Protein AF-A0A9D4JX15-F1 (afdb_monomer_lite)

pLDDT: mean 73.74, std 19.73, range [28.11, 96.94]

Foldseek 3Di:
DFDVPDPDPDDDQALPVQLVVVLVVVCVVVVDPDSVVVNVVVVVVQVVCCVVPVDHSSVVRNVVVCVVVPVVCVVDPVDDPPDPVVVVVVVVVVVVVVVVVVVVVVVVVVVVVVVVVVVVVVVVVVVVVVVVVVVPDPPPPPPPPPPPPPPVVVVVVVVVVVVVVVVVVVVVVVVVVVPPDDDDDDDDDDDDDDDDDDDPVVPPPPPPVVVVVVVVVVVVVVVVVVVVVVVVVVVVVVVVVVVPPDDDPPPDPPPDPVSVVVVVVVVVVVVVVVVVVVVVVVVVVVVVVVVVVPDDDDDDDPPPDDPPPPVNVVVVVVVVVVVVVVVVVVVVVVVVVVVVVPPPDDDDDDDDDDDDDDDDDDDDDDDDDDDDDDDPPPPPDDPPPPVVVVVVVVVVVVVVVVVVVVVVVVVVVVVVVVVD

Organism: Dreissena polymorpha (NCBI:txid45954)

Sequence (420 aa):
MAVPFSNTKLRVPKGFQNILEGLTREILRSQPENPFEFGAKYFEQLLRVREETGHDPAIHGARLEDRYYNNDSFKSPSVDPGSPQQQDAALTIQTNYRKHTAEKDVAKLREDEAAEKIQAGFRGYQDRQKFSEIKEPSKDDDDADIDLNDPEVEKAAVKIQAGFKGFKARQEIKEMKGKAPAKAPSPTPSPPPSRGKDNDIDIDLDDPEVNAAALKIQSGFRGHKSRQQVKEMREARNSATTDRSNKDDIDIDLDDPETEKAALKIQAGFKGYQTRKEIKAKRETQEATKADFNKPEPDGKNIDIDMDDPEVVEAATKIQAGFKGFKTRQELKAKAAASKDEESQGNKGDMDANVEGDVEAEGEGENQAENEGEKPDEVDIDLNDPEVQMAATKIQAGFKGFKTRKELKEKKSQAKADDD

Radius of gyration: 42.23 Å; chains: 1; bounding box: 93×103×106 Å

Secondary structure (DSSP, 8-state):
---TT---S--PPTTHHHHHHHHHHHHHHH--S-HHHHHHHHHHHHHHHHHHH---HHHHHHHHHHHHH-THHHHS-SS-TT-HHHHHHHHHHHHHHHHHHHHHHHHHHHHHHHHHHHHHHHHHHHHHHHHHHHHS--TT-TT----TT-HHHHHHHHHHHHHHHHHHHHHHHHHHHHSSPP-PPPP--PPPP-----------TT-HHHHHHHHHHHHHHHHHHHHHHHHHHHHHHHHHHHT--S-------TT-HHHHHHHHHHHHHHHHHHHHHHHHHHHHHHHHHHHTT-S-----------TT-HHHHHHHHHHHHHHHHHHHHHHHHHHHHHHHHSTTS-------------------------------------TT-HHHHHHHHHHHHHHHHHHHHHHHHHHHHHHHHS--

InterPro domains:
  IPR000048 IQ motif, EF-hand binding site [PF00612] (117-131)
  IPR000048 IQ motif, EF-hand binding site [PF00612] (154-174)
  IPR000048 IQ motif, EF-hand binding site [PF00612] (212-231)
  IPR000048 IQ motif, EF-hand binding site [PF00612] (260-280)
  IPR000048 IQ motif, EF-hand binding site [PF00612] (314-333)
  IPR000048 IQ motif, EF-hand binding site [PF00612] (390-409)
  IPR000048 IQ motif, EF-hand binding site [SM00015] (85-107)
  IPR000048 IQ motif, EF-hand binding site [SM00015] (110-132)
  IPR000048 IQ motif, EF-hand binding site [SM00015] (152-174)
  IPR000048 IQ motif, EF-hand binding site [SM00015] (209-231)
  IPR000048 IQ motif, EF-hand binding site [SM00015] (258-280)
  IPR000048 IQ motif, EF-hand binding site [SM00015] (311-333)
  IPR000048 IQ motif, EF-hand binding site [SM00015] (387-409)
  IPR003117 cAMP-dependent protein kinase regulatory subunit, dimerization-anchoring domain [PF02197] (14-50)
  IPR003117 cAMP-dependent protein kinase regulatory subunit, dimerization-anchoring domain [SM00394] (14-51)
  IPR027417 P-loop containing nucleoside triphosphate hydrolase [SSF52540] (86-177)
  IPR047579 CABYR/SP17, dimerization domain [cd12100] (9-50)

Structure (mmCIF, N/CA/C/O backbone):
data_AF-A0A9D4JX15-F1
#
_entry.id   AF-A0A9D4JX15-F1
#
loop_
_atom_site.group_PDB
_atom_site.id
_atom_site.type_symbol
_atom_site.label_atom_id
_atom_site.label_alt_id
_atom_site.label_comp_id
_atom_site.label_asym_id
_atom_site.label_entity_id
_atom_site.label_seq_id
_atom_site.pdbx_PDB_ins_code
_atom_site.Cartn_x
_atom_site.Cartn_y
_atom_site.Cartn_z
_atom_site.occupancy
_atom_site.B_iso_or_equiv
_atom_site.auth_seq_id
_atom_site.auth_comp_id
_atom_site.auth_asym_id
_atom_site.auth_atom_id
_atom_site.pdbx_PDB_model_num
ATOM 1 N N . MET A 1 1 ? 19.851 -20.275 -23.365 1.00 53.44 1 MET A N 1
ATOM 2 C CA . MET A 1 1 ? 20.844 -21.382 -23.387 1.00 53.44 1 MET A CA 1
ATOM 3 C C . MET A 1 1 ? 21.940 -21.083 -24.407 1.00 53.44 1 MET A C 1
ATOM 5 O O . MET A 1 1 ? 21.754 -21.333 -25.590 1.00 53.44 1 MET A O 1
ATOM 9 N N . ALA A 1 2 ? 23.084 -20.567 -23.964 1.00 46.97 2 ALA A N 1
ATOM 10 C CA . ALA A 1 2 ? 24.326 -20.601 -24.732 1.00 46.97 2 ALA A CA 1
ATOM 11 C C . ALA A 1 2 ? 25.413 -21.076 -23.770 1.00 46.97 2 ALA A C 1
ATOM 13 O O . ALA A 1 2 ? 25.777 -20.365 -22.838 1.00 46.97 2 ALA A O 1
ATOM 14 N N . VAL A 1 3 ? 25.858 -22.321 -23.932 1.00 51.59 3 VAL A N 1
ATOM 15 C CA . VAL A 1 3 ? 26.925 -22.884 -23.100 1.00 51.59 3 VAL A CA 1
ATOM 16 C C . VAL A 1 3 ? 28.236 -22.270 -23.605 1.00 51.59 3 VAL A C 1
ATOM 18 O O . VAL A 1 3 ? 28.607 -22.567 -24.749 1.00 51.59 3 VAL A O 1
ATOM 21 N N . PRO A 1 4 ? 28.937 -21.423 -22.820 1.00 55.66 4 PRO A N 1
ATOM 22 C CA . PRO A 1 4 ? 30.100 -20.664 -23.303 1.00 55.66 4 PRO A CA 1
ATOM 23 C C . PRO A 1 4 ? 31.223 -21.572 -23.825 1.00 55.66 4 PRO A C 1
ATOM 25 O O . PRO A 1 4 ? 31.992 -21.186 -24.702 1.00 55.66 4 PRO A O 1
ATOM 28 N N . PHE A 1 5 ? 31.253 -22.815 -23.337 1.00 54.78 5 PHE A N 1
ATOM 29 C CA . PHE A 1 5 ? 32.302 -23.803 -23.575 1.00 54.78 5 PHE A CA 1
ATOM 30 C C . PHE A 1 5 ? 31.833 -25.028 -24.374 1.00 54.78 5 PHE A C 1
ATOM 32 O O . PHE A 1 5 ? 32.385 -26.115 -24.235 1.00 54.78 5 PHE A O 1
ATOM 39 N N . SER A 1 6 ? 30.809 -24.888 -25.219 1.00 60.09 6 SER A N 1
ATOM 40 C CA . SER A 1 6 ? 30.483 -25.946 -26.185 1.00 60.09 6 SER A CA 1
ATOM 41 C C . SER A 1 6 ? 31.450 -25.892 -27.373 1.00 60.09 6 SER A C 1
ATOM 43 O O . SER A 1 6 ? 31.565 -24.862 -28.045 1.00 60.09 6 SER A O 1
ATOM 45 N N . ASN A 1 7 ? 32.144 -27.006 -27.630 1.00 57.69 7 ASN A N 1
ATOM 46 C CA . ASN A 1 7 ? 33.105 -27.202 -28.724 1.00 57.69 7 ASN A CA 1
ATOM 47 C C . ASN A 1 7 ? 32.388 -27.424 -30.076 1.00 57.69 7 ASN A C 1
ATOM 49 O O . ASN A 1 7 ? 32.685 -28.350 -30.828 1.00 57.69 7 ASN A O 1
ATOM 53 N N . THR A 1 8 ? 31.359 -26.620 -30.348 1.00 65.88 8 THR A N 1
ATOM 54 C CA . THR A 1 8 ? 30.493 -26.744 -31.521 1.00 65.88 8 THR A CA 1
ATOM 55 C C . THR A 1 8 ? 30.692 -25.550 -32.444 1.00 65.88 8 THR A C 1
ATOM 57 O O . THR A 1 8 ? 30.652 -24.398 -32.018 1.00 65.88 8 THR A O 1
ATOM 60 N N . LYS A 1 9 ? 30.853 -25.819 -33.745 1.00 72.12 9 LYS A N 1
ATOM 61 C CA . LYS A 1 9 ? 30.955 -24.785 -34.795 1.00 72.12 9 LYS A CA 1
ATOM 62 C C . LYS A 1 9 ? 29.645 -24.013 -35.014 1.00 72.12 9 LYS A C 1
ATOM 64 O O . LYS A 1 9 ? 29.643 -22.995 -35.694 1.00 72.12 9 LYS A O 1
ATOM 69 N N . LEU A 1 10 ? 28.536 -24.503 -34.458 1.00 76.06 10 LEU A N 1
ATOM 70 C CA . LEU A 1 10 ? 27.215 -23.891 -34.562 1.00 76.06 10 LEU A CA 1
ATOM 71 C C . LEU A 1 10 ? 26.941 -23.042 -33.318 1.00 76.06 10 LEU A C 1
ATOM 73 O O . LEU A 1 10 ? 27.014 -23.532 -32.188 1.00 76.06 10 LEU A O 1
ATOM 77 N N . ARG A 1 11 ? 26.633 -21.762 -33.540 1.00 75.25 11 ARG A N 1
ATOM 78 C CA . ARG A 1 11 ? 26.226 -20.798 -32.514 1.00 75.25 11 ARG A CA 1
ATOM 79 C C . ARG A 1 11 ? 24.794 -20.356 -32.787 1.00 75.25 11 ARG A C 1
ATOM 81 O O . ARG A 1 11 ? 24.439 -20.078 -33.929 1.00 75.25 11 ARG A O 1
ATOM 88 N N . VAL A 1 12 ? 23.988 -20.292 -31.731 1.00 81.00 12 VAL A N 1
ATOM 89 C CA . VAL A 1 12 ? 22.621 -19.768 -31.803 1.00 81.00 12 VAL A CA 1
ATOM 90 C C . VAL A 1 12 ? 22.690 -18.251 -32.040 1.00 81.00 12 VAL A C 1
ATOM 92 O O . VAL A 1 12 ? 23.455 -17.583 -31.338 1.00 81.00 12 VAL A O 1
ATOM 95 N N . PRO A 1 13 ? 21.937 -17.692 -33.007 1.00 83.81 13 PRO A N 1
ATOM 96 C CA . PRO A 1 13 ? 21.878 -16.248 -33.214 1.00 83.81 13 PRO A CA 1
ATOM 97 C C . PRO A 1 13 ? 21.390 -15.506 -31.963 1.00 83.81 13 PRO A C 1
ATOM 99 O O . PRO A 1 13 ? 20.478 -15.968 -31.274 1.00 83.81 13 PRO A O 1
ATOM 102 N N . LYS A 1 14 ? 21.981 -14.339 -31.679 1.00 81.19 14 LYS A N 1
ATOM 103 C CA . LYS A 1 14 ? 21.578 -13.502 -30.537 1.00 81.19 14 LYS A CA 1
ATOM 104 C C . LYS A 1 14 ? 20.104 -13.101 -30.654 1.00 81.19 14 LYS A C 1
ATOM 106 O O . LYS A 1 14 ? 19.645 -12.778 -31.748 1.00 81.19 14 LYS A O 1
ATOM 111 N N . GLY A 1 15 ? 19.375 -13.110 -29.537 1.00 84.00 15 GLY A N 1
ATOM 112 C CA . GLY A 1 15 ? 17.962 -12.729 -29.491 1.00 84.00 15 GLY A CA 1
ATOM 113 C C . GLY A 1 15 ? 16.981 -13.753 -30.070 1.00 84.00 15 GLY A C 1
ATOM 114 O O . GLY A 1 15 ? 15.773 -13.553 -29.962 1.00 84.00 15 GLY A O 1
ATOM 115 N N . PHE A 1 16 ? 17.462 -14.871 -30.630 1.00 87.25 16 PHE A N 1
ATOM 116 C CA . PHE A 1 16 ? 16.608 -15.960 -31.116 1.00 87.25 16 PHE A CA 1
ATOM 117 C C . PHE A 1 16 ? 15.750 -16.564 -29.995 1.00 87.25 16 PHE A C 1
ATOM 119 O O . PHE A 1 16 ? 14.591 -16.911 -30.214 1.00 87.25 16 PHE A O 1
ATOM 126 N N . GLN A 1 17 ? 16.287 -16.626 -28.773 1.00 85.88 17 GLN A N 1
ATOM 127 C CA . GLN A 1 17 ? 15.547 -17.096 -27.605 1.00 85.88 17 GLN A CA 1
ATOM 128 C C . GLN A 1 17 ? 14.316 -16.221 -27.330 1.00 85.88 17 GLN A C 1
ATOM 130 O O . GLN A 1 17 ? 13.232 -16.757 -27.125 1.00 85.88 17 GLN A O 1
ATOM 135 N N . ASN A 1 18 ? 14.454 -14.893 -27.398 1.00 88.75 18 ASN A N 1
ATOM 136 C CA . ASN A 1 18 ? 13.345 -13.965 -27.158 1.00 88.75 18 ASN A CA 1
ATOM 137 C C . ASN A 1 18 ? 12.188 -14.161 -28.154 1.00 88.75 18 ASN A C 1
ATOM 139 O O . ASN A 1 18 ? 11.022 -14.083 -27.777 1.00 88.75 18 ASN A O 1
ATOM 143 N N . ILE A 1 19 ? 12.509 -14.457 -29.416 1.00 91.06 19 ILE A N 1
ATOM 144 C CA . ILE A 1 19 ? 11.511 -14.742 -30.453 1.00 91.06 19 ILE A CA 1
ATOM 145 C C . ILE A 1 19 ? 10.716 -16.012 -30.102 1.00 91.06 19 ILE A C 1
ATOM 147 O O . ILE A 1 19 ? 9.486 -16.018 -30.168 1.00 91.06 19 ILE A O 1
ATOM 151 N N . LEU A 1 20 ? 11.414 -17.082 -29.703 1.00 91.62 20 LEU A N 1
ATOM 152 C CA . LEU A 1 20 ? 10.786 -18.352 -29.328 1.00 91.62 20 LEU A CA 1
ATOM 153 C C . LEU A 1 20 ? 9.963 -18.238 -28.041 1.00 91.62 20 LEU A C 1
ATOM 155 O O . LEU A 1 20 ? 8.867 -18.792 -27.962 1.00 91.62 20 LEU A O 1
ATOM 159 N N . GLU A 1 21 ? 10.462 -17.509 -27.044 1.00 90.25 21 GLU A N 1
ATOM 160 C CA . GLU A 1 21 ? 9.723 -17.223 -25.813 1.00 90.25 21 GLU A CA 1
ATOM 161 C C . GLU A 1 21 ? 8.456 -16.407 -26.083 1.00 90.25 21 GLU A C 1
ATOM 163 O O . GLU A 1 21 ? 7.404 -16.716 -25.528 1.00 90.25 21 GLU A O 1
ATOM 168 N N . GLY A 1 22 ? 8.526 -15.398 -26.956 1.00 92.69 22 GLY A N 1
ATOM 169 C CA . GLY A 1 22 ? 7.356 -14.625 -27.370 1.00 92.69 22 GLY A CA 1
ATOM 170 C C . GLY A 1 22 ? 6.271 -15.511 -27.981 1.00 92.69 22 GLY A C 1
ATOM 171 O O . GLY A 1 22 ? 5.134 -15.506 -27.510 1.00 92.69 22 GLY A O 1
ATOM 172 N N . LEU A 1 23 ? 6.637 -16.340 -28.964 1.00 94.00 23 LEU A N 1
ATOM 173 C CA . LEU A 1 23 ? 5.692 -17.251 -29.613 1.00 94.00 23 LEU A CA 1
ATOM 174 C C . LEU A 1 23 ? 5.084 -18.252 -28.620 1.00 94.00 23 LEU A C 1
ATOM 176 O O . LEU A 1 23 ? 3.871 -18.441 -28.585 1.00 94.00 23 LEU A O 1
ATOM 180 N N . THR A 1 24 ? 5.921 -18.906 -27.813 1.00 94.62 24 THR A N 1
ATOM 181 C CA . THR A 1 24 ? 5.459 -19.925 -26.855 1.00 94.62 24 THR A CA 1
ATOM 182 C C . THR A 1 24 ? 4.523 -19.337 -25.804 1.00 94.62 24 THR A C 1
ATOM 184 O O . THR A 1 24 ? 3.517 -19.963 -25.478 1.00 94.62 24 THR A O 1
ATOM 187 N N . ARG A 1 25 ? 4.777 -18.113 -25.325 1.00 95.00 25 ARG A N 1
ATOM 188 C CA . ARG A 1 25 ? 3.865 -17.403 -24.413 1.00 95.00 25 ARG A CA 1
ATOM 189 C C . ARG A 1 25 ? 2.508 -17.131 -25.054 1.00 95.00 25 ARG A C 1
ATOM 191 O O . ARG A 1 25 ? 1.489 -17.369 -24.410 1.00 95.00 25 ARG A O 1
ATOM 198 N N . GLU A 1 26 ? 2.484 -16.673 -26.302 1.00 95.12 26 GLU A N 1
ATOM 199 C CA . GLU A 1 26 ? 1.229 -16.393 -27.005 1.00 95.12 26 GLU A CA 1
ATOM 200 C C . GLU A 1 26 ? 0.439 -17.666 -27.328 1.00 95.12 26 GLU A C 1
ATOM 202 O O . GLU A 1 26 ? -0.784 -17.677 -27.181 1.00 95.12 26 GLU A O 1
ATOM 207 N N . ILE A 1 27 ? 1.112 -18.770 -27.669 1.00 96.06 27 ILE A N 1
ATOM 208 C CA . ILE A 1 27 ? 0.460 -20.081 -27.834 1.00 96.06 27 ILE A CA 1
ATOM 209 C C . ILE A 1 27 ? -0.153 -20.541 -26.507 1.00 96.06 27 ILE A C 1
ATOM 211 O O . ILE A 1 27 ? -1.320 -20.922 -26.471 1.00 96.06 27 ILE A O 1
ATOM 215 N N . LEU A 1 28 ? 0.599 -20.468 -25.403 1.00 95.62 28 LEU A N 1
ATOM 216 C CA . LEU A 1 28 ? 0.099 -20.872 -24.085 1.00 95.62 28 LEU A CA 1
ATOM 217 C C . LEU A 1 28 ? -1.072 -20.005 -23.611 1.00 95.62 28 LEU A C 1
ATOM 219 O O . LEU A 1 28 ? -1.957 -20.506 -22.918 1.00 95.62 28 LEU A O 1
ATOM 223 N N . ARG A 1 29 ? -1.082 -18.722 -23.988 1.00 96.25 29 ARG A N 1
ATOM 224 C CA . ARG A 1 29 ? -2.141 -17.766 -23.652 1.00 96.25 29 ARG A CA 1
ATOM 225 C C . ARG A 1 29 ? -3.411 -17.984 -24.472 1.00 96.25 29 ARG A C 1
ATOM 227 O O . ARG A 1 29 ? -4.500 -17.890 -23.918 1.00 96.25 29 ARG A O 1
ATOM 234 N N . SER A 1 30 ? -3.274 -18.204 -25.778 1.00 94.12 30 SER A N 1
ATOM 235 C CA . SER A 1 30 ? -4.408 -18.275 -26.708 1.00 94.12 30 SER A CA 1
ATOM 236 C C . SER A 1 30 ? -4.950 -19.689 -26.922 1.00 94.12 30 SER A C 1
ATOM 238 O O . SER A 1 30 ? -6.077 -19.811 -27.388 1.00 94.12 30 SER A O 1
ATOM 240 N N . GLN A 1 31 ? -4.184 -20.730 -26.564 1.00 94.94 31 GLN A N 1
ATOM 241 C CA . GLN A 1 31 ? -4.538 -22.149 -26.728 1.00 94.94 31 GLN A CA 1
ATOM 242 C C . GLN A 1 31 ? -5.173 -22.449 -28.105 1.00 94.94 31 GLN A C 1
ATOM 244 O O . GLN A 1 31 ? -6.309 -22.917 -28.176 1.00 94.94 31 GLN A O 1
ATOM 249 N N . PRO A 1 32 ? -4.479 -22.139 -29.219 1.00 95.38 32 PRO A N 1
ATOM 250 C CA . PRO A 1 32 ? -5.044 -22.294 -30.552 1.00 95.38 32 PRO A CA 1
ATOM 251 C C . PRO A 1 32 ? -5.155 -23.775 -30.936 1.00 95.38 32 PRO A C 1
ATOM 253 O O . PRO A 1 32 ? -4.260 -24.566 -30.642 1.00 95.38 32 PRO A O 1
ATOM 256 N N . GLU A 1 33 ? -6.203 -24.136 -31.682 1.00 93.56 33 GLU A N 1
ATOM 257 C CA . GLU A 1 33 ? -6.397 -25.508 -32.183 1.00 93.56 33 GLU A CA 1
ATOM 258 C C . GLU A 1 33 ? -5.258 -25.962 -33.113 1.00 93.56 33 GLU A C 1
ATOM 260 O O . GLU A 1 33 ? -4.868 -27.129 -33.104 1.00 93.56 33 GLU A O 1
ATOM 265 N N . ASN A 1 34 ? -4.688 -25.031 -33.892 1.00 95.44 34 ASN A N 1
ATOM 266 C CA . ASN A 1 34 ? -3.549 -25.286 -34.770 1.00 95.44 34 ASN A CA 1
ATOM 267 C C . ASN A 1 34 ? -2.364 -24.352 -34.441 1.00 95.44 34 ASN A C 1
ATOM 269 O O . ASN A 1 34 ? -2.316 -23.214 -34.925 1.00 95.44 34 ASN A O 1
ATOM 273 N N . PRO A 1 35 ? -1.374 -24.815 -33.654 1.00 92.94 35 PRO A N 1
ATOM 274 C CA . PRO A 1 35 ? -0.236 -23.991 -33.251 1.00 92.94 35 PRO A CA 1
ATOM 275 C C . PRO A 1 35 ? 0.697 -23.634 -34.418 1.00 92.94 35 PRO A C 1
ATOM 277 O O . PRO A 1 35 ? 1.371 -22.606 -34.366 1.00 92.94 35 PRO A O 1
ATOM 280 N N . PHE A 1 36 ? 0.734 -24.441 -35.485 1.00 94.12 36 PHE A N 1
ATOM 281 C CA . PHE A 1 36 ? 1.598 -24.188 -36.640 1.00 94.12 36 PHE A CA 1
ATOM 282 C C . PHE A 1 36 ? 1.081 -23.020 -37.483 1.00 94.12 36 PHE A C 1
ATOM 284 O O . PHE A 1 36 ? 1.849 -22.129 -37.846 1.00 94.12 36 PHE A O 1
ATOM 291 N N . GLU A 1 37 ? -0.229 -22.989 -37.747 1.00 95.75 37 GLU A N 1
ATOM 292 C CA . GLU A 1 37 ? -0.863 -21.879 -38.464 1.00 95.75 37 GLU A CA 1
ATOM 293 C C . GLU A 1 37 ? -0.821 -20.587 -37.636 1.00 95.75 37 GLU A C 1
ATOM 295 O O . GLU A 1 37 ? -0.522 -19.513 -38.164 1.00 95.75 37 GLU A O 1
ATOM 300 N N . PHE A 1 38 ? -1.049 -20.694 -36.323 1.00 96.19 38 PHE A N 1
ATOM 301 C CA . PHE A 1 38 ? -0.912 -19.569 -35.400 1.00 96.19 38 PHE A CA 1
ATOM 302 C C . PHE A 1 38 ? 0.511 -18.996 -35.409 1.00 96.19 38 PHE A C 1
ATOM 304 O O . PHE A 1 38 ? 0.688 -17.784 -35.518 1.00 96.19 38 PHE A O 1
ATOM 311 N N . GLY A 1 39 ? 1.532 -19.858 -35.359 1.00 95.19 39 GLY A N 1
ATOM 312 C CA . GLY A 1 39 ? 2.930 -19.437 -35.406 1.00 95.19 39 GLY A CA 1
ATOM 313 C C . GLY A 1 39 ? 3.306 -18.718 -36.702 1.00 95.19 39 GLY A C 1
ATOM 314 O O . GLY A 1 39 ? 4.016 -17.714 -36.654 1.00 95.19 39 GLY A O 1
ATOM 315 N N . ALA A 1 40 ? 2.790 -19.170 -37.849 1.00 95.50 40 ALA A N 1
ATOM 316 C CA . ALA A 1 40 ? 3.007 -18.493 -39.128 1.00 95.50 40 ALA A CA 1
ATOM 317 C C . ALA A 1 40 ? 2.427 -17.067 -39.121 1.00 95.50 40 ALA A C 1
ATOM 319 O O . ALA A 1 40 ? 3.146 -16.113 -39.422 1.00 95.50 40 ALA A O 1
ATOM 320 N N . LYS A 1 41 ? 1.167 -16.911 -38.686 1.00 95.81 41 LYS A N 1
ATOM 321 C CA . LYS A 1 41 ? 0.508 -15.597 -38.563 1.00 95.81 41 LYS A CA 1
ATOM 322 C C . LYS A 1 41 ? 1.214 -14.687 -37.555 1.00 95.81 41 LYS A C 1
ATOM 324 O O . LYS A 1 41 ? 1.369 -13.495 -37.805 1.00 95.81 41 LYS A O 1
ATOM 329 N N . TYR A 1 42 ? 1.677 -15.244 -36.437 1.00 94.69 42 TYR A N 1
ATOM 330 C CA . TYR A 1 42 ? 2.428 -14.509 -35.418 1.00 94.69 42 TYR A CA 1
ATOM 331 C C . TYR A 1 42 ? 3.723 -13.911 -35.983 1.00 94.69 42 TYR A C 1
ATOM 333 O O . TYR A 1 42 ? 3.995 -12.725 -35.792 1.00 94.69 42 TYR A O 1
ATOM 341 N N . PHE A 1 43 ? 4.510 -14.700 -36.721 1.00 94.44 43 PHE A N 1
ATOM 342 C CA . PHE A 1 43 ? 5.743 -14.193 -37.325 1.00 94.44 43 PHE A CA 1
ATOM 343 C C . PHE A 1 43 ? 5.493 -13.209 -38.466 1.00 94.44 43 PHE A C 1
ATOM 345 O O . PHE A 1 43 ? 6.237 -12.238 -38.588 1.00 94.44 43 PHE A O 1
ATOM 352 N N . GLU A 1 44 ? 4.437 -13.402 -39.255 1.00 94.94 44 GLU A N 1
ATOM 353 C CA . GLU A 1 44 ? 4.023 -12.437 -40.278 1.00 94.94 44 GLU A CA 1
ATOM 354 C C . GLU A 1 44 ? 3.651 -11.082 -39.653 1.00 94.94 44 GLU A C 1
ATOM 356 O O . GLU A 1 44 ? 4.109 -10.031 -40.104 1.00 94.94 44 GLU A O 1
ATOM 361 N N . GLN A 1 45 ? 2.906 -11.097 -38.544 1.00 93.06 45 GLN A N 1
ATOM 362 C CA . GLN A 1 45 ? 2.580 -9.887 -37.793 1.00 93.06 45 GLN A CA 1
ATOM 363 C C . GLN A 1 45 ? 3.831 -9.216 -37.209 1.00 93.06 45 GLN A C 1
ATOM 365 O O . GLN A 1 45 ? 3.964 -7.995 -37.293 1.00 93.06 45 GLN A O 1
ATOM 370 N N . LEU A 1 46 ? 4.765 -9.989 -36.645 1.00 91.38 46 LEU A N 1
ATOM 371 C CA . LEU A 1 46 ? 6.030 -9.450 -36.136 1.00 91.38 46 LEU A CA 1
ATOM 372 C C . LEU A 1 46 ? 6.877 -8.803 -37.239 1.00 91.38 46 LEU A C 1
ATOM 374 O O . LEU A 1 46 ? 7.464 -7.745 -37.007 1.00 91.38 46 LEU A O 1
ATOM 378 N N . LEU A 1 47 ? 6.929 -9.404 -38.432 1.00 92.88 47 LEU A N 1
ATOM 379 C CA . LEU A 1 47 ? 7.619 -8.829 -39.589 1.00 92.88 47 LEU A CA 1
ATOM 380 C C . LEU A 1 47 ? 6.985 -7.505 -40.008 1.00 92.88 47 LEU A C 1
ATOM 382 O O . LEU A 1 47 ? 7.694 -6.514 -40.168 1.00 92.88 47 LEU A O 1
ATOM 386 N N . ARG A 1 48 ? 5.655 -7.459 -40.086 1.00 93.94 48 ARG A N 1
ATOM 387 C CA . ARG A 1 48 ? 4.927 -6.234 -40.418 1.00 93.94 48 ARG A CA 1
ATOM 388 C C . ARG A 1 48 ? 5.194 -5.110 -39.417 1.00 93.94 48 ARG A C 1
ATOM 390 O O . ARG A 1 48 ? 5.520 -3.996 -39.815 1.00 93.94 48 ARG A O 1
ATOM 397 N N . VAL A 1 49 ? 5.121 -5.400 -38.115 1.00 90.62 49 VAL A N 1
ATOM 398 C CA . VAL A 1 49 ? 5.423 -4.413 -37.062 1.00 90.62 49 VAL A CA 1
ATOM 399 C C . VAL A 1 49 ? 6.857 -3.906 -37.189 1.00 90.62 49 VAL A C 1
ATOM 401 O O . VAL A 1 49 ? 7.103 -2.711 -37.022 1.00 90.62 49 VAL A O 1
ATOM 404 N N . ARG A 1 50 ? 7.807 -4.787 -37.513 1.00 91.38 50 ARG A N 1
ATOM 405 C CA . ARG A 1 50 ? 9.203 -4.405 -37.726 1.00 91.38 50 ARG A CA 1
ATOM 406 C C . ARG A 1 50 ? 9.367 -3.463 -38.917 1.00 91.38 50 ARG A C 1
ATOM 408 O O . ARG A 1 50 ? 10.130 -2.508 -38.809 1.00 91.38 50 ARG A O 1
ATOM 415 N N . GLU A 1 51 ? 8.676 -3.710 -40.024 1.00 93.06 51 GLU A N 1
ATOM 416 C CA . GLU A 1 51 ? 8.724 -2.846 -41.210 1.00 93.06 51 GLU A CA 1
ATOM 417 C C . GLU A 1 51 ? 8.074 -1.480 -40.955 1.00 93.06 51 GLU A C 1
ATOM 419 O O . GLU A 1 51 ? 8.614 -0.458 -41.372 1.00 93.06 51 GLU A O 1
ATOM 424 N N . GLU A 1 52 ? 6.961 -1.446 -40.219 1.00 92.94 52 GLU A N 1
ATOM 425 C CA . GLU A 1 52 ? 6.220 -0.213 -39.925 1.00 92.94 52 GLU A CA 1
ATOM 426 C C . GLU A 1 52 ? 6.901 0.655 -38.851 1.00 92.94 52 GLU A C 1
ATOM 428 O O . GLU A 1 52 ? 6.924 1.880 -38.958 1.00 92.94 52 GLU A O 1
ATOM 433 N N . THR A 1 53 ? 7.457 0.043 -37.801 1.00 90.25 53 THR A N 1
ATOM 434 C CA . THR A 1 53 ? 7.973 0.768 -36.620 1.00 90.25 53 THR A CA 1
ATOM 435 C C . THR A 1 53 ? 9.497 0.783 -36.517 1.00 90.25 53 THR A C 1
ATOM 437 O O . THR A 1 53 ? 10.057 1.503 -35.689 1.00 90.25 53 THR A O 1
ATOM 440 N N . GLY A 1 54 ? 10.189 -0.043 -37.305 1.00 88.19 54 GLY A N 1
ATOM 441 C CA . GLY A 1 54 ? 11.625 -0.287 -37.167 1.00 88.19 54 GLY A CA 1
ATOM 442 C C . GLY A 1 54 ? 12.011 -1.065 -35.900 1.00 88.19 54 GLY A C 1
ATOM 443 O O . GLY A 1 54 ? 13.202 -1.268 -35.649 1.00 88.19 54 GLY A O 1
ATOM 444 N N . HIS A 1 55 ? 11.044 -1.498 -35.081 1.00 84.88 55 HIS A N 1
ATOM 445 C CA . HIS A 1 55 ? 11.308 -2.234 -33.849 1.00 84.88 55 HIS A CA 1
ATOM 446 C C . HIS A 1 55 ? 11.426 -3.737 -34.119 1.00 84.88 55 HIS A C 1
ATOM 448 O O . HIS A 1 55 ? 10.469 -4.384 -34.535 1.00 84.88 55 HIS A O 1
ATOM 454 N N . ASP A 1 56 ? 12.602 -4.305 -33.844 1.00 86.69 56 ASP A N 1
ATOM 455 C CA . ASP A 1 56 ? 12.868 -5.737 -33.990 1.00 86.69 56 ASP A CA 1
ATOM 456 C C . ASP A 1 56 ? 12.991 -6.409 -32.605 1.00 86.69 56 ASP A C 1
ATOM 458 O O . ASP A 1 56 ? 13.968 -6.155 -31.881 1.00 86.69 56 ASP A O 1
ATOM 462 N N . PRO A 1 57 ? 12.044 -7.291 -32.225 1.00 84.00 57 PRO A N 1
ATOM 463 C CA . PRO A 1 57 ? 12.098 -8.041 -30.972 1.00 84.00 57 PRO A CA 1
ATOM 464 C C . PRO A 1 57 ? 13.365 -8.891 -30.819 1.00 84.00 57 PRO A C 1
ATOM 466 O O . PRO A 1 57 ? 13.814 -9.114 -29.694 1.00 84.00 57 PRO A O 1
ATOM 469 N N . ALA A 1 58 ? 13.965 -9.351 -31.921 1.00 85.44 58 ALA A N 1
ATOM 470 C CA . ALA A 1 58 ? 15.216 -10.102 -31.902 1.00 85.44 58 ALA A CA 1
ATOM 471 C C . ALA A 1 58 ? 16.380 -9.209 -31.463 1.00 85.44 58 ALA A C 1
ATOM 473 O O . ALA A 1 58 ? 17.160 -9.580 -30.591 1.00 85.44 58 ALA A O 1
ATOM 474 N N . ILE A 1 59 ? 16.465 -7.992 -32.011 1.00 84.69 59 ILE A N 1
ATOM 475 C CA . ILE A 1 59 ? 17.497 -7.010 -31.646 1.00 84.69 59 ILE A CA 1
ATOM 476 C C . ILE A 1 59 ? 17.304 -6.558 -30.200 1.00 84.69 59 ILE A C 1
ATOM 478 O O . ILE A 1 59 ? 18.278 -6.434 -29.456 1.00 84.69 59 ILE A O 1
ATOM 482 N N . HIS A 1 60 ? 16.058 -6.328 -29.783 1.00 82.25 60 HIS A N 1
ATOM 483 C CA . HIS A 1 60 ? 15.757 -5.987 -28.399 1.00 82.25 60 HIS A CA 1
ATOM 484 C C . HIS A 1 60 ? 16.196 -7.110 -27.450 1.00 82.25 60 HIS A C 1
ATOM 486 O O . HIS A 1 60 ? 16.985 -6.859 -26.544 1.00 82.25 60 HIS A O 1
ATOM 492 N N . GLY A 1 61 ? 15.779 -8.354 -27.708 1.00 81.69 61 GLY A N 1
ATOM 493 C CA . GLY A 1 61 ? 16.198 -9.529 -26.941 1.00 81.69 61 GLY A CA 1
ATOM 494 C C . GLY A 1 61 ? 17.717 -9.707 -26.910 1.00 81.69 61 GLY A C 1
ATOM 495 O O . GLY A 1 61 ? 18.286 -9.892 -25.839 1.00 81.69 61 GLY A O 1
ATOM 496 N N . ALA A 1 62 ? 18.388 -9.536 -28.051 1.00 82.44 62 ALA A N 1
ATOM 497 C CA . ALA A 1 62 ? 19.844 -9.593 -28.156 1.00 82.44 62 ALA A CA 1
ATOM 498 C C . ALA A 1 62 ? 20.531 -8.541 -27.278 1.00 82.44 62 ALA A C 1
ATOM 500 O O . ALA A 1 62 ? 21.517 -8.858 -26.621 1.00 82.44 62 ALA A O 1
ATOM 501 N N . ARG A 1 63 ? 20.005 -7.308 -27.218 1.00 77.00 63 ARG A N 1
ATOM 502 C CA . ARG A 1 63 ? 20.507 -6.279 -26.292 1.00 77.00 63 ARG A CA 1
ATOM 503 C C . ARG A 1 63 ? 20.313 -6.706 -24.844 1.00 77.00 63 ARG A C 1
ATOM 505 O O . ARG A 1 63 ? 21.229 -6.522 -24.053 1.00 77.00 63 ARG A O 1
ATOM 512 N N . LEU A 1 64 ? 19.156 -7.279 -24.491 1.00 70.62 64 LEU A N 1
ATOM 513 C CA . LEU A 1 64 ? 18.893 -7.744 -23.125 1.00 70.62 64 LEU A CA 1
ATOM 514 C C . LEU A 1 64 ? 19.821 -8.898 -22.717 1.00 70.62 64 LEU A C 1
ATOM 516 O O . LEU A 1 64 ? 20.275 -8.902 -21.575 1.00 70.62 64 LEU A O 1
ATOM 520 N N . GLU A 1 65 ? 20.095 -9.834 -23.629 1.00 71.25 65 GLU A N 1
ATOM 521 C CA . GLU A 1 65 ? 21.043 -10.943 -23.454 1.00 71.25 65 GLU A CA 1
ATOM 522 C C . GLU A 1 65 ? 22.484 -10.431 -23.315 1.00 71.25 65 GLU A C 1
ATOM 524 O O . GLU A 1 65 ? 23.222 -10.902 -22.450 1.00 71.25 65 GLU A O 1
ATOM 529 N N . ASP A 1 66 ? 22.877 -9.419 -24.099 1.00 66.19 66 ASP A N 1
ATOM 530 C CA . ASP A 1 66 ? 24.196 -8.780 -23.990 1.00 66.19 66 ASP A CA 1
ATOM 531 C C . ASP A 1 66 ? 24.384 -8.107 -22.620 1.00 66.19 66 ASP A C 1
ATOM 533 O O . ASP A 1 66 ? 25.480 -8.171 -22.074 1.00 66.19 66 ASP A O 1
ATOM 537 N N . ARG A 1 67 ? 23.319 -7.576 -21.985 1.00 61.22 67 ARG A N 1
ATOM 538 C CA . ARG A 1 67 ? 23.394 -7.048 -20.599 1.00 61.22 67 ARG A CA 1
ATOM 539 C C . ARG A 1 67 ? 23.873 -8.090 -19.587 1.00 61.22 67 ARG A C 1
ATOM 541 O O . ARG A 1 67 ? 24.433 -7.715 -18.563 1.00 61.22 67 ARG A O 1
ATOM 548 N N . TYR A 1 68 ? 23.615 -9.374 -19.838 1.00 56.31 68 TYR A N 1
ATOM 549 C CA . TYR A 1 68 ? 23.977 -10.458 -18.924 1.00 56.31 68 TYR A CA 1
ATOM 550 C C . TYR A 1 68 ? 25.430 -10.923 -19.108 1.00 56.31 68 TYR A C 1
ATOM 552 O O . TYR A 1 68 ? 26.051 -11.380 -18.152 1.00 56.31 68 TYR A O 1
ATOM 560 N N . TYR A 1 69 ? 25.994 -10.773 -20.313 1.00 60.94 69 TYR A N 1
ATOM 561 C CA . TYR A 1 69 ? 27.337 -11.265 -20.644 1.00 60.94 69 TYR A CA 1
ATOM 562 C C . TYR A 1 69 ? 28.388 -10.162 -20.842 1.00 60.94 69 TYR A C 1
ATOM 564 O O . TYR A 1 69 ? 29.573 -10.430 -20.659 1.00 60.94 69 TYR A O 1
ATOM 572 N N . ASN A 1 70 ? 27.985 -8.935 -21.182 1.00 61.84 70 ASN A N 1
ATOM 573 C CA . ASN A 1 70 ? 28.881 -7.819 -21.475 1.00 61.84 70 ASN A CA 1
ATOM 574 C C . ASN A 1 70 ? 28.358 -6.514 -20.844 1.00 61.84 70 ASN A C 1
ATOM 576 O O . ASN A 1 70 ? 27.576 -5.759 -21.417 1.00 61.84 70 ASN A O 1
ATOM 580 N N . ASN A 1 71 ? 28.807 -6.242 -19.617 1.00 58.09 71 ASN A N 1
ATOM 581 C CA . ASN A 1 71 ? 28.371 -5.111 -18.786 1.00 58.09 71 ASN A CA 1
ATOM 582 C C . ASN A 1 71 ? 28.982 -3.748 -19.205 1.00 58.09 71 ASN A C 1
ATOM 584 O O . ASN A 1 71 ? 28.851 -2.751 -18.496 1.00 58.09 71 ASN A O 1
ATOM 588 N N . ASP A 1 72 ? 29.699 -3.675 -20.328 1.00 56.69 72 ASP A N 1
ATOM 589 C CA . ASP A 1 72 ? 30.477 -2.482 -20.700 1.00 56.69 72 ASP A CA 1
ATOM 590 C C . ASP A 1 72 ? 29.597 -1.262 -21.025 1.00 56.69 72 ASP A C 1
ATOM 592 O O . ASP A 1 72 ? 29.985 -0.127 -20.736 1.00 56.69 72 ASP A O 1
ATOM 596 N N . SER A 1 73 ? 28.363 -1.483 -21.492 1.00 54.31 73 SER A N 1
ATOM 597 C CA . SER A 1 73 ? 27.367 -0.417 -21.686 1.00 54.31 73 SER A CA 1
ATOM 598 C C . SER A 1 73 ? 26.863 0.219 -20.379 1.00 54.31 73 SER A C 1
ATOM 600 O O . SER A 1 73 ? 26.252 1.281 -20.433 1.00 54.31 73 SER A O 1
ATOM 602 N N . PHE A 1 74 ? 27.118 -0.393 -19.214 1.00 54.25 74 PHE A N 1
ATOM 603 C CA . PHE A 1 74 ? 26.835 0.195 -17.893 1.00 54.25 74 PHE A CA 1
ATOM 604 C C . PHE A 1 74 ? 28.094 0.666 -17.158 1.00 54.25 74 PHE A C 1
ATOM 606 O O . PHE A 1 74 ? 27.990 1.476 -16.241 1.00 54.25 74 PHE A O 1
ATOM 613 N N . LYS A 1 75 ? 29.289 0.203 -17.553 1.00 57.78 75 LYS A N 1
ATOM 614 C CA . LYS A 1 75 ? 30.562 0.747 -17.042 1.00 57.78 75 LYS A CA 1
ATOM 615 C C . LYS A 1 75 ? 30.862 2.144 -17.587 1.00 57.78 75 LYS A C 1
ATOM 617 O O . LYS A 1 75 ? 31.646 2.873 -16.991 1.00 57.78 75 LYS A O 1
ATOM 622 N N . SER A 1 76 ? 30.242 2.505 -18.707 1.00 58.59 76 SER A N 1
ATOM 623 C CA . SER A 1 76 ? 30.344 3.825 -19.326 1.00 58.59 76 SER A CA 1
ATOM 624 C C . SER A 1 76 ? 28.944 4.416 -19.522 1.00 58.59 76 SER A C 1
ATOM 626 O O . SER A 1 76 ? 28.393 4.355 -20.622 1.00 58.59 76 SER A O 1
ATOM 628 N N . PRO A 1 77 ? 28.312 4.959 -18.464 1.00 58.44 77 PRO A N 1
ATOM 629 C CA . PRO A 1 77 ? 27.111 5.759 -18.661 1.00 58.44 77 PRO A CA 1
ATOM 630 C C . PRO A 1 77 ? 27.442 6.881 -19.655 1.00 58.44 77 PRO A C 1
ATOM 632 O O . PRO A 1 77 ? 28.435 7.586 -19.493 1.00 58.44 77 PRO A O 1
ATOM 635 N N . SER A 1 78 ? 26.621 7.059 -20.695 1.00 62.56 78 SER A N 1
ATOM 636 C CA . SER A 1 78 ? 26.826 8.120 -21.698 1.00 62.56 78 SER A CA 1
ATOM 637 C C . SER A 1 78 ? 26.623 9.533 -21.133 1.00 62.56 78 SER A C 1
ATOM 639 O O . SER A 1 78 ? 26.612 10.504 -21.885 1.00 62.56 78 SER A O 1
ATOM 641 N N . VAL A 1 79 ? 26.362 9.638 -19.832 1.00 63.00 79 VAL A N 1
ATOM 642 C CA . VAL A 1 79 ? 26.005 10.857 -19.124 1.00 63.00 79 VAL A CA 1
ATOM 643 C C . VAL A 1 79 ? 26.791 10.879 -17.821 1.00 63.00 79 VAL A C 1
ATOM 645 O O . VAL A 1 79 ? 26.794 9.892 -17.085 1.00 63.00 79 VAL A O 1
ATOM 648 N N . ASP A 1 80 ? 27.475 11.994 -17.578 1.00 68.81 80 ASP A N 1
ATOM 649 C CA . ASP A 1 80 ? 28.319 12.217 -16.409 1.00 68.81 80 ASP A CA 1
ATOM 650 C C . ASP A 1 80 ? 27.465 12.368 -15.131 1.00 68.81 80 ASP A C 1
ATOM 652 O O . ASP A 1 80 ? 26.759 13.372 -14.992 1.00 68.81 80 ASP A O 1
ATOM 656 N N . PRO A 1 81 ? 27.544 11.428 -14.167 1.00 65.81 81 PRO A N 1
ATOM 657 C CA . PRO A 1 81 ? 26.825 11.505 -12.890 1.00 65.81 81 PRO A CA 1
ATOM 658 C C . PRO A 1 81 ? 27.193 12.735 -12.037 1.00 65.81 81 PRO A C 1
ATOM 660 O O . PRO A 1 81 ? 26.486 13.062 -11.079 1.00 65.81 81 PRO A O 1
ATOM 663 N N . GLY A 1 82 ? 28.305 13.407 -12.357 1.00 76.88 82 GLY A N 1
ATOM 664 C CA . GLY A 1 82 ? 28.758 14.639 -11.716 1.00 76.88 82 GLY A CA 1
ATOM 665 C C . GLY A 1 82 ? 28.140 15.922 -12.277 1.00 76.88 82 GLY A C 1
ATOM 666 O O . GLY A 1 82 ? 28.377 16.987 -11.708 1.00 76.88 82 GLY A O 1
ATOM 667 N N . SER A 1 83 ? 27.350 15.860 -13.358 1.00 85.56 83 SER A N 1
ATOM 668 C CA . SER A 1 83 ? 26.726 17.049 -13.951 1.00 85.56 83 SER A CA 1
ATOM 669 C C . SER A 1 83 ? 25.712 17.691 -12.983 1.00 85.56 83 SER A C 1
ATOM 671 O O . SER A 1 83 ? 24.707 17.056 -12.639 1.00 85.56 83 SER A O 1
ATOM 673 N N . PRO A 1 84 ? 25.898 18.968 -12.585 1.00 86.38 84 PRO A N 1
ATOM 674 C CA . PRO A 1 84 ? 24.973 19.658 -11.682 1.00 86.38 84 PRO A CA 1
ATOM 675 C C . PRO A 1 84 ? 23.540 19.739 -12.226 1.00 86.38 84 PRO A C 1
ATOM 677 O O . PRO A 1 84 ? 22.581 19.624 -11.467 1.00 86.38 84 PRO A O 1
ATOM 680 N N . GLN A 1 85 ? 23.378 19.877 -13.548 1.00 85.69 85 GLN A N 1
ATOM 681 C CA . GLN A 1 85 ? 22.061 19.936 -14.188 1.00 85.69 85 GLN A CA 1
ATOM 682 C C . GLN A 1 85 ? 21.287 18.620 -14.032 1.00 85.69 85 GLN A C 1
ATOM 684 O O . GLN A 1 85 ? 20.067 18.625 -13.876 1.00 85.69 85 GLN A O 1
ATOM 689 N N . GLN A 1 86 ? 21.984 17.482 -14.061 1.00 80.75 86 GLN A N 1
ATOM 690 C CA . GLN A 1 86 ? 21.348 16.177 -13.921 1.00 80.75 86 GLN A CA 1
ATOM 691 C C . GLN A 1 86 ? 20.993 15.867 -12.467 1.00 80.75 86 GLN A C 1
ATOM 693 O O . GLN A 1 86 ? 19.957 15.254 -12.216 1.00 80.75 86 GLN A O 1
ATOM 698 N N . GLN A 1 87 ? 21.809 16.318 -11.513 1.00 84.94 87 GLN A N 1
ATOM 699 C CA . GLN A 1 87 ? 21.495 16.206 -10.088 1.00 84.94 87 GLN A CA 1
ATOM 700 C C . GLN A 1 87 ? 20.258 17.035 -9.726 1.00 84.94 87 GLN A C 1
ATOM 702 O O . GLN A 1 87 ? 19.375 16.532 -9.034 1.00 84.94 87 GLN A O 1
ATOM 707 N N . ASP A 1 88 ? 20.142 18.250 -10.268 1.00 88.88 88 ASP A N 1
ATOM 708 C CA . ASP A 1 88 ? 18.965 19.106 -10.081 1.00 88.88 88 ASP A CA 1
ATOM 709 C C . ASP A 1 88 ? 17.702 18.505 -10.727 1.00 88.88 88 ASP A C 1
ATOM 711 O O . ASP A 1 88 ? 16.636 18.414 -10.106 1.00 88.88 88 ASP A O 1
ATOM 715 N N . ALA A 1 89 ? 17.830 17.965 -11.945 1.00 87.19 89 ALA A N 1
ATOM 716 C CA . ALA A 1 89 ? 16.744 17.244 -12.605 1.00 87.19 89 ALA A CA 1
ATOM 717 C C . ALA A 1 89 ? 16.329 15.983 -11.824 1.00 87.19 89 ALA A C 1
ATOM 719 O O . ALA A 1 89 ? 15.138 15.735 -11.627 1.00 87.19 89 ALA A O 1
ATOM 720 N N . ALA A 1 90 ? 17.291 15.198 -11.333 1.00 87.31 90 ALA A N 1
ATOM 721 C CA . ALA A 1 90 ? 17.027 14.010 -10.529 1.00 87.31 90 ALA A CA 1
ATOM 722 C C . ALA A 1 90 ? 16.327 14.370 -9.213 1.00 87.31 90 ALA A C 1
ATOM 724 O O . ALA A 1 90 ? 15.342 13.724 -8.851 1.00 87.31 90 ALA A O 1
ATOM 725 N N . LEU A 1 91 ? 16.775 15.424 -8.529 1.00 91.62 91 LEU A N 1
ATOM 726 C CA . LEU A 1 91 ? 16.155 15.917 -7.302 1.00 91.62 91 LEU A CA 1
ATOM 727 C C . LEU A 1 91 ? 14.721 16.398 -7.561 1.00 91.62 91 LEU A C 1
ATOM 729 O O . LEU A 1 91 ? 13.807 16.051 -6.811 1.00 91.62 91 LEU A O 1
ATOM 733 N N . THR A 1 92 ? 14.485 17.105 -8.664 1.00 94.44 92 THR A N 1
ATOM 734 C CA . THR A 1 92 ? 13.143 17.534 -9.089 1.00 94.44 92 THR A CA 1
ATOM 735 C C . THR A 1 92 ? 12.220 16.341 -9.360 1.00 94.44 92 THR A C 1
ATOM 737 O O . THR A 1 92 ? 11.076 16.307 -8.907 1.00 94.44 92 THR A O 1
ATOM 740 N N . ILE A 1 93 ? 12.707 15.313 -10.057 1.00 92.44 93 ILE A N 1
ATOM 741 C CA . ILE A 1 93 ? 11.922 14.103 -10.337 1.00 92.44 93 ILE A CA 1
ATOM 742 C C . ILE A 1 93 ? 11.621 13.342 -9.040 1.00 92.44 93 ILE A C 1
ATOM 744 O O . ILE A 1 93 ? 10.481 12.936 -8.811 1.00 92.44 93 ILE A O 1
ATOM 748 N N . GLN A 1 94 ? 12.611 13.178 -8.161 1.00 89.62 94 GLN A N 1
ATOM 749 C CA . GLN A 1 94 ? 12.442 12.468 -6.892 1.00 89.62 94 GLN A CA 1
ATOM 750 C C . GLN A 1 94 ? 11.471 13.188 -5.952 1.00 89.62 94 GLN A C 1
ATOM 752 O O . GLN A 1 94 ? 10.623 12.546 -5.330 1.00 89.62 94 GLN A O 1
ATOM 757 N N . THR A 1 95 ? 11.570 14.514 -5.848 1.00 94.44 95 THR A N 1
ATOM 758 C CA . THR A 1 95 ? 10.671 15.324 -5.012 1.00 94.44 95 THR A CA 1
ATOM 759 C C . THR A 1 95 ? 9.237 15.269 -5.529 1.00 94.44 95 THR A C 1
ATOM 761 O O . THR A 1 95 ? 8.322 14.998 -4.748 1.00 94.44 95 THR A O 1
ATOM 764 N N . ASN A 1 96 ? 9.035 15.412 -6.841 1.00 96.19 96 ASN A N 1
ATOM 765 C CA . ASN A 1 96 ? 7.715 15.287 -7.457 1.00 96.19 96 ASN A CA 1
ATOM 766 C C . ASN A 1 96 ? 7.130 13.879 -7.312 1.00 96.19 96 ASN A C 1
ATOM 768 O O . ASN A 1 96 ? 5.940 13.742 -7.037 1.00 96.19 96 ASN A O 1
ATOM 772 N N . TYR A 1 97 ? 7.951 12.833 -7.427 1.00 95.12 97 TYR A N 1
ATOM 773 C CA . TYR A 1 97 ? 7.497 11.460 -7.216 1.00 95.12 97 TYR A CA 1
ATOM 774 C C . TYR A 1 97 ? 7.007 11.242 -5.780 1.00 95.12 97 TYR A C 1
ATOM 776 O O . TYR A 1 97 ? 5.900 10.744 -5.582 1.00 95.12 97 TYR A O 1
ATOM 784 N N . ARG A 1 98 ? 7.784 11.683 -4.778 1.00 95.12 98 ARG A N 1
ATOM 785 C CA . ARG A 1 98 ? 7.394 11.603 -3.357 1.00 95.12 98 ARG A CA 1
ATOM 786 C C . ARG A 1 98 ? 6.101 12.371 -3.081 1.00 95.12 98 ARG A C 1
ATOM 788 O O . ARG A 1 98 ? 5.225 11.874 -2.372 1.00 95.12 98 ARG A O 1
ATOM 795 N N . LYS A 1 99 ? 5.963 13.561 -3.671 1.00 95.88 99 LYS A N 1
ATOM 796 C CA . LYS A 1 99 ? 4.743 14.367 -3.585 1.00 95.88 99 LYS A CA 1
ATOM 797 C C . LYS A 1 99 ? 3.545 13.624 -4.179 1.00 95.88 99 LYS A C 1
ATOM 799 O O . LYS A 1 99 ? 2.549 13.454 -3.489 1.00 95.88 99 LYS A O 1
ATOM 804 N N . HIS A 1 100 ? 3.665 13.117 -5.404 1.00 94.81 100 HIS A N 1
ATOM 805 C CA . HIS A 1 100 ? 2.595 12.379 -6.075 1.00 94.81 100 HIS A CA 1
ATOM 806 C C . HIS A 1 100 ? 2.174 11.126 -5.290 1.00 94.81 100 HIS A C 1
ATOM 808 O O . HIS A 1 100 ? 0.984 10.841 -5.171 1.00 94.81 100 HIS A O 1
ATOM 814 N N . THR A 1 101 ? 3.124 10.382 -4.709 1.00 95.69 101 THR A N 1
ATOM 815 C CA . THR A 1 101 ? 2.788 9.225 -3.863 1.00 95.69 101 THR A CA 1
ATOM 816 C C . THR A 1 101 ? 2.008 9.631 -2.616 1.00 95.69 101 THR A C 1
ATOM 818 O O . THR A 1 101 ? 0.984 9.022 -2.325 1.00 95.69 101 THR A O 1
ATOM 821 N N . ALA A 1 102 ? 2.427 10.701 -1.933 1.00 95.12 102 ALA A N 1
ATOM 822 C CA . ALA A 1 102 ? 1.719 11.202 -0.759 1.00 95.12 102 ALA A CA 1
ATOM 823 C C . ALA A 1 102 ? 0.317 11.725 -1.115 1.00 95.12 102 ALA A C 1
ATOM 825 O O . ALA A 1 102 ? -0.646 11.450 -0.404 1.00 95.12 102 ALA A O 1
ATOM 826 N N . GLU A 1 103 ? 0.175 12.434 -2.239 1.00 94.69 103 GLU A N 1
ATOM 827 C CA . GLU A 1 103 ? -1.121 12.901 -2.742 1.00 94.69 103 GLU A CA 1
ATOM 828 C C . GLU A 1 103 ? -2.062 11.734 -3.057 1.00 94.69 103 GLU A C 1
ATOM 830 O O . GLU A 1 103 ? -3.240 11.786 -2.702 1.00 94.69 103 GLU A O 1
ATOM 835 N N . LYS A 1 104 ? -1.544 10.656 -3.656 1.00 95.62 104 LYS A N 1
ATOM 836 C CA . LYS A 1 104 ? -2.317 9.443 -3.944 1.00 95.62 104 LYS A CA 1
ATOM 837 C C . LYS A 1 104 ? -2.774 8.731 -2.670 1.00 95.62 104 LYS A C 1
ATOM 839 O O . LYS A 1 104 ? -3.911 8.265 -2.615 1.00 95.62 104 LYS A O 1
ATOM 844 N N . ASP A 1 105 ? -1.925 8.667 -1.648 1.00 94.38 105 ASP A N 1
ATOM 845 C CA . ASP A 1 105 ? -2.286 8.071 -0.358 1.00 94.38 105 ASP A CA 1
ATOM 846 C C . ASP A 1 105 ? -3.356 8.905 0.362 1.00 94.38 105 ASP A C 1
ATOM 848 O O . ASP A 1 105 ? -4.337 8.359 0.864 1.00 94.38 105 ASP A O 1
ATOM 852 N N . VAL A 1 106 ? -3.232 10.236 0.343 1.00 96.00 106 VAL A N 1
ATOM 853 C CA . VAL A 1 106 ? -4.251 11.140 0.899 1.00 96.00 106 VAL A CA 1
ATOM 854 C C . VAL A 1 106 ? -5.569 11.045 0.127 1.00 96.00 106 VAL A C 1
ATOM 856 O O . VAL A 1 106 ? -6.634 11.106 0.739 1.00 96.00 106 VAL A O 1
ATOM 859 N N . ALA A 1 107 ? -5.527 10.893 -1.199 1.00 95.62 107 ALA A N 1
ATOM 860 C CA . ALA A 1 107 ? -6.728 10.702 -2.008 1.00 95.62 107 ALA A CA 1
ATOM 861 C C . ALA A 1 107 ? -7.481 9.427 -1.601 1.00 95.62 107 ALA A C 1
ATOM 863 O O . ALA A 1 107 ? -8.678 9.502 -1.342 1.00 95.62 107 ALA A O 1
ATOM 864 N N . LYS A 1 108 ? -6.771 8.304 -1.426 1.00 95.62 108 LYS A N 1
ATOM 865 C CA . LYS A 1 108 ? -7.371 7.058 -0.924 1.00 95.62 108 LYS A CA 1
ATOM 866 C C . LYS A 1 108 ? -8.003 7.225 0.455 1.00 95.62 108 LYS A C 1
ATOM 868 O O . LYS A 1 108 ? -9.145 6.838 0.646 1.00 95.62 108 LYS A O 1
ATOM 873 N N . LEU A 1 109 ? -7.301 7.865 1.393 1.00 95.12 109 LEU A N 1
ATOM 874 C CA . LEU A 1 109 ? -7.855 8.116 2.729 1.00 95.12 109 LEU A CA 1
ATOM 875 C C . LEU A 1 109 ? -9.135 8.963 2.672 1.00 95.12 109 LEU A C 1
ATOM 877 O O . LEU A 1 109 ? -10.083 8.698 3.404 1.00 95.12 109 LEU A O 1
ATOM 881 N N . ARG A 1 110 ? -9.194 9.964 1.784 1.00 95.81 110 ARG A N 1
ATOM 882 C CA . ARG A 1 110 ? -10.413 10.764 1.580 1.00 95.81 110 ARG A CA 1
ATOM 883 C C . ARG A 1 110 ? -11.555 9.953 0.979 1.00 95.81 110 ARG A C 1
ATOM 885 O O . ARG A 1 110 ? -12.701 10.174 1.367 1.00 95.81 110 ARG A O 1
ATOM 892 N N . GLU A 1 111 ? -11.262 9.067 0.032 1.00 94.62 111 GLU A N 1
ATOM 893 C CA . GLU A 1 111 ? -12.250 8.150 -0.544 1.00 94.62 111 GLU A CA 1
ATOM 894 C C . GLU A 1 111 ? -12.815 7.214 0.532 1.00 94.62 111 GLU A C 1
ATOM 896 O O . GLU A 1 111 ? -14.036 7.101 0.649 1.00 94.62 111 GLU A O 1
ATOM 901 N N . ASP A 1 112 ? -11.955 6.641 1.378 1.00 94.31 112 ASP A N 1
ATOM 902 C CA . ASP A 1 112 ? -12.353 5.771 2.489 1.00 94.31 112 ASP A CA 1
ATOM 903 C C . ASP A 1 112 ? -13.226 6.523 3.512 1.00 94.31 112 ASP A C 1
ATOM 905 O O . ASP A 1 112 ? -14.317 6.068 3.857 1.00 94.31 112 ASP A O 1
ATOM 909 N N . GLU A 1 113 ? -12.821 7.726 3.937 1.00 95.44 113 GLU A N 1
ATOM 910 C CA . GLU A 1 113 ? -13.624 8.561 4.844 1.00 95.44 113 GLU A CA 1
ATOM 911 C C . GLU A 1 113 ? -14.990 8.939 4.248 1.00 95.44 113 GLU A C 1
ATOM 913 O O . GLU A 1 113 ? -15.994 9.036 4.964 1.00 95.44 113 GLU A O 1
ATOM 918 N N . ALA A 1 114 ? -15.045 9.209 2.941 1.00 95.38 114 ALA A N 1
ATOM 919 C CA . ALA A 1 114 ? -16.295 9.503 2.252 1.00 95.38 114 ALA A CA 1
ATOM 920 C C . ALA A 1 114 ? -17.195 8.260 2.193 1.00 95.38 114 ALA A C 1
ATOM 922 O O . ALA A 1 114 ? -18.393 8.361 2.474 1.00 95.38 114 ALA A O 1
ATOM 923 N N . ALA A 1 115 ? -16.621 7.092 1.896 1.00 95.38 115 ALA A N 1
ATOM 924 C CA . ALA A 1 115 ? -17.333 5.822 1.887 1.00 95.38 115 ALA A CA 1
ATOM 925 C C . ALA A 1 115 ? -17.913 5.498 3.270 1.00 95.38 115 ALA A C 1
ATOM 927 O O . ALA A 1 115 ? -19.103 5.200 3.368 1.00 95.38 115 ALA A O 1
ATOM 928 N N . GLU A 1 116 ? -17.133 5.643 4.343 1.00 95.50 116 GLU A N 1
ATOM 929 C CA . GLU A 1 116 ? -17.608 5.437 5.716 1.00 95.50 116 GLU A CA 1
ATOM 930 C C . GLU A 1 116 ? -18.770 6.372 6.071 1.00 95.50 116 GLU A C 1
ATOM 932 O O . GLU A 1 116 ? -19.771 5.930 6.637 1.00 95.50 116 GLU A O 1
ATOM 937 N N . LYS A 1 117 ? -18.691 7.657 5.697 1.00 96.94 117 LYS A N 1
ATOM 938 C CA . LYS A 1 117 ? -19.782 8.622 5.929 1.00 96.94 117 LYS A CA 1
ATOM 939 C C . LYS A 1 117 ? -21.063 8.219 5.202 1.00 96.94 117 LYS A C 1
ATOM 941 O O . LYS A 1 117 ? -22.143 8.285 5.791 1.00 96.94 117 LYS A O 1
ATOM 946 N N . ILE A 1 118 ? -20.952 7.788 3.945 1.00 95.44 118 ILE A N 1
ATOM 947 C CA . ILE A 1 118 ? -22.100 7.334 3.150 1.00 95.44 118 ILE A CA 1
ATOM 948 C C . ILE A 1 118 ? -22.684 6.049 3.748 1.00 95.44 118 ILE A C 1
ATOM 950 O O . ILE A 1 118 ? -23.895 5.965 3.946 1.00 95.44 118 ILE A O 1
ATOM 954 N N . GLN A 1 119 ? -21.842 5.078 4.104 1.00 93.94 119 GLN A N 1
ATOM 955 C CA . GLN A 1 119 ? -22.263 3.816 4.715 1.00 93.94 119 GLN A CA 1
ATOM 956 C C . GLN A 1 119 ? -22.939 4.031 6.072 1.00 93.94 119 GLN A C 1
ATOM 958 O O . GLN A 1 119 ? -23.998 3.458 6.327 1.00 93.94 119 GLN A O 1
ATOM 963 N N . ALA A 1 120 ? -22.375 4.881 6.933 1.00 93.88 120 ALA A N 1
ATOM 964 C CA . ALA A 1 120 ? -22.967 5.228 8.221 1.00 93.88 120 ALA A CA 1
ATOM 965 C C . ALA A 1 120 ? -24.316 5.941 8.043 1.00 93.88 120 ALA A C 1
ATOM 967 O O . ALA A 1 120 ? -25.289 5.613 8.728 1.00 93.88 120 ALA A O 1
ATOM 968 N N . GLY A 1 121 ? -24.399 6.872 7.086 1.00 96.56 121 GLY A N 1
ATOM 969 C CA . GLY A 1 121 ? -25.644 7.544 6.723 1.00 96.56 121 GLY A CA 1
ATOM 970 C C . GLY A 1 121 ? -26.716 6.568 6.236 1.00 96.56 121 GLY A C 1
ATOM 971 O O . GLY A 1 121 ? -27.862 6.644 6.684 1.00 96.56 121 GLY A O 1
ATOM 972 N N . PHE A 1 122 ? -26.335 5.620 5.376 1.00 95.12 122 PHE A N 1
ATOM 973 C CA . PHE A 1 122 ? -27.228 4.603 4.827 1.00 95.12 122 PHE A CA 1
ATOM 974 C C . PHE A 1 122 ? -27.682 3.584 5.876 1.00 95.12 122 PHE A C 1
ATOM 976 O O . PHE A 1 122 ? -28.877 3.324 5.975 1.00 95.12 122 PHE A O 1
ATOM 983 N N . ARG A 1 123 ? -26.775 3.074 6.723 1.00 94.06 123 ARG A N 1
ATOM 984 C CA . ARG A 1 123 ? -27.135 2.202 7.855 1.00 94.06 123 ARG A CA 1
ATOM 985 C C . ARG A 1 123 ? -28.151 2.896 8.763 1.00 94.06 123 ARG A C 1
ATOM 987 O O . ARG A 1 123 ? -29.199 2.335 9.055 1.00 94.06 123 ARG A O 1
ATOM 994 N N . GLY A 1 124 ? -27.895 4.156 9.121 1.00 95.31 124 GLY A N 1
ATOM 995 C CA . GLY A 1 124 ? -28.840 4.935 9.917 1.00 95.31 124 GLY A CA 1
ATOM 996 C C . GLY A 1 124 ? -30.176 5.184 9.207 1.00 95.31 124 GLY A C 1
ATOM 997 O O . GLY A 1 124 ? -31.212 5.243 9.864 1.00 95.31 124 GLY A O 1
ATOM 998 N N . TYR A 1 125 ? -30.184 5.346 7.880 1.00 93.81 125 TYR A N 1
ATOM 999 C CA . TYR A 1 125 ? -31.418 5.456 7.097 1.00 93.81 125 TYR A CA 1
ATOM 1000 C C . TYR A 1 125 ? -32.219 4.150 7.117 1.00 93.81 125 TYR A C 1
ATOM 1002 O O . TYR A 1 125 ? -33.416 4.197 7.383 1.00 93.81 125 TYR A O 1
ATOM 1010 N N . GLN A 1 126 ? -31.566 3.001 6.917 1.00 91.50 126 GLN A N 1
ATOM 1011 C CA . GLN A 1 126 ? -32.207 1.686 6.990 1.00 91.50 126 GLN A CA 1
ATOM 1012 C C . GLN A 1 126 ? -32.819 1.421 8.368 1.00 91.50 126 GLN A C 1
ATOM 1014 O O . GLN A 1 126 ? -33.956 0.965 8.449 1.00 91.50 126 GLN A O 1
ATOM 1019 N N . ASP A 1 127 ? -32.105 1.750 9.448 1.00 90.69 127 ASP A N 1
ATOM 1020 C CA . ASP A 1 127 ? -32.623 1.592 10.811 1.00 90.69 127 ASP A CA 1
ATOM 1021 C C . ASP A 1 127 ? -33.871 2.458 11.038 1.00 90.69 127 ASP A C 1
ATOM 1023 O O . ASP A 1 127 ? -34.859 1.999 11.610 1.00 90.69 127 ASP A O 1
ATOM 1027 N N . ARG A 1 128 ? -33.864 3.701 10.534 1.00 89.69 128 ARG A N 1
ATOM 1028 C CA . ARG A 1 128 ? -35.034 4.590 10.593 1.00 89.69 128 ARG A CA 1
ATOM 1029 C C . ARG A 1 128 ? -36.197 4.087 9.741 1.00 89.69 128 ARG A C 1
ATOM 1031 O O . ARG A 1 128 ? -37.330 4.229 10.181 1.00 89.69 128 ARG A O 1
ATOM 1038 N N . GLN A 1 129 ? -35.929 3.501 8.573 1.00 89.50 129 GLN A N 1
ATOM 1039 C CA . GLN A 1 129 ? -36.959 2.903 7.720 1.00 89.50 129 GLN A CA 1
ATOM 1040 C C . GLN A 1 129 ? -37.638 1.714 8.406 1.00 89.50 129 GLN A C 1
ATOM 1042 O O . GLN A 1 129 ? -38.860 1.691 8.517 1.00 89.50 129 GLN A O 1
ATOM 1047 N N . LYS A 1 130 ? -36.852 0.785 8.963 1.00 88.81 130 LYS A N 1
ATOM 1048 C CA . LYS A 1 130 ? -37.390 -0.334 9.752 1.00 88.81 130 LYS A CA 1
ATOM 1049 C C . LYS A 1 130 ? -38.215 0.168 10.931 1.00 88.81 130 LYS A C 1
ATOM 1051 O O . LYS A 1 130 ? -39.291 -0.344 11.202 1.00 88.81 130 LYS A O 1
ATOM 1056 N N . PHE A 1 131 ? -37.740 1.205 11.621 1.00 81.94 131 PHE A N 1
ATOM 1057 C CA . PHE A 1 131 ? -38.493 1.788 12.727 1.00 81.94 131 PHE A CA 1
ATOM 1058 C C . PHE A 1 131 ? -39.783 2.480 12.263 1.00 81.94 131 PHE A C 1
ATOM 1060 O O . PHE A 1 131 ? -40.770 2.443 12.987 1.00 81.94 131 PHE A O 1
ATOM 1067 N N . SER A 1 132 ? -39.808 3.097 11.075 1.00 80.12 132 SER A N 1
ATOM 1068 C CA . SER A 1 132 ? -41.047 3.644 10.509 1.00 80.12 132 SER A CA 1
ATOM 1069 C C . SER A 1 132 ? -42.038 2.560 10.093 1.00 80.12 132 SER A C 1
ATOM 1071 O O . SER A 1 132 ? -43.224 2.747 10.324 1.00 80.12 132 SER A O 1
ATOM 1073 N N . GLU A 1 133 ? -41.568 1.426 9.567 1.00 79.69 133 GLU A N 1
ATOM 1074 C CA . GLU A 1 133 ? -42.416 0.270 9.234 1.00 79.69 133 GLU A CA 1
ATOM 1075 C C . GLU A 1 133 ? -43.031 -0.364 10.489 1.00 79.69 133 GLU A C 1
ATOM 1077 O O . GLU A 1 133 ? -44.194 -0.736 10.478 1.00 79.69 133 GLU A O 1
ATOM 1082 N N . ILE A 1 134 ? -42.286 -0.421 11.599 1.00 75.19 134 ILE A N 1
ATOM 1083 C CA . ILE A 1 134 ? -42.809 -0.877 12.901 1.00 75.19 134 ILE A CA 1
ATOM 1084 C C . ILE A 1 134 ? -43.755 0.163 13.524 1.00 75.19 134 ILE A C 1
ATOM 1086 O O . ILE A 1 134 ? -44.628 -0.179 14.317 1.00 75.19 134 ILE A O 1
ATOM 1090 N N . LYS A 1 135 ? -43.558 1.451 13.213 1.00 65.25 135 LYS A N 1
ATOM 1091 C CA . LYS A 1 135 ? -44.337 2.556 13.777 1.00 65.25 135 LYS A CA 1
ATOM 1092 C C . LYS A 1 135 ? -45.676 2.768 13.078 1.00 65.25 135 LYS A C 1
ATOM 1094 O O . LYS A 1 135 ? -46.494 3.453 13.674 1.00 65.25 135 LYS A O 1
ATOM 1099 N N . GLU A 1 136 ? -45.923 2.252 11.876 1.00 50.91 136 GLU A N 1
ATOM 1100 C CA . GLU A 1 136 ? -47.303 2.178 11.388 1.00 50.91 136 GLU A CA 1
ATOM 1101 C C . GLU A 1 136 ? -48.022 1.083 12.182 1.00 50.91 136 GLU A C 1
ATOM 1103 O O . GLU A 1 136 ? -47.770 -0.096 11.935 1.00 50.91 136 GLU A O 1
ATOM 1108 N N . PRO A 1 137 ? -48.891 1.425 13.154 1.00 53.00 137 PRO A N 1
ATOM 1109 C CA . PRO A 1 137 ? -49.785 0.414 13.665 1.00 53.00 137 PRO A CA 1
ATOM 1110 C C . PRO A 1 137 ? -50.806 0.134 12.559 1.00 53.00 137 PRO A C 1
ATOM 1112 O O . PRO A 1 137 ? -51.281 1.048 11.872 1.00 53.00 137 PRO A O 1
ATOM 1115 N N . SER A 1 138 ? -51.161 -1.135 12.396 1.00 53.16 138 SER A N 1
ATOM 1116 C CA . SER A 1 138 ? -52.481 -1.507 11.902 1.00 53.16 138 SER A CA 1
ATOM 1117 C C . SER A 1 138 ? -53.508 -0.556 12.525 1.00 53.16 138 SER A C 1
ATOM 1119 O O . SER A 1 138 ? -53.624 -0.475 13.745 1.00 53.16 138 SER A O 1
ATOM 1121 N N . LYS A 1 139 ? -54.225 0.212 11.698 1.00 52.53 139 LYS A N 1
ATOM 1122 C CA . LYS A 1 139 ? -55.283 1.153 12.119 1.00 52.53 139 LYS A CA 1
ATOM 1123 C C . LYS A 1 139 ? -56.529 0.445 12.685 1.00 52.53 139 LYS A C 1
ATOM 1125 O O . LYS A 1 139 ? -57.609 1.023 12.669 1.00 52.53 139 LYS A O 1
ATOM 1130 N N . ASP A 1 140 ? -56.378 -0.788 13.153 1.00 48.12 140 ASP A N 1
ATOM 1131 C CA . ASP A 1 140 ? -57.478 -1.671 13.524 1.00 48.12 140 ASP A CA 1
ATOM 1132 C C . ASP A 1 140 ? -57.531 -1.976 15.034 1.00 48.12 140 ASP A C 1
ATOM 1134 O O . ASP A 1 140 ? -58.456 -2.654 15.461 1.00 48.12 140 ASP A O 1
ATOM 1138 N N . ASP A 1 141 ? -56.625 -1.427 15.859 1.00 51.44 141 ASP A N 1
ATOM 1139 C CA . ASP A 1 141 ? -56.589 -1.681 17.314 1.00 51.44 141 ASP A CA 1
ATOM 1140 C C . ASP A 1 141 ? -56.681 -0.394 18.165 1.00 51.44 141 ASP A C 1
ATOM 1142 O O . ASP A 1 141 ? -55.984 -0.245 19.169 1.00 51.44 141 ASP A O 1
ATOM 1146 N N . ASP A 1 142 ? -57.548 0.554 17.791 1.00 49.88 142 ASP A N 1
ATOM 1147 C CA . ASP A 1 142 ? -57.881 1.708 18.655 1.00 49.88 142 ASP A CA 1
ATOM 1148 C C . ASP A 1 142 ? -58.770 1.326 19.869 1.00 49.88 142 ASP A C 1
ATOM 1150 O O . ASP A 1 142 ? -59.079 2.189 20.686 1.00 49.88 142 ASP A O 1
ATOM 1154 N N . ASP A 1 143 ? -59.108 0.041 20.052 1.00 53.56 143 ASP A N 1
ATOM 1155 C CA . ASP A 1 143 ? -59.913 -0.474 21.175 1.00 53.56 143 ASP A CA 1
ATOM 1156 C C . ASP A 1 143 ? -59.248 -1.670 21.897 1.00 53.56 143 ASP A C 1
ATOM 1158 O O . ASP A 1 143 ? -59.920 -2.600 22.351 1.00 53.56 143 ASP A O 1
ATOM 1162 N N . ALA A 1 144 ? -57.916 -1.697 22.018 1.00 57.09 144 ALA A N 1
ATOM 1163 C CA . ALA A 1 144 ? -57.292 -2.620 22.966 1.00 57.09 144 ALA A CA 1
ATOM 1164 C C . ALA A 1 144 ? -57.630 -2.160 24.395 1.00 57.09 144 ALA A C 1
ATOM 1166 O O . ALA A 1 144 ? -57.047 -1.196 24.892 1.00 57.09 144 ALA A O 1
ATOM 1167 N N . ASP A 1 145 ? -58.579 -2.839 25.048 1.00 59.81 145 ASP A N 1
ATOM 1168 C CA . ASP A 1 145 ? -58.857 -2.709 26.483 1.00 59.81 145 ASP A CA 1
ATOM 1169 C C . ASP A 1 145 ? -57.562 -2.997 27.266 1.00 59.81 145 ASP A C 1
ATOM 1171 O O . ASP A 1 145 ? -57.199 -4.144 27.531 1.00 59.81 145 ASP A O 1
ATOM 1175 N N . ILE A 1 146 ? -56.814 -1.939 27.593 1.00 63.59 146 ILE A N 1
ATOM 1176 C CA . ILE A 1 146 ? -55.612 -2.021 28.423 1.00 63.59 146 ILE A CA 1
ATOM 1177 C C . ILE A 1 146 ? -56.074 -2.376 29.834 1.00 63.59 146 ILE A C 1
ATOM 1179 O O . ILE A 1 146 ? -56.672 -1.546 30.524 1.00 63.59 146 ILE A O 1
ATOM 1183 N N . ASP A 1 147 ? -55.776 -3.599 30.272 1.00 70.81 147 ASP A N 1
ATOM 1184 C CA . ASP A 1 147 ? -56.024 -4.018 31.646 1.00 70.81 147 ASP A CA 1
ATOM 1185 C C . ASP A 1 147 ? -55.146 -3.187 32.595 1.00 70.81 147 ASP A C 1
ATOM 1187 O O . ASP A 1 147 ? -53.933 -3.372 32.709 1.00 70.81 147 ASP A O 1
ATOM 1191 N N . LEU A 1 148 ? -55.775 -2.222 33.264 1.00 74.94 148 LEU A N 1
ATOM 1192 C CA . LEU A 1 148 ? -55.147 -1.313 34.224 1.00 74.94 148 LEU A CA 1
ATOM 1193 C C . LEU A 1 148 ? -54.558 -2.031 35.449 1.00 74.94 148 LEU A C 1
ATOM 1195 O O . LEU A 1 148 ? -53.822 -1.391 36.197 1.00 74.94 148 LEU A O 1
ATOM 1199 N N . ASN A 1 149 ? -54.861 -3.320 35.646 1.00 75.69 149 ASN A N 1
ATOM 1200 C CA . ASN A 1 149 ? -54.280 -4.150 36.701 1.00 75.69 149 ASN A CA 1
ATOM 1201 C C . ASN A 1 149 ? -53.077 -4.992 36.233 1.00 75.69 149 ASN A C 1
ATOM 1203 O O . ASN A 1 149 ? -52.549 -5.777 37.025 1.00 75.69 149 ASN A O 1
ATOM 1207 N N . ASP A 1 150 ? -52.629 -4.864 34.979 1.00 84.62 150 ASP A N 1
ATOM 1208 C CA . ASP A 1 150 ? -51.426 -5.557 34.518 1.00 84.62 150 ASP A CA 1
ATOM 1209 C C . ASP A 1 150 ? -50.162 -4.953 35.180 1.00 84.62 150 ASP A C 1
ATOM 1211 O O . ASP A 1 150 ? -49.857 -3.764 34.992 1.00 84.62 150 ASP A O 1
ATOM 1215 N N . PRO A 1 151 ? -49.367 -5.752 35.924 1.00 83.94 151 PRO A N 1
ATOM 1216 C CA . PRO A 1 151 ? -48.131 -5.290 36.552 1.00 83.94 151 PRO A CA 1
ATOM 1217 C C . PRO A 1 151 ? -47.086 -4.742 35.564 1.00 83.94 151 PRO A C 1
ATOM 1219 O O . PRO A 1 151 ? -46.178 -4.013 35.980 1.00 83.94 151 PRO A O 1
ATOM 1222 N N . GLU A 1 152 ? -47.144 -5.074 34.272 1.00 80.81 152 GLU A N 1
ATOM 1223 C CA . GLU A 1 152 ? -46.261 -4.480 33.261 1.00 80.81 152 GLU A CA 1
ATOM 1224 C C . GLU A 1 152 ? -46.688 -3.060 32.868 1.00 80.81 152 GLU A C 1
ATOM 1226 O O . GLU A 1 152 ? -45.831 -2.173 32.740 1.00 80.81 152 GLU A O 1
ATOM 1231 N N . VAL A 1 153 ? -47.998 -2.810 32.774 1.00 84.81 153 VAL A N 1
ATOM 1232 C CA . VAL A 1 153 ? -48.572 -1.482 32.508 1.00 84.81 153 VAL A CA 1
ATOM 1233 C C . VAL A 1 153 ? -48.306 -0.542 33.683 1.00 84.81 153 VAL A C 1
ATOM 1235 O O . VAL A 1 153 ? -47.884 0.598 33.472 1.00 84.81 153 VAL A O 1
ATOM 1238 N N . GLU A 1 154 ? -48.423 -1.024 34.924 1.00 83.81 154 GLU A N 1
ATOM 1239 C CA . GLU A 1 154 ? -48.063 -0.251 36.119 1.00 83.81 154 GLU A CA 1
ATOM 1240 C C . GLU A 1 154 ? -46.578 0.147 36.127 1.00 83.81 154 GLU A C 1
ATOM 1242 O O . GLU A 1 154 ? -46.234 1.313 36.347 1.00 83.81 154 GLU A O 1
ATOM 1247 N N . LYS A 1 155 ? -45.668 -0.790 35.824 1.00 84.06 155 LYS A N 1
ATOM 1248 C CA . LYS A 1 155 ? -44.223 -0.504 35.733 1.00 84.06 155 LYS A CA 1
ATOM 1249 C C . LYS A 1 155 ? -43.916 0.512 34.635 1.00 84.06 155 LYS A C 1
ATOM 1251 O O . LYS A 1 155 ? -43.088 1.409 34.840 1.00 84.06 155 LYS A O 1
ATOM 1256 N N . ALA A 1 156 ? -44.564 0.391 33.478 1.00 84.75 156 ALA A N 1
ATOM 1257 C CA . ALA A 1 156 ? -44.427 1.344 32.383 1.00 84.75 156 ALA A CA 1
ATOM 1258 C C . ALA A 1 156 ? -44.945 2.734 32.788 1.00 84.75 156 ALA A C 1
ATOM 1260 O O . ALA A 1 156 ? -44.245 3.731 32.583 1.00 84.75 156 ALA A O 1
ATOM 1261 N N . ALA A 1 157 ? -46.104 2.802 33.446 1.00 86.19 157 ALA A N 1
ATOM 1262 C CA . ALA A 1 157 ? -46.687 4.037 33.956 1.00 86.19 157 ALA A CA 1
ATOM 1263 C C . ALA A 1 157 ? -45.767 4.720 34.977 1.00 86.19 157 ALA A C 1
ATOM 1265 O O . ALA A 1 157 ? -45.462 5.904 34.823 1.00 86.19 157 ALA A O 1
ATOM 1266 N N . VAL A 1 158 ? -45.229 3.984 35.956 1.00 88.06 158 VAL A N 1
ATOM 1267 C CA . VAL A 1 158 ? -44.265 4.511 36.941 1.00 88.06 158 VAL A CA 1
ATOM 1268 C C . VAL A 1 158 ? -43.015 5.064 36.249 1.00 88.06 158 VAL A C 1
ATOM 1270 O O . VAL A 1 158 ? -42.519 6.137 36.605 1.00 88.06 158 VAL A O 1
ATOM 1273 N N . LYS A 1 159 ? -42.515 4.382 35.213 1.00 90.62 159 LYS A N 1
ATOM 1274 C CA . LYS A 1 159 ? -41.336 4.818 34.451 1.00 90.62 159 LYS A CA 1
ATOM 1275 C C . LYS A 1 159 ? -41.603 6.095 33.648 1.00 90.62 159 LYS A C 1
ATOM 1277 O O . LYS A 1 159 ? -40.762 6.998 33.638 1.00 90.62 159 LYS A O 1
ATOM 1282 N N . ILE A 1 160 ? -42.775 6.200 33.023 1.00 88.81 160 ILE A N 1
ATOM 1283 C CA . ILE A 1 160 ? -43.215 7.398 32.294 1.00 88.81 160 ILE A CA 1
ATOM 1284 C C . ILE A 1 160 ? -43.426 8.566 33.267 1.00 88.81 160 ILE A C 1
ATOM 1286 O O . ILE A 1 160 ? -42.933 9.667 33.017 1.00 88.81 160 ILE A O 1
ATOM 1290 N N . GLN A 1 161 ? -44.064 8.330 34.414 1.00 87.06 161 GLN A N 1
ATOM 1291 C CA . GLN A 1 161 ? -44.281 9.337 35.456 1.00 87.06 161 GLN A CA 1
ATOM 1292 C C . GLN A 1 161 ? -42.959 9.849 36.048 1.00 87.06 161 GLN A C 1
ATOM 1294 O O . GLN A 1 161 ? -42.769 11.061 36.177 1.00 87.06 161 GLN A O 1
ATOM 1299 N N . ALA A 1 162 ? -42.007 8.960 36.351 1.00 88.38 162 ALA A N 1
ATOM 1300 C CA . ALA A 1 162 ? -40.676 9.340 36.825 1.00 88.38 162 ALA A CA 1
ATOM 1301 C C . ALA A 1 162 ? -39.903 10.151 35.768 1.00 88.38 162 ALA A C 1
ATOM 1303 O O . ALA A 1 162 ? -39.286 11.176 36.084 1.00 88.38 162 ALA A O 1
ATOM 1304 N N . GLY A 1 163 ? -39.984 9.735 34.499 1.00 91.62 163 GLY A N 1
ATOM 1305 C CA . GLY A 1 163 ? -39.406 10.454 33.365 1.00 91.62 163 GLY A CA 1
ATOM 1306 C C . GLY A 1 163 ? -39.984 11.862 33.207 1.00 91.62 163 GLY A C 1
ATOM 1307 O O . GLY A 1 163 ? -39.227 12.830 33.079 1.00 91.62 163 GLY A O 1
ATOM 1308 N N . PHE A 1 164 ? -41.309 11.991 33.294 1.00 91.81 164 PHE A N 1
ATOM 1309 C CA . PHE A 1 164 ? -42.026 13.260 33.189 1.00 91.81 164 PHE A CA 1
ATOM 1310 C C . PHE A 1 164 ? -41.743 14.194 34.372 1.00 91.81 164 PHE A C 1
ATOM 1312 O O . PHE A 1 164 ? -41.462 15.375 34.171 1.00 91.81 164 PHE A O 1
ATOM 1319 N N . LYS A 1 165 ? -41.710 13.670 35.603 1.00 89.06 165 LYS A N 1
ATOM 1320 C CA . LYS A 1 165 ? -41.333 14.443 36.798 1.00 89.06 165 LYS A CA 1
ATOM 1321 C C . LYS A 1 165 ? -39.922 15.018 36.666 1.00 89.06 165 LYS A C 1
ATOM 1323 O O . LYS A 1 165 ? -39.702 16.200 36.925 1.00 89.06 165 LYS A O 1
ATOM 1328 N N . GLY A 1 166 ? -38.974 14.207 36.192 1.00 91.06 166 GLY A N 1
ATOM 1329 C CA . GLY A 1 166 ? -37.619 14.671 35.906 1.00 91.06 166 GLY A CA 1
ATOM 1330 C C . GLY A 1 166 ? -37.567 15.697 34.770 1.00 91.06 166 GLY A C 1
ATOM 1331 O O . GLY A 1 166 ? -36.799 16.655 34.843 1.00 91.06 166 GLY A O 1
ATOM 1332 N N . PHE A 1 167 ? -38.369 15.514 33.718 1.00 89.62 167 PHE A N 1
ATOM 1333 C CA . PHE A 1 167 ? -38.469 16.460 32.606 1.00 89.62 167 PHE A CA 1
ATOM 1334 C C . PHE A 1 167 ? -38.984 17.825 33.074 1.00 89.62 167 PHE A C 1
ATOM 1336 O O . PHE A 1 167 ? -38.343 18.833 32.783 1.00 89.62 167 PHE A O 1
ATOM 1343 N N . LYS A 1 168 ? -40.056 17.851 33.873 1.00 89.62 168 LYS A N 1
ATOM 1344 C CA . LYS A 1 168 ? -40.639 19.076 34.430 1.00 89.62 168 LYS A CA 1
ATOM 1345 C C . LYS A 1 168 ? -39.659 19.816 35.344 1.00 89.62 168 LYS A C 1
ATOM 1347 O O . LYS A 1 168 ? -39.432 21.002 35.144 1.00 89.62 168 LYS A O 1
ATOM 1352 N N . ALA A 1 169 ? -38.974 19.108 36.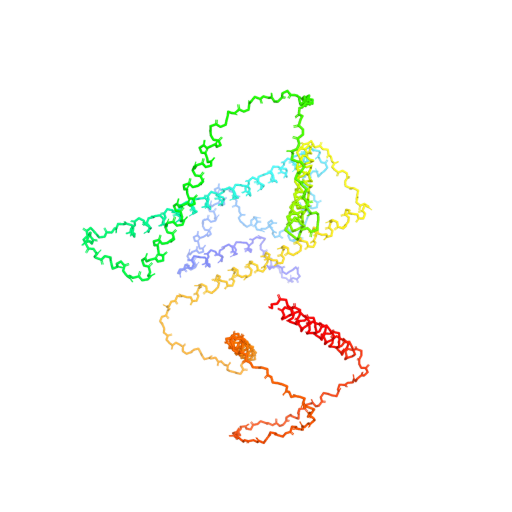247 1.00 88.06 169 ALA A N 1
ATOM 1353 C CA . ALA A 1 169 ? -37.945 19.709 37.102 1.00 88.06 169 ALA A CA 1
ATOM 1354 C C . ALA A 1 169 ? -36.796 20.333 36.283 1.00 88.06 169 ALA A C 1
ATOM 1356 O O . ALA A 1 169 ? -36.329 21.434 36.568 1.00 88.06 169 ALA A O 1
ATOM 1357 N N . ARG A 1 170 ? -36.350 19.656 35.217 1.00 86.00 170 ARG A N 1
ATOM 1358 C CA . ARG A 1 170 ? -35.324 20.192 34.305 1.00 86.00 170 ARG A CA 1
ATOM 1359 C C . ARG A 1 170 ? -35.828 21.388 33.497 1.00 86.00 170 ARG A C 1
ATOM 1361 O O . ARG A 1 170 ? -35.041 22.291 33.220 1.00 86.00 170 ARG A O 1
ATOM 1368 N N . GLN A 1 171 ? -37.101 21.398 33.115 1.00 87.38 171 GLN A N 1
ATOM 1369 C CA . GLN A 1 171 ? -37.728 22.506 32.401 1.00 87.38 171 GLN A CA 1
ATOM 1370 C C . GLN A 1 171 ? -37.856 23.740 33.299 1.00 87.38 171 GLN A C 1
ATOM 1372 O O . GLN A 1 171 ? -37.421 24.813 32.896 1.00 87.38 171 GLN A O 1
ATOM 1377 N N . GLU A 1 172 ? -38.319 23.571 34.538 1.00 86.38 172 GLU A N 1
ATOM 1378 C CA . GLU A 1 172 ? -38.390 24.638 35.544 1.00 86.38 172 GLU A CA 1
ATOM 1379 C C . GLU A 1 172 ? -36.999 25.224 35.833 1.00 86.38 172 GLU A C 1
ATOM 1381 O O . GLU A 1 172 ? -36.821 26.441 35.803 1.00 86.38 172 GLU A O 1
ATOM 1386 N N . ILE A 1 173 ? -35.967 24.381 35.993 1.00 81.56 173 ILE A N 1
ATOM 1387 C CA . ILE A 1 173 ? -34.577 24.850 36.144 1.00 81.56 173 ILE A CA 1
ATOM 1388 C C . ILE A 1 173 ? -34.110 25.614 34.896 1.00 81.56 173 ILE A C 1
ATOM 1390 O O . ILE A 1 173 ? -33.418 26.628 35.008 1.00 81.56 173 ILE A O 1
ATOM 1394 N N . LYS A 1 174 ? -34.466 25.150 33.694 1.00 83.38 174 LYS A N 1
ATOM 1395 C CA . LYS A 1 174 ? -34.100 25.816 32.436 1.00 83.38 174 LYS A CA 1
ATOM 1396 C C . LYS A 1 174 ? -34.787 27.177 32.297 1.00 83.38 174 LYS A C 1
ATOM 1398 O O . LYS A 1 174 ? -34.143 28.121 31.847 1.00 83.38 174 LYS A O 1
ATOM 1403 N N . GLU A 1 175 ? -36.042 27.298 32.714 1.00 83.00 175 GLU A N 1
ATOM 1404 C CA . GLU A 1 175 ? -36.791 28.558 32.728 1.00 83.00 175 GLU A CA 1
ATOM 1405 C C . GLU A 1 175 ? -36.263 29.531 33.790 1.00 83.00 175 GLU A C 1
ATOM 1407 O O . GLU A 1 175 ? -36.091 30.715 33.498 1.00 83.00 175 GLU A O 1
ATOM 1412 N N . MET A 1 176 ? -35.889 29.042 34.978 1.00 71.00 176 MET A N 1
ATOM 1413 C CA . MET A 1 176 ? -35.214 29.851 36.003 1.00 71.00 176 MET A CA 1
ATOM 1414 C C . MET A 1 176 ? -33.831 30.327 35.538 1.00 71.00 176 MET A C 1
ATOM 1416 O O . MET A 1 176 ? -33.467 31.484 35.744 1.00 71.00 176 MET A O 1
ATOM 1420 N N . LYS A 1 177 ? -33.077 29.474 34.836 1.00 65.62 177 LYS A N 1
ATOM 1421 C CA . LYS A 1 177 ? -31.774 29.829 34.254 1.00 65.62 177 LYS A CA 1
ATOM 1422 C C . LYS A 1 177 ? -31.900 30.760 33.040 1.00 65.62 177 LYS A C 1
ATOM 1424 O O . LYS A 1 177 ? -30.974 31.515 32.768 1.00 65.62 177 LYS A O 1
ATOM 1429 N N . GLY A 1 178 ? -33.032 30.723 32.333 1.00 56.03 178 GLY A N 1
ATOM 1430 C CA . GLY A 1 178 ? -33.357 31.609 31.209 1.00 56.03 178 GLY A CA 1
ATOM 1431 C C . GLY A 1 178 ? -33.903 32.984 31.615 1.00 56.03 178 GLY A C 1
ATOM 1432 O O . GLY A 1 178 ? -33.820 33.916 30.821 1.00 56.03 178 GLY A O 1
ATOM 1433 N N . LYS A 1 179 ? -34.425 33.135 32.841 1.00 51.84 179 LYS A N 1
ATOM 1434 C CA . LYS A 1 179 ? -34.876 34.423 33.408 1.00 51.84 179 LYS A CA 1
ATOM 1435 C C . LYS A 1 179 ? -33.817 35.163 34.232 1.00 51.84 179 LYS A C 1
ATOM 1437 O O . LYS A 1 179 ? -34.064 36.295 34.642 1.00 51.84 179 LYS A O 1
ATOM 1442 N N . ALA A 1 180 ? -32.639 34.580 34.445 1.00 47.09 180 ALA A N 1
ATOM 1443 C CA . ALA A 1 180 ? -31.491 35.321 34.960 1.00 47.09 180 ALA A CA 1
ATOM 1444 C C . ALA A 1 180 ? -30.858 36.129 33.807 1.00 47.09 180 ALA A C 1
ATOM 1446 O O . ALA A 1 180 ? -30.494 35.532 32.790 1.00 47.09 180 ALA A O 1
ATOM 1447 N N . PRO A 1 181 ? -30.730 37.466 33.909 1.00 43.34 181 PRO A N 1
ATOM 1448 C CA . PRO A 1 181 ? -30.211 38.272 32.814 1.00 43.34 181 PRO A CA 1
ATOM 1449 C C . PRO A 1 181 ? -28.766 37.888 32.485 1.00 43.34 181 PRO A C 1
ATOM 1451 O O . PRO A 1 181 ? -27.907 37.738 33.358 1.00 43.34 181 PRO A O 1
ATOM 1454 N N . ALA A 1 182 ? -28.510 37.741 31.188 1.00 44.91 182 ALA A N 1
ATOM 1455 C CA . ALA A 1 182 ? -27.192 37.531 30.630 1.00 44.91 182 ALA A CA 1
ATOM 1456 C C . ALA A 1 182 ? -26.248 38.689 31.001 1.00 44.91 182 ALA A C 1
ATOM 1458 O O . ALA A 1 182 ? -26.475 39.834 30.628 1.00 44.91 182 ALA A O 1
ATOM 1459 N N . LYS A 1 183 ? -25.167 38.347 31.707 1.00 43.75 183 LYS A N 1
ATOM 1460 C CA . LYS A 1 183 ? -23.814 38.911 31.576 1.00 43.75 183 LYS A CA 1
ATOM 1461 C C . LYS A 1 183 ? -23.734 40.430 31.318 1.00 43.75 183 LYS A C 1
ATOM 1463 O O . LYS A 1 183 ? -23.437 40.858 30.207 1.00 43.75 183 LYS A O 1
ATOM 1468 N N . ALA A 1 184 ? -23.845 41.226 32.380 1.00 38.09 184 ALA A N 1
ATOM 1469 C CA . ALA A 1 184 ? -23.061 42.458 32.482 1.00 38.09 184 ALA A CA 1
ATOM 1470 C C . ALA A 1 184 ? -21.633 42.089 32.948 1.00 38.09 184 ALA A C 1
ATOM 1472 O O . ALA A 1 184 ? -21.492 41.172 33.765 1.00 38.09 184 ALA A O 1
ATOM 1473 N N . PRO A 1 185 ? -20.566 42.731 32.434 1.00 43.12 185 PRO A N 1
ATOM 1474 C CA . PRO A 1 185 ? -19.216 42.523 32.945 1.00 43.12 185 PRO A CA 1
ATOM 1475 C C . PRO A 1 185 ? -19.180 42.952 34.413 1.00 43.12 185 PRO A C 1
ATOM 1477 O O . PRO A 1 185 ? -19.596 44.056 34.750 1.00 43.12 185 PRO A O 1
ATOM 1480 N N . SER A 1 186 ? -18.711 42.067 35.288 1.00 35.22 186 SER A N 1
ATOM 1481 C CA . SER A 1 186 ? -18.507 42.360 36.703 1.00 35.22 186 SER A CA 1
ATOM 1482 C C . SER A 1 186 ? -17.569 43.566 36.871 1.00 35.22 186 SER A C 1
ATOM 1484 O O . SER A 1 186 ? -16.401 43.449 36.484 1.00 35.22 186 SER A O 1
ATOM 1486 N N . PRO A 1 187 ? -17.997 44.691 37.474 1.00 44.56 187 PRO A N 1
ATOM 1487 C CA . PRO A 1 187 ? -17.063 45.524 38.205 1.00 44.56 187 PRO A CA 1
ATOM 1488 C C . PRO A 1 187 ? -16.656 44.759 39.475 1.00 44.56 187 PRO A C 1
ATOM 1490 O O . PRO A 1 187 ? -17.463 44.068 40.095 1.00 44.56 187 PRO A O 1
ATOM 1493 N N . THR A 1 188 ? -15.370 44.843 39.792 1.00 43.06 188 THR A N 1
ATOM 1494 C CA . THR A 1 188 ? -14.709 44.484 41.057 1.00 43.06 188 THR A CA 1
ATOM 1495 C C . THR A 1 188 ? -15.638 44.342 42.276 1.00 43.06 188 THR A C 1
ATOM 1497 O O . THR A 1 188 ? -16.375 45.289 42.561 1.00 43.06 188 THR A O 1
ATOM 1500 N N . PRO A 1 189 ? -15.555 43.259 43.076 1.00 41.25 189 PRO A N 1
ATOM 1501 C CA . PRO A 1 189 ? -16.171 43.256 44.393 1.00 41.25 189 PRO A CA 1
ATOM 1502 C C . PRO A 1 189 ? -15.318 44.116 45.335 1.00 41.25 189 PRO A C 1
ATOM 1504 O O . PRO A 1 189 ? -14.325 43.667 45.903 1.00 41.25 189 PRO A O 1
ATOM 1507 N N . SER A 1 190 ? -15.701 45.383 45.478 1.00 43.47 190 SER A N 1
ATOM 1508 C CA . SER A 1 190 ? -15.474 46.135 46.710 1.00 43.47 190 SER A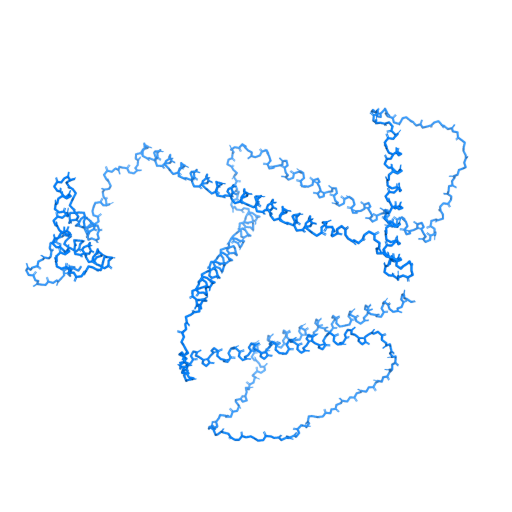 CA 1
ATOM 1509 C C . SER A 1 190 ? -16.239 45.459 47.868 1.00 43.47 190 SER A C 1
ATOM 1511 O O . SER A 1 190 ? -17.257 44.802 47.634 1.00 43.47 190 SER A O 1
ATOM 1513 N N . PRO A 1 191 ? -15.736 45.556 49.112 1.00 48.00 191 PRO A N 1
ATOM 1514 C CA . PRO A 1 191 ? -16.239 44.782 50.246 1.00 48.00 191 PRO A CA 1
ATOM 1515 C C . PRO A 1 191 ? -17.676 45.185 50.617 1.00 48.00 191 PRO A C 1
ATOM 1517 O O . PRO A 1 191 ? -18.018 46.369 50.524 1.00 48.00 191 PRO A O 1
ATOM 1520 N N . PRO A 1 192 ? -18.526 44.238 51.062 1.00 54.66 192 PRO A N 1
ATOM 1521 C CA . PRO A 1 192 ? -19.885 44.557 51.469 1.00 54.66 192 PRO A CA 1
ATOM 1522 C C . PRO A 1 192 ? -19.910 45.374 5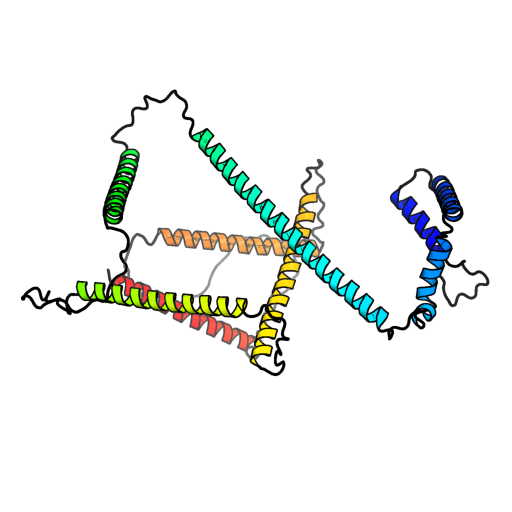2.777 1.00 54.66 192 PRO A C 1
ATOM 1524 O O . PRO A 1 192 ? -19.037 45.216 53.636 1.00 54.66 192 PRO A O 1
ATOM 1527 N N . PRO A 1 193 ? -20.919 46.247 52.949 1.00 45.84 193 PRO A N 1
ATOM 1528 C CA . PRO A 1 193 ? -21.085 47.063 54.142 1.00 45.84 193 PRO A CA 1
ATOM 1529 C C . PRO A 1 193 ? -21.512 46.205 55.337 1.00 45.84 193 PRO A C 1
ATOM 1531 O O . PRO A 1 193 ? -22.428 45.390 55.249 1.00 45.84 193 PRO A O 1
ATOM 1534 N N . SER A 1 194 ? -20.871 46.454 56.478 1.00 52.06 194 SER A N 1
ATOM 1535 C CA . SER A 1 194 ? -21.238 45.914 57.787 1.00 52.06 194 SER A CA 1
ATOM 1536 C C . SER A 1 194 ? -22.712 46.182 58.112 1.00 52.06 194 SER A C 1
ATOM 1538 O O . SER A 1 194 ? -23.078 47.311 58.450 1.00 52.06 194 SER A O 1
ATOM 1540 N N . ARG A 1 195 ? -23.533 45.126 58.113 1.00 39.28 195 ARG A N 1
ATOM 1541 C CA . ARG A 1 195 ? -24.737 45.029 58.947 1.00 39.28 195 ARG A CA 1
ATOM 1542 C C . ARG A 1 195 ? -24.915 43.603 59.464 1.00 39.28 195 ARG A C 1
ATOM 1544 O O . ARG A 1 195 ? -25.316 42.726 58.718 1.00 39.28 195 ARG A O 1
ATOM 1551 N N . GLY A 1 196 ? -24.654 43.458 60.761 1.00 39.06 196 GLY A N 1
ATOM 1552 C CA . GLY A 1 196 ? -25.557 42.792 61.701 1.00 39.06 196 GLY A CA 1
ATOM 1553 C C . GLY A 1 196 ? -25.721 41.280 61.588 1.00 39.06 196 GLY A C 1
ATOM 1554 O O . GLY A 1 196 ? -26.620 40.828 60.899 1.00 39.06 196 GLY A O 1
ATOM 1555 N N . LYS A 1 197 ? -24.892 40.577 62.366 1.00 47.28 197 LYS A N 1
ATOM 1556 C CA . LYS A 1 197 ? -25.223 39.489 63.302 1.00 47.28 197 LYS A CA 1
ATOM 1557 C C . LYS A 1 197 ? -26.212 38.380 62.892 1.00 47.28 197 LYS A C 1
ATOM 1559 O O . LYS A 1 197 ? -27.384 38.620 62.624 1.00 47.28 197 LYS A O 1
ATOM 1564 N N . ASP A 1 198 ? -25.681 37.171 63.075 1.00 44.41 198 ASP A N 1
ATOM 1565 C CA . ASP A 1 198 ? -26.346 35.932 63.482 1.00 44.41 198 ASP A CA 1
ATOM 1566 C C . ASP A 1 198 ? -27.008 35.130 62.356 1.00 44.41 198 ASP A C 1
ATOM 1568 O O . ASP A 1 198 ? -28.220 35.112 62.185 1.00 44.41 198 ASP A O 1
ATOM 1572 N N . ASN A 1 199 ? -26.160 34.436 61.595 1.00 45.31 199 ASN A N 1
ATOM 1573 C CA . ASN A 1 199 ? -26.200 32.974 61.516 1.00 45.31 199 ASN A CA 1
ATOM 1574 C C . ASN A 1 199 ? -24.761 32.513 61.260 1.00 45.31 199 ASN A C 1
ATOM 1576 O O . ASN A 1 199 ? -24.396 32.176 60.132 1.00 45.31 199 ASN A O 1
ATOM 1580 N N . ASP A 1 200 ? -23.933 32.529 62.306 1.00 49.25 200 ASP A N 1
ATOM 1581 C CA . ASP A 1 200 ? -22.905 31.499 62.398 1.00 49.25 200 ASP A CA 1
ATOM 1582 C C . ASP A 1 200 ? -23.699 30.191 62.403 1.00 49.25 200 ASP A C 1
ATOM 1584 O O . ASP A 1 200 ? -24.339 29.837 63.391 1.00 49.25 200 ASP A O 1
ATOM 1588 N N . ILE A 1 201 ? -23.809 29.550 61.237 1.00 52.56 201 ILE A N 1
ATOM 1589 C CA . ILE A 1 201 ? -24.202 28.150 61.208 1.00 52.56 201 ILE A CA 1
ATOM 1590 C C . ILE A 1 201 ? -23.038 27.485 61.925 1.00 52.56 201 ILE A C 1
ATOM 1592 O O . ILE A 1 201 ? -21.945 27.399 61.362 1.00 52.56 201 ILE A O 1
ATOM 1596 N N . ASP A 1 202 ? -23.253 27.149 63.192 1.00 56.44 202 ASP A N 1
ATOM 1597 C CA . ASP A 1 202 ? -22.324 26.367 63.989 1.00 56.44 202 ASP A CA 1
ATOM 1598 C C . ASP A 1 202 ? -22.336 24.973 63.361 1.00 56.44 202 ASP A C 1
ATOM 1600 O O . ASP A 1 202 ? -23.180 24.124 63.639 1.00 56.44 202 ASP A O 1
ATOM 1604 N N . ILE A 1 203 ? -21.525 24.828 62.314 1.00 59.53 203 ILE A N 1
ATOM 1605 C CA . ILE A 1 203 ? -21.330 23.570 61.622 1.00 59.53 203 ILE A CA 1
ATOM 1606 C C . ILE A 1 203 ? -20.531 22.739 62.612 1.00 59.53 203 ILE A C 1
ATOM 1608 O O . ILE A 1 203 ? -19.331 22.966 62.758 1.00 59.53 203 ILE A O 1
ATOM 1612 N N . ASP A 1 204 ? -21.190 21.806 63.291 1.00 68.12 204 ASP A N 1
ATOM 1613 C CA . ASP A 1 204 ? -20.508 20.819 64.117 1.00 68.12 204 ASP A CA 1
ATOM 1614 C C . ASP A 1 204 ? -19.492 20.080 63.234 1.00 68.12 204 ASP A C 1
ATOM 1616 O O . ASP A 1 204 ? -19.842 19.258 62.387 1.00 68.12 204 ASP A O 1
ATOM 1620 N N . LEU A 1 205 ? -18.203 20.400 63.400 1.00 71.25 205 LEU A N 1
ATOM 1621 C CA . LEU A 1 205 ? -17.108 19.764 62.656 1.00 71.25 205 LEU A CA 1
ATOM 1622 C C . LEU A 1 205 ? -16.999 18.257 62.958 1.00 71.25 205 LEU A C 1
ATOM 1624 O O . LEU A 1 205 ? -16.350 17.531 62.206 1.00 71.25 205 LEU A O 1
ATOM 1628 N N . ASP A 1 206 ? -17.639 17.795 64.032 1.00 74.75 206 ASP A N 1
ATOM 1629 C CA . ASP A 1 206 ? -17.709 16.391 64.433 1.00 74.75 206 ASP A CA 1
ATOM 1630 C C . ASP A 1 206 ? -18.950 15.665 63.880 1.00 74.75 206 ASP A C 1
ATOM 1632 O O . ASP A 1 206 ? -19.059 14.446 64.029 1.00 74.75 206 ASP A O 1
ATOM 1636 N N . ASP A 1 207 ? -19.863 16.366 63.193 1.00 83.25 207 ASP A N 1
ATOM 1637 C CA . ASP A 1 207 ? -21.002 15.731 62.531 1.00 83.25 207 ASP A CA 1
ATOM 1638 C C . ASP A 1 207 ? -20.499 14.828 61.378 1.00 83.25 207 ASP A C 1
ATOM 1640 O O . ASP A 1 207 ? -19.805 15.295 60.456 1.00 83.25 207 ASP A O 1
ATOM 1644 N N . PRO A 1 208 ? -20.810 13.516 61.396 1.00 84.31 208 PRO A N 1
ATOM 1645 C CA . PRO A 1 208 ? -20.423 12.597 60.329 1.00 84.31 208 PRO A CA 1
ATOM 1646 C C . PRO A 1 208 ? -20.924 13.034 58.942 1.00 84.31 208 PRO A C 1
ATOM 1648 O O . PRO A 1 208 ? -20.242 12.774 57.945 1.00 84.31 208 PRO A O 1
ATOM 1651 N N . GLU A 1 209 ? -22.060 13.732 58.844 1.00 81.88 209 GLU A N 1
ATOM 1652 C CA . GLU A 1 209 ? -22.597 14.206 57.563 1.00 81.88 209 GLU A CA 1
ATOM 1653 C C . GLU A 1 209 ? -21.782 15.371 56.985 1.00 81.88 209 GLU A C 1
ATOM 1655 O O . GLU A 1 209 ? -21.486 15.394 55.782 1.00 81.88 209 GLU A O 1
ATOM 1660 N N . VAL A 1 210 ? -21.342 16.301 57.838 1.00 85.19 210 VAL A N 1
ATOM 1661 C CA . VAL A 1 210 ? -20.465 17.421 57.462 1.00 85.19 210 VAL A CA 1
ATOM 1662 C C . VAL A 1 210 ? -19.111 16.896 56.996 1.00 85.19 210 VAL A C 1
ATOM 1664 O O . VAL A 1 210 ? -18.604 17.319 55.952 1.00 85.19 210 VAL A O 1
ATOM 1667 N N . ASN A 1 211 ? -18.551 15.920 57.712 1.00 82.00 211 ASN A N 1
ATOM 1668 C CA . ASN A 1 211 ? -17.291 15.279 57.346 1.00 82.00 211 ASN A CA 1
ATOM 1669 C C . ASN A 1 211 ? -17.394 14.521 56.014 1.00 82.00 211 ASN A C 1
ATOM 1671 O O . ASN A 1 211 ? -16.525 14.662 55.145 1.00 82.00 211 ASN A O 1
ATOM 1675 N N . ALA A 1 212 ? -18.484 13.783 55.784 1.00 85.25 212 ALA A N 1
ATOM 1676 C CA . ALA A 1 212 ? -18.739 13.111 54.511 1.00 85.25 212 ALA A CA 1
ATOM 1677 C C . ALA A 1 212 ? -18.906 14.107 53.346 1.00 85.25 212 ALA A C 1
ATOM 1679 O O . ALA A 1 212 ? -18.353 13.902 52.256 1.00 85.25 212 ALA A O 1
ATOM 1680 N N . ALA A 1 213 ? -19.622 15.213 53.566 1.00 84.69 213 ALA A N 1
ATOM 1681 C CA . ALA A 1 213 ? -19.779 16.278 52.580 1.00 84.69 213 ALA A CA 1
ATOM 1682 C C . ALA A 1 213 ? -18.439 16.966 52.272 1.00 84.69 213 ALA A C 1
ATOM 1684 O O . ALA A 1 213 ? -18.093 17.144 51.099 1.00 84.69 213 ALA A O 1
ATOM 1685 N N . ALA A 1 214 ? -17.639 17.276 53.294 1.00 86.06 214 ALA A N 1
ATOM 1686 C CA . ALA A 1 214 ? -16.308 17.855 53.146 1.00 86.06 214 ALA A CA 1
ATOM 1687 C C . ALA A 1 214 ? -15.375 16.932 52.345 1.00 86.06 214 ALA A C 1
ATOM 1689 O O . ALA A 1 214 ? -14.751 17.378 51.379 1.00 86.06 214 ALA A O 1
ATOM 1690 N N . LEU A 1 215 ? -15.348 15.631 52.651 1.00 85.56 215 LEU A N 1
ATOM 1691 C CA . LEU A 1 215 ? -14.587 14.630 51.892 1.00 85.56 215 LEU A CA 1
ATOM 1692 C C . LEU A 1 215 ? -15.035 14.546 50.423 1.00 85.56 215 LEU A C 1
ATOM 1694 O O . LEU A 1 215 ? -14.208 14.419 49.511 1.00 85.56 215 LEU A O 1
ATOM 1698 N N . LYS A 1 216 ? -16.339 14.665 50.152 1.00 91.38 216 LYS A N 1
ATOM 1699 C CA . LYS A 1 216 ? -16.890 14.682 48.787 1.00 91.38 216 LYS A CA 1
ATOM 1700 C C . LYS A 1 216 ? -16.469 15.930 48.009 1.00 91.38 216 LYS A C 1
ATOM 1702 O O . LYS A 1 216 ? -16.117 15.840 46.831 1.00 91.38 216 LYS A O 1
ATOM 1707 N N . ILE A 1 217 ? -16.440 17.083 48.671 1.00 89.19 217 ILE A N 1
ATOM 1708 C CA . ILE A 1 217 ? -15.975 18.347 48.089 1.00 89.19 217 ILE A CA 1
ATOM 1709 C C . ILE A 1 217 ? -14.463 18.293 47.826 1.00 89.19 217 ILE A C 1
ATOM 1711 O O . ILE A 1 217 ? -14.012 18.635 46.732 1.00 89.19 217 ILE A O 1
ATOM 1715 N N . GLN A 1 218 ? -13.676 17.788 48.778 1.00 86.81 218 GLN A N 1
ATOM 1716 C CA . GLN A 1 218 ? -12.222 17.650 48.657 1.00 86.81 218 GLN A CA 1
ATOM 1717 C C . GLN A 1 218 ? -11.820 16.662 47.552 1.00 86.81 218 GLN A C 1
ATOM 1719 O O . GLN A 1 218 ? -10.950 16.966 46.731 1.00 86.81 218 GLN A O 1
ATOM 1724 N N . SER A 1 219 ? -12.471 15.498 47.480 1.00 86.88 219 SER A N 1
ATOM 1725 C CA . SER A 1 219 ? -12.229 14.503 46.424 1.00 86.88 219 SER A CA 1
ATOM 1726 C C . SER A 1 219 ? -12.638 15.022 45.041 1.00 86.88 219 SER A C 1
ATOM 1728 O O . SER A 1 219 ? -11.885 14.864 44.073 1.00 86.88 219 SER A O 1
ATOM 1730 N N . GLY A 1 220 ? -13.770 15.729 44.951 1.00 93.44 220 GLY A N 1
ATOM 1731 C CA . GLY A 1 220 ? -14.203 16.425 43.741 1.00 93.44 220 GLY A CA 1
ATOM 1732 C C . GLY A 1 220 ? -13.190 17.472 43.274 1.00 93.44 220 GLY A C 1
ATOM 1733 O O . GLY A 1 220 ? -12.806 17.481 42.100 1.00 93.44 220 GLY A O 1
ATOM 1734 N N . PHE A 1 221 ? -12.690 18.301 44.194 1.00 92.44 221 PHE A N 1
ATOM 1735 C CA . PHE A 1 221 ? -11.705 19.342 43.902 1.00 92.44 221 PHE A CA 1
ATOM 1736 C C . PHE A 1 221 ? -10.346 18.766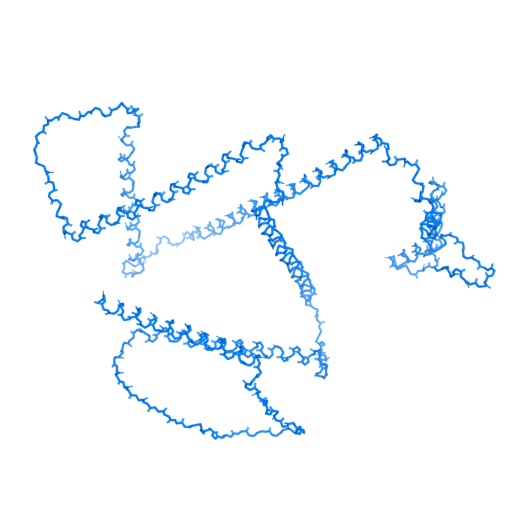 43.491 1.00 92.44 221 PHE A C 1
ATOM 1738 O O . PHE A 1 221 ? -9.753 19.220 42.510 1.00 92.44 221 PHE A O 1
ATOM 1745 N N . ARG A 1 222 ? -9.877 17.707 44.164 1.00 88.69 222 ARG A N 1
ATOM 1746 C CA . ARG A 1 222 ? -8.657 16.983 43.775 1.00 88.69 222 ARG A CA 1
ATOM 1747 C C . ARG A 1 222 ? -8.768 16.462 42.343 1.00 88.69 222 ARG A C 1
ATOM 1749 O O . ARG A 1 222 ? -7.873 16.695 41.533 1.00 88.69 222 ARG A O 1
ATOM 1756 N N . GLY A 1 223 ? -9.894 15.834 42.004 1.00 92.00 223 GLY A N 1
ATOM 1757 C CA . GLY A 1 223 ? -10.156 15.358 40.647 1.00 92.00 223 GLY A CA 1
ATOM 1758 C C . GLY A 1 223 ? -10.290 16.487 39.618 1.00 92.00 223 GLY A C 1
ATOM 1759 O O . GLY A 1 223 ? -9.873 16.324 38.472 1.00 92.00 223 GLY A O 1
ATOM 1760 N N . HIS A 1 224 ? -10.868 17.631 39.991 1.00 91.00 224 HIS A N 1
ATOM 1761 C CA . HIS A 1 224 ? -10.940 18.812 39.126 1.00 91.00 224 HIS A CA 1
ATOM 1762 C C . HIS A 1 224 ? -9.542 19.371 38.831 1.00 91.00 224 HIS A C 1
ATOM 1764 O O . HIS A 1 224 ? -9.207 19.580 37.667 1.00 91.00 224 HIS A O 1
ATOM 1770 N N . LYS A 1 225 ? -8.692 19.519 39.855 1.00 90.12 225 LYS A N 1
ATOM 1771 C CA . LYS A 1 225 ? -7.315 20.015 39.717 1.00 90.12 225 LYS A CA 1
ATOM 1772 C C . LYS A 1 225 ? -6.465 19.112 38.821 1.00 90.12 225 LYS A C 1
ATOM 1774 O O . LYS A 1 225 ? -5.798 19.613 37.922 1.00 90.12 225 LYS A O 1
ATOM 1779 N N . SER A 1 226 ? -6.549 17.789 38.987 1.00 89.00 226 SER A N 1
ATOM 1780 C CA . SER A 1 226 ? -5.857 16.844 38.097 1.00 89.00 226 SER A CA 1
ATOM 1781 C C . SER A 1 226 ? -6.334 16.954 36.647 1.00 89.00 226 SER A C 1
ATOM 1783 O O . SER A 1 226 ? -5.525 16.951 35.723 1.00 89.00 226 SER A O 1
ATOM 1785 N N . ARG A 1 227 ? -7.647 17.097 36.423 1.00 88.00 227 ARG A N 1
ATOM 1786 C CA . ARG A 1 227 ? -8.207 17.277 35.074 1.00 88.00 227 ARG A CA 1
ATOM 1787 C C . ARG A 1 227 ? -7.792 18.604 34.443 1.00 88.00 227 ARG A C 1
ATOM 1789 O O . ARG A 1 227 ? -7.524 18.638 33.245 1.00 88.00 227 ARG A O 1
ATOM 1796 N N . GLN A 1 228 ? -7.700 19.665 35.239 1.00 90.12 228 GLN A N 1
ATOM 1797 C CA . GLN A 1 228 ? -7.239 20.974 34.791 1.00 90.12 228 GLN A CA 1
ATOM 1798 C C . GLN A 1 228 ? -5.761 20.944 34.385 1.00 90.12 228 GLN A C 1
ATOM 1800 O O . GLN A 1 228 ? -5.440 21.373 33.284 1.00 90.12 228 GLN A O 1
ATOM 1805 N N . GLN A 1 229 ? -4.892 20.318 35.186 1.00 89.81 229 GLN A N 1
ATOM 1806 C CA . GLN A 1 229 ? -3.475 20.133 34.845 1.00 89.81 229 GLN A CA 1
ATOM 1807 C C . GLN A 1 229 ? -3.284 19.324 33.554 1.00 89.81 229 GLN A C 1
ATOM 1809 O O . GLN A 1 229 ? -2.463 19.673 32.711 1.00 89.81 229 GLN A O 1
ATOM 1814 N N . VAL A 1 230 ? -4.063 18.253 33.355 1.00 87.81 230 VAL A N 1
ATOM 1815 C CA . VAL A 1 230 ? -4.017 17.465 32.110 1.00 87.81 230 VAL A CA 1
ATOM 1816 C C . VAL A 1 230 ? -4.490 18.284 30.910 1.00 87.81 230 VAL A C 1
ATOM 1818 O O . VAL A 1 230 ? -3.920 18.167 29.825 1.00 87.81 230 VAL A O 1
ATOM 1821 N N . LYS A 1 231 ? -5.519 19.117 31.092 1.00 89.56 231 LYS A N 1
ATOM 1822 C CA . LYS A 1 231 ? -6.010 20.015 30.047 1.00 89.56 231 LYS A CA 1
ATOM 1823 C C . LYS A 1 231 ? -4.951 21.055 29.671 1.00 89.56 231 LYS A C 1
ATOM 1825 O O . LYS A 1 231 ? -4.650 21.173 28.489 1.00 89.56 231 LYS A O 1
ATOM 1830 N N . GLU A 1 232 ? -4.327 21.702 30.652 1.00 88.62 232 GLU A N 1
ATOM 1831 C CA . GLU A 1 232 ? -3.234 22.663 30.444 1.00 88.62 232 GLU A CA 1
ATOM 1832 C C . GLU A 1 232 ? -2.024 22.015 29.752 1.00 88.62 232 GLU A C 1
ATOM 1834 O O . GLU A 1 232 ? -1.523 22.553 28.770 1.00 88.62 232 GLU A O 1
ATOM 1839 N N . MET A 1 233 ? -1.601 20.812 30.167 1.00 82.12 233 MET A N 1
ATOM 1840 C CA . MET A 1 233 ? -0.522 20.074 29.487 1.00 82.12 233 MET A CA 1
ATOM 1841 C C . MET A 1 233 ? -0.867 19.731 28.031 1.00 82.12 233 MET A C 1
ATOM 1843 O O . MET A 1 233 ? -0.003 19.775 27.154 1.00 82.12 233 MET A O 1
ATOM 1847 N N . ARG A 1 234 ? -2.124 19.369 27.754 1.00 81.38 234 ARG A N 1
ATOM 1848 C CA . ARG A 1 234 ? -2.584 19.052 26.396 1.00 81.38 234 ARG A CA 1
ATOM 1849 C C . ARG A 1 234 ? -2.653 20.300 25.517 1.00 81.38 234 ARG A C 1
ATOM 1851 O O . ARG A 1 234 ? -2.273 20.230 24.353 1.00 81.38 234 ARG A O 1
ATOM 1858 N N . GLU A 1 235 ? -3.115 21.418 26.065 1.00 81.88 235 GLU A N 1
ATOM 1859 C CA . GLU A 1 235 ? -3.163 22.708 25.374 1.00 81.88 235 GLU A CA 1
ATOM 1860 C C . GLU A 1 235 ? -1.749 23.243 25.099 1.00 81.88 235 GLU A C 1
ATOM 1862 O O . GLU A 1 235 ? -1.471 23.615 23.962 1.00 81.88 235 GLU A O 1
ATOM 1867 N N . ALA A 1 236 ? -0.821 23.149 26.060 1.00 78.06 236 ALA A N 1
ATOM 1868 C CA . ALA A 1 236 ? 0.588 23.511 25.871 1.00 78.06 236 ALA A CA 1
ATOM 1869 C C . ALA A 1 236 ? 1.296 22.631 24.822 1.00 78.06 236 ALA A C 1
ATOM 1871 O O . ALA A 1 236 ? 2.067 23.120 23.998 1.00 78.06 236 ALA A O 1
ATOM 1872 N N . ARG A 1 237 ? 1.007 21.322 24.793 1.00 75.06 237 ARG A N 1
ATOM 1873 C CA . ARG A 1 237 ? 1.535 20.412 23.760 1.00 75.06 237 ARG A CA 1
ATOM 1874 C C . ARG A 1 237 ? 0.990 20.740 22.367 1.00 75.06 237 ARG A C 1
ATOM 1876 O O . ARG A 1 237 ? 1.715 20.632 21.377 1.00 75.06 237 ARG A O 1
ATOM 1883 N N . ASN A 1 238 ? -0.279 21.130 22.288 1.00 67.12 238 ASN A N 1
ATOM 1884 C CA . ASN A 1 238 ? -0.908 21.513 21.030 1.00 67.12 238 ASN A CA 1
ATOM 1885 C C . ASN A 1 238 ? -0.418 22.885 20.536 1.00 67.12 238 ASN A C 1
ATOM 1887 O O . ASN A 1 238 ? -0.213 23.036 19.338 1.00 67.12 238 ASN A O 1
ATOM 1891 N N . SER A 1 239 ? -0.152 23.858 21.416 1.00 63.53 239 SER A N 1
ATOM 1892 C CA . SER A 1 239 ? 0.416 25.147 20.991 1.00 63.53 239 SER A CA 1
ATOM 1893 C C . SER A 1 239 ? 1.869 25.011 20.523 1.00 63.53 239 SER A C 1
ATOM 1895 O O . SER A 1 239 ? 2.239 25.602 19.511 1.00 63.53 239 SER A O 1
ATOM 1897 N N . ALA A 1 240 ? 2.671 24.163 21.181 1.00 58.28 240 ALA A N 1
ATOM 1898 C CA . ALA A 1 240 ? 4.060 23.885 20.798 1.00 58.28 240 ALA A CA 1
ATOM 1899 C C . ALA A 1 240 ? 4.208 23.139 19.455 1.00 58.28 240 ALA A C 1
ATOM 1901 O O . ALA A 1 240 ? 5.295 23.110 18.881 1.00 58.28 240 ALA A O 1
ATOM 1902 N N . THR A 1 241 ? 3.134 22.526 18.945 1.00 54.06 241 THR A N 1
ATOM 1903 C CA . THR A 1 241 ? 3.127 21.851 17.635 1.00 54.06 241 THR A CA 1
ATOM 1904 C C . THR A 1 241 ? 2.680 22.764 16.491 1.00 54.06 241 THR A C 1
ATOM 1906 O O . THR A 1 241 ? 3.100 22.538 15.359 1.00 54.06 241 THR A O 1
ATOM 1909 N N . THR A 1 242 ? 1.914 23.826 16.761 1.00 52.91 242 THR A N 1
ATOM 1910 C CA . THR A 1 242 ? 1.527 24.835 15.753 1.00 52.91 242 THR A CA 1
ATOM 1911 C C . THR A 1 242 ? 2.607 25.871 15.427 1.00 52.91 242 THR A C 1
ATOM 1913 O O . THR A 1 242 ? 2.508 26.494 14.379 1.00 52.91 242 THR A O 1
ATOM 1916 N N . ASP A 1 243 ? 3.644 26.029 16.257 1.00 46.56 243 ASP A N 1
ATOM 1917 C CA . ASP A 1 243 ? 4.730 27.008 16.028 1.00 46.56 243 ASP A CA 1
ATOM 1918 C C . ASP A 1 243 ? 5.955 26.417 15.289 1.00 46.56 243 ASP A C 1
ATOM 1920 O O . ASP A 1 243 ? 6.916 27.112 14.975 1.00 46.56 243 ASP A O 1
ATOM 1924 N N . ARG A 1 244 ? 5.931 25.113 14.964 1.00 46.72 244 ARG A N 1
ATOM 1925 C CA . ARG A 1 244 ? 6.995 24.409 14.210 1.00 46.72 244 ARG A CA 1
ATOM 1926 C C . ARG A 1 244 ? 6.664 24.219 12.726 1.00 46.72 244 ARG A C 1
ATOM 1928 O O . ARG A 1 244 ? 7.113 23.265 12.099 1.00 46.72 244 ARG A O 1
ATOM 1935 N N . SER A 1 245 ? 5.853 25.108 12.154 1.00 45.97 245 SER A N 1
ATOM 1936 C CA . SER A 1 245 ? 5.617 25.167 10.704 1.00 45.97 245 SER A CA 1
ATOM 1937 C C . SER A 1 245 ? 6.658 26.002 9.949 1.00 45.97 245 SER A C 1
ATOM 1939 O O . SER A 1 245 ? 6.537 26.155 8.734 1.00 45.97 245 SER A O 1
ATOM 1941 N N . ASN A 1 246 ? 7.685 26.517 10.632 1.00 48.28 246 ASN A N 1
ATOM 1942 C CA . ASN A 1 246 ? 8.868 27.066 9.979 1.00 48.28 246 ASN A CA 1
ATOM 1943 C C . ASN A 1 246 ? 9.906 25.955 9.799 1.00 48.28 246 ASN A C 1
ATOM 1945 O O . ASN A 1 246 ? 10.276 25.270 10.750 1.00 48.28 246 ASN A O 1
ATOM 1949 N N . LYS A 1 247 ? 10.312 25.756 8.541 1.00 50.22 247 LYS A N 1
ATOM 1950 C CA . LYS A 1 247 ? 11.467 24.951 8.145 1.00 50.22 247 LYS A CA 1
ATOM 1951 C C . LYS A 1 247 ? 12.712 25.518 8.822 1.00 50.22 247 LYS A C 1
ATOM 1953 O O . LYS A 1 247 ? 13.287 26.449 8.283 1.00 50.22 247 LYS A O 1
ATOM 1958 N N . ASP A 1 248 ? 13.118 24.917 9.923 1.00 47.72 248 ASP A N 1
ATOM 1959 C CA . ASP A 1 248 ? 14.506 24.896 10.353 1.00 47.72 248 ASP A CA 1
ATOM 1960 C C . ASP A 1 248 ? 14.798 23.452 10.753 1.00 47.72 248 ASP A C 1
ATOM 1962 O O . ASP A 1 248 ? 13.975 22.795 11.402 1.00 47.72 248 ASP A O 1
ATOM 1966 N N . ASP A 1 249 ? 15.918 22.932 10.263 1.00 56.72 249 ASP A N 1
ATOM 1967 C CA . ASP A 1 249 ? 16.412 21.598 10.560 1.00 56.72 249 ASP A CA 1
ATOM 1968 C C . ASP A 1 249 ? 16.376 21.371 12.077 1.00 56.72 249 ASP A C 1
ATOM 1970 O O . ASP A 1 249 ? 17.051 22.057 12.844 1.00 56.72 249 ASP A O 1
ATOM 1974 N N . ILE A 1 250 ? 15.534 20.436 12.529 1.00 57.78 250 ILE A N 1
ATOM 1975 C CA . ILE A 1 250 ? 15.578 19.986 13.918 1.00 57.78 250 ILE A CA 1
ATOM 1976 C C . ILE A 1 250 ? 16.903 19.243 14.040 1.00 57.78 250 ILE A C 1
ATOM 1978 O O . ILE A 1 250 ? 17.009 18.105 13.583 1.00 57.78 250 ILE A O 1
ATOM 1982 N N . ASP A 1 251 ? 17.903 19.909 14.610 1.00 60.25 251 ASP A N 1
ATOM 1983 C CA . ASP A 1 251 ? 19.183 19.312 14.970 1.00 60.25 251 ASP A CA 1
ATOM 1984 C C . ASP A 1 251 ? 18.926 18.335 16.123 1.00 60.25 251 ASP A C 1
ATOM 1986 O O . ASP A 1 251 ? 18.868 18.694 17.301 1.00 60.25 251 ASP A O 1
ATOM 1990 N N . ILE A 1 252 ? 18.570 17.107 15.749 1.00 65.56 252 ILE A N 1
ATOM 1991 C CA . ILE A 1 252 ? 18.372 16.003 16.677 1.00 65.56 252 ILE A CA 1
ATOM 1992 C C . ILE A 1 252 ? 19.768 15.548 17.061 1.00 65.56 252 ILE A C 1
ATOM 1994 O O . ILE A 1 252 ? 20.450 14.929 16.248 1.00 65.56 252 ILE A O 1
ATOM 1998 N N . ASP A 1 253 ? 20.166 15.830 18.293 1.00 72.31 253 ASP A N 1
ATOM 1999 C CA . ASP A 1 253 ? 21.413 15.316 18.838 1.00 72.31 253 ASP A CA 1
ATOM 2000 C C . ASP A 1 253 ? 21.333 13.779 18.899 1.00 72.31 253 ASP A C 1
ATOM 2002 O O . ASP A 1 253 ? 20.553 13.204 19.670 1.00 72.31 253 ASP A O 1
ATOM 2006 N N . LEU A 1 254 ? 22.070 13.105 18.007 1.00 74.31 254 LEU A N 1
ATOM 2007 C CA . LEU A 1 254 ? 22.090 11.641 17.913 1.00 74.31 254 LEU A CA 1
ATOM 2008 C C . LEU A 1 254 ? 22.776 10.993 19.125 1.00 74.31 254 LEU A C 1
ATOM 2010 O O . LEU A 1 254 ? 22.574 9.797 19.340 1.00 74.31 254 LEU A O 1
ATOM 2014 N N . ASP A 1 255 ? 23.533 11.767 19.908 1.00 78.25 255 ASP A N 1
ATOM 2015 C CA . ASP A 1 255 ? 24.255 11.292 21.089 1.00 78.25 255 ASP A CA 1
ATOM 2016 C C . ASP A 1 255 ? 23.446 11.452 22.396 1.00 78.25 255 ASP A C 1
ATOM 2018 O O . ASP A 1 255 ? 23.892 11.016 23.461 1.00 78.25 255 ASP A O 1
ATOM 2022 N N . ASP A 1 256 ? 22.237 12.030 22.345 1.00 86.44 256 ASP A N 1
ATOM 2023 C CA . ASP A 1 256 ? 21.359 12.128 23.515 1.00 86.44 256 ASP A CA 1
ATOM 2024 C C . ASP A 1 256 ? 20.734 10.753 23.863 1.00 86.44 256 ASP A C 1
ATOM 2026 O O . ASP A 1 256 ? 19.986 10.175 23.057 1.00 86.44 256 ASP A O 1
ATOM 2030 N N . PRO A 1 257 ? 20.954 10.216 25.083 1.00 85.88 257 PRO A N 1
ATOM 2031 C CA . PRO A 1 257 ? 20.353 8.957 25.524 1.00 85.88 257 PRO A CA 1
ATOM 2032 C C . PRO A 1 257 ? 18.814 8.961 25.522 1.00 85.88 257 PRO A C 1
ATOM 2034 O O . PRO A 1 257 ? 18.197 7.888 25.526 1.00 85.88 257 PRO A O 1
ATOM 2037 N N . GLU A 1 258 ? 18.151 10.121 25.556 1.00 84.56 258 GLU A N 1
ATOM 2038 C CA . GLU A 1 258 ? 16.691 10.190 25.406 1.00 84.56 258 GLU A CA 1
ATOM 2039 C C . GLU A 1 258 ? 16.243 9.981 23.953 1.00 84.56 258 GLU A C 1
ATOM 2041 O O . GLU A 1 258 ? 15.270 9.251 23.713 1.00 84.56 258 GLU A O 1
ATOM 2046 N N . THR A 1 259 ? 16.986 10.531 22.990 1.00 85.31 259 THR A N 1
ATOM 2047 C CA . THR A 1 259 ? 16.779 10.315 21.551 1.00 85.31 259 THR A CA 1
ATOM 2048 C C . THR A 1 259 ? 16.943 8.841 21.189 1.00 85.31 259 THR A C 1
ATOM 2050 O O . THR A 1 259 ? 16.092 8.283 20.492 1.00 85.31 259 THR A O 1
ATOM 2053 N N . GLU A 1 260 ? 17.960 8.164 21.730 1.00 83.75 260 GLU A N 1
ATOM 2054 C CA . GLU A 1 260 ? 18.173 6.728 21.514 1.00 83.75 260 GLU A CA 1
ATOM 2055 C C . GLU A 1 260 ? 16.993 5.891 22.043 1.00 83.75 260 GLU A C 1
ATOM 2057 O O . GLU A 1 260 ? 16.439 5.045 21.334 1.00 83.75 260 GLU A O 1
ATOM 2062 N N . LYS A 1 261 ? 16.517 6.168 23.265 1.00 86.38 261 LYS A N 1
ATOM 2063 C CA . LYS A 1 261 ? 15.340 5.489 23.843 1.00 86.38 261 LYS A CA 1
ATOM 2064 C C . LYS A 1 261 ? 14.076 5.730 23.021 1.00 86.38 261 LYS A C 1
ATOM 2066 O O . LYS A 1 261 ? 13.266 4.812 22.844 1.00 86.38 261 LYS A O 1
ATOM 2071 N N . ALA A 1 262 ? 13.882 6.953 22.531 1.00 85.62 262 ALA A N 1
ATOM 2072 C CA . ALA A 1 262 ? 12.757 7.293 21.670 1.00 85.62 262 ALA A CA 1
ATOM 2073 C C . ALA A 1 262 ? 12.839 6.544 20.331 1.00 85.62 262 ALA A C 1
ATOM 2075 O O . ALA A 1 262 ? 11.845 5.945 19.907 1.00 85.62 262 ALA A O 1
ATOM 2076 N N . ALA A 1 263 ? 14.023 6.496 19.716 1.00 86.62 263 ALA A N 1
ATOM 2077 C CA . ALA A 1 263 ? 14.280 5.750 18.492 1.00 86.62 263 ALA A CA 1
ATOM 2078 C C . ALA A 1 263 ? 14.006 4.252 18.681 1.00 86.62 263 ALA A C 1
ATOM 2080 O O . ALA A 1 263 ? 13.235 3.676 17.913 1.00 86.62 263 ALA A O 1
ATOM 2081 N N . LEU A 1 264 ? 14.521 3.636 19.750 1.00 87.56 264 LEU A N 1
ATOM 2082 C CA . LEU A 1 264 ? 14.262 2.232 20.091 1.00 87.56 264 LEU A CA 1
ATOM 2083 C C . LEU A 1 264 ? 12.765 1.949 20.274 1.00 87.56 264 LEU A C 1
ATOM 2085 O O . LEU A 1 264 ? 12.254 0.930 19.803 1.00 87.56 264 LEU A O 1
ATOM 2089 N N . LYS A 1 265 ? 12.022 2.863 20.908 1.00 92.56 265 LYS A N 1
ATOM 2090 C CA . LYS A 1 265 ? 10.568 2.732 21.086 1.00 92.56 265 LYS A CA 1
ATOM 2091 C C . LYS A 1 265 ? 9.814 2.810 19.757 1.00 92.56 265 LYS A C 1
ATOM 2093 O O . LYS A 1 265 ? 8.878 2.035 19.542 1.00 92.56 265 LYS A O 1
ATOM 2098 N N . ILE A 1 266 ? 10.225 3.707 18.860 1.00 90.44 266 ILE A N 1
ATOM 2099 C CA . ILE A 1 266 ? 9.663 3.827 17.506 1.00 90.44 266 ILE A CA 1
ATOM 2100 C C . ILE A 1 266 ? 9.990 2.575 16.684 1.00 90.44 266 ILE A C 1
ATOM 2102 O O . ILE A 1 266 ? 9.094 2.003 16.064 1.00 90.44 266 ILE A O 1
ATOM 2106 N N . GLN A 1 267 ? 11.232 2.093 16.734 1.00 86.44 267 GLN A N 1
ATOM 2107 C CA . GLN A 1 267 ? 11.672 0.878 16.047 1.00 86.44 267 GLN A CA 1
ATOM 2108 C C . GLN A 1 267 ? 10.915 -0.362 16.538 1.00 86.44 267 GLN A C 1
ATOM 2110 O O . GLN A 1 267 ? 10.419 -1.145 15.725 1.00 86.44 267 GLN A O 1
ATOM 2115 N N . ALA A 1 268 ? 10.748 -0.525 17.854 1.00 88.19 268 ALA A N 1
ATOM 2116 C CA . ALA A 1 268 ? 9.968 -1.618 18.432 1.00 88.19 268 ALA A CA 1
ATOM 2117 C C . ALA A 1 268 ? 8.488 -1.546 18.015 1.00 88.19 268 ALA A C 1
ATOM 2119 O O . ALA A 1 268 ? 7.890 -2.560 17.640 1.00 88.19 268 ALA A O 1
ATOM 2120 N N . GLY A 1 269 ? 7.906 -0.342 18.018 1.00 94.00 269 GLY A N 1
ATOM 2121 C CA . GLY A 1 269 ? 6.546 -0.099 17.538 1.00 94.00 269 GLY A CA 1
ATOM 2122 C C . GLY A 1 269 ? 6.373 -0.452 16.059 1.00 94.00 269 GLY A C 1
ATOM 2123 O O . GLY A 1 269 ? 5.404 -1.128 15.701 1.00 94.00 269 GLY A O 1
ATOM 2124 N N . PHE A 1 270 ? 7.334 -0.064 15.219 1.00 92.44 270 PHE A N 1
ATOM 2125 C CA . PHE A 1 270 ? 7.340 -0.344 13.784 1.00 92.44 270 PHE A CA 1
ATOM 2126 C C . PHE A 1 270 ? 7.522 -1.834 13.483 1.00 92.44 270 PHE A C 1
ATOM 2128 O O . PHE A 1 270 ? 6.766 -2.392 12.690 1.00 92.44 270 PHE A O 1
ATOM 2135 N N . LYS A 1 271 ? 8.440 -2.518 14.177 1.00 90.88 271 LYS A N 1
ATOM 2136 C CA . LYS A 1 271 ? 8.607 -3.976 14.074 1.00 90.88 271 LYS A CA 1
ATOM 2137 C C . LYS A 1 271 ? 7.309 -4.705 14.426 1.00 90.88 271 LYS A C 1
ATOM 2139 O O . LYS A 1 271 ? 6.884 -5.595 13.696 1.00 90.88 271 LYS A O 1
ATOM 2144 N N . GLY A 1 272 ? 6.638 -4.285 15.500 1.00 92.56 272 GLY A N 1
ATOM 2145 C CA . GLY A 1 272 ? 5.329 -4.824 15.873 1.00 92.56 272 GLY A CA 1
ATOM 2146 C C . GLY A 1 272 ? 4.219 -4.497 14.866 1.00 92.56 272 GLY A C 1
ATOM 2147 O O . GLY A 1 272 ? 3.295 -5.284 14.683 1.00 92.56 272 GLY A O 1
ATOM 2148 N N . TYR A 1 273 ? 4.273 -3.334 14.215 1.00 92.19 273 TYR A N 1
ATOM 2149 C CA . TYR A 1 273 ? 3.335 -2.982 13.151 1.00 92.19 273 TYR A CA 1
ATOM 2150 C C . TYR A 1 273 ? 3.524 -3.876 11.921 1.00 92.19 273 TYR A C 1
ATOM 2152 O O . TYR A 1 273 ? 2.533 -4.396 11.411 1.00 92.19 273 TYR A O 1
ATOM 2160 N N . GLN A 1 274 ? 4.768 -4.116 11.498 1.00 88.69 274 GLN A N 1
ATOM 2161 C CA . GLN A 1 274 ? 5.071 -4.982 10.357 1.00 88.69 274 GLN A CA 1
ATOM 2162 C C . GLN A 1 274 ? 4.600 -6.417 10.589 1.00 88.69 274 GLN A C 1
ATOM 2164 O O . GLN A 1 274 ? 3.869 -6.954 9.761 1.00 88.69 274 GLN A O 1
ATOM 2169 N N . THR A 1 275 ? 4.889 -7.004 11.755 1.00 88.12 275 THR A N 1
ATOM 2170 C CA . THR A 1 275 ? 4.409 -8.360 12.070 1.00 88.12 275 THR A CA 1
ATOM 2171 C C . THR A 1 275 ? 2.884 -8.439 12.081 1.00 88.12 275 THR A C 1
ATOM 2173 O O . THR A 1 275 ? 2.309 -9.374 11.529 1.00 88.12 275 THR A O 1
ATOM 2176 N N . ARG A 1 276 ? 2.190 -7.440 12.642 1.00 90.25 276 ARG A N 1
ATOM 2177 C CA . ARG A 1 276 ? 0.718 -7.381 12.595 1.00 90.25 276 ARG A CA 1
ATOM 2178 C C . ARG A 1 276 ? 0.185 -7.232 11.171 1.00 90.25 276 ARG A C 1
ATOM 2180 O O . ARG A 1 276 ? -0.828 -7.849 10.851 1.00 90.25 276 ARG A O 1
ATOM 2187 N N . LYS A 1 277 ? 0.851 -6.443 10.325 1.00 91.31 277 LYS A N 1
ATOM 2188 C CA . LYS A 1 277 ? 0.482 -6.252 8.917 1.00 91.31 277 LYS A CA 1
ATOM 2189 C C . LYS A 1 277 ? 0.658 -7.542 8.115 1.00 91.31 277 LYS A C 1
ATOM 2191 O O . LYS A 1 277 ? -0.244 -7.912 7.371 1.00 91.31 277 LYS A O 1
ATOM 2196 N N . GLU A 1 278 ? 1.756 -8.262 8.324 1.00 89.94 278 GLU A N 1
ATOM 2197 C CA . GLU A 1 278 ? 2.006 -9.569 7.708 1.00 89.94 278 GLU A CA 1
ATOM 2198 C C . GLU A 1 278 ? 1.006 -10.631 8.175 1.00 89.94 278 GLU A C 1
ATOM 2200 O O . GLU A 1 278 ? 0.478 -11.380 7.356 1.00 89.94 278 GLU A O 1
ATOM 2205 N N . ILE A 1 279 ? 0.697 -10.684 9.476 1.00 88.69 279 ILE A N 1
ATOM 2206 C CA . ILE A 1 279 ? -0.317 -11.604 10.014 1.00 88.69 279 ILE A CA 1
ATOM 2207 C C . ILE A 1 279 ? -1.691 -11.291 9.418 1.00 88.69 279 ILE A C 1
ATOM 2209 O O . ILE A 1 279 ? -2.429 -12.212 9.073 1.00 88.69 279 ILE A O 1
ATOM 2213 N N . LYS A 1 280 ? -2.037 -10.006 9.276 1.00 90.94 280 LYS A N 1
ATOM 2214 C CA . LYS A 1 280 ? -3.297 -9.590 8.657 1.00 90.94 280 LYS A CA 1
ATOM 2215 C C . LYS A 1 280 ? -3.357 -10.021 7.189 1.00 90.94 280 LYS A C 1
ATOM 2217 O O . LYS A 1 280 ? -4.323 -10.669 6.808 1.00 90.94 280 LYS A O 1
ATOM 2222 N N . ALA A 1 281 ? -2.295 -9.776 6.420 1.00 87.88 281 ALA A N 1
ATOM 2223 C CA . ALA A 1 281 ? -2.206 -10.205 5.026 1.00 87.88 281 ALA A CA 1
ATOM 2224 C C . ALA A 1 281 ? -2.316 -11.734 4.879 1.00 87.88 281 ALA A C 1
ATOM 2226 O O . ALA A 1 281 ? -3.044 -12.214 4.019 1.00 87.88 281 ALA A O 1
ATOM 2227 N N . LYS A 1 282 ? -1.658 -12.512 5.754 1.00 84.19 282 LYS A N 1
ATOM 2228 C CA . LYS A 1 282 ? -1.769 -13.983 5.762 1.00 84.19 282 LYS A CA 1
ATOM 2229 C C . LYS A 1 282 ? -3.171 -14.482 6.130 1.00 84.19 282 LYS A C 1
ATOM 2231 O O . LYS A 1 282 ? -3.588 -15.520 5.633 1.00 84.19 282 LYS A O 1
ATOM 2236 N N . ARG A 1 283 ? -3.897 -13.781 7.007 1.00 81.12 283 ARG A N 1
ATOM 2237 C CA . ARG A 1 283 ? -5.296 -14.118 7.324 1.00 81.12 283 ARG A CA 1
ATOM 2238 C C . ARG A 1 283 ? -6.223 -13.814 6.156 1.00 81.12 283 ARG A C 1
ATOM 2240 O O . ARG A 1 283 ? -7.036 -14.660 5.820 1.00 81.12 283 ARG A O 1
ATOM 2247 N N . GLU A 1 284 ? -6.051 -12.663 5.516 1.00 79.75 284 GLU A N 1
ATOM 2248 C CA . GLU A 1 284 ? -6.831 -12.270 4.339 1.00 79.75 284 GLU A CA 1
ATOM 2249 C C . GLU A 1 284 ? -6.596 -13.242 3.164 1.00 79.75 284 GLU A C 1
ATOM 2251 O O . GLU A 1 284 ? -7.553 -13.638 2.503 1.00 79.75 284 GLU A O 1
ATOM 2256 N N . THR A 1 285 ? -5.363 -13.726 2.946 1.00 71.56 285 THR A N 1
ATOM 2257 C CA . THR A 1 285 ? -5.100 -14.764 1.930 1.00 71.56 285 THR A CA 1
ATOM 2258 C C . THR A 1 285 ? -5.674 -16.130 2.307 1.00 71.56 285 THR A C 1
ATOM 2260 O O . THR A 1 285 ? -6.190 -16.820 1.433 1.00 71.56 285 THR A O 1
ATOM 2263 N N . GLN A 1 286 ? -5.636 -16.522 3.586 1.00 66.06 286 GLN A N 1
ATOM 2264 C CA . GLN A 1 286 ? -6.258 -17.766 4.066 1.00 66.06 286 GLN A CA 1
ATOM 2265 C C . GLN A 1 286 ? -7.795 -17.720 4.061 1.00 66.06 286 GLN A C 1
ATOM 2267 O O . GLN A 1 286 ? -8.440 -18.758 3.931 1.00 66.06 286 GLN A O 1
ATOM 2272 N N . GLU A 1 287 ? -8.404 -16.545 4.217 1.00 66.44 287 GLU A N 1
ATOM 2273 C CA . GLU A 1 287 ? -9.850 -16.359 4.056 1.00 66.44 287 GLU A CA 1
ATOM 2274 C C . GLU A 1 287 ? -10.249 -16.365 2.575 1.00 66.44 287 GLU A C 1
ATOM 2276 O O . GLU A 1 287 ? -11.260 -16.974 2.227 1.00 66.44 287 GLU A O 1
ATOM 2281 N N . ALA A 1 288 ? -9.422 -15.798 1.690 1.00 58.28 288 ALA A N 1
ATOM 2282 C CA . ALA A 1 288 ? -9.635 -15.864 0.245 1.00 58.28 288 ALA A CA 1
ATOM 2283 C C . ALA A 1 288 ? -9.547 -17.302 -0.304 1.00 58.28 288 ALA A C 1
ATOM 2285 O O . ALA A 1 288 ? -10.376 -17.682 -1.124 1.00 58.28 288 ALA A O 1
ATOM 2286 N N . THR A 1 289 ? -8.623 -18.140 0.188 1.00 56.44 289 THR A N 1
ATOM 2287 C CA . THR A 1 289 ? -8.559 -19.562 -0.211 1.00 56.44 289 THR A CA 1
ATOM 2288 C C . THR A 1 289 ? -9.685 -20.413 0.380 1.00 56.44 289 THR A C 1
ATOM 2290 O O . THR A 1 289 ? -10.031 -21.442 -0.192 1.00 56.44 289 THR A O 1
ATOM 2293 N N . LYS A 1 290 ? -10.305 -19.992 1.492 1.00 54.44 290 LYS A N 1
ATOM 2294 C CA . LYS A 1 290 ? -11.516 -20.638 2.033 1.00 54.44 290 LYS A CA 1
ATOM 2295 C C . LYS A 1 290 ? -12.787 -20.272 1.265 1.00 54.44 290 LYS A C 1
ATOM 2297 O O . LYS A 1 290 ? -13.733 -21.056 1.276 1.00 54.44 290 LYS A O 1
ATOM 2302 N N . ALA A 1 291 ? -12.824 -19.116 0.601 1.00 48.81 291 ALA A N 1
ATOM 2303 C CA . ALA A 1 291 ? -13.984 -18.681 -0.174 1.00 48.81 291 ALA A CA 1
ATOM 2304 C C . ALA A 1 291 ? -14.184 -19.489 -1.475 1.00 48.81 291 ALA A C 1
ATOM 2306 O O . ALA A 1 291 ? -15.326 -19.655 -1.897 1.00 48.81 291 ALA A O 1
ATOM 2307 N N . ASP A 1 292 ? -13.121 -20.059 -2.054 1.00 45.62 292 ASP A N 1
ATOM 2308 C CA . ASP A 1 292 ? -13.207 -20.901 -3.264 1.00 45.62 292 ASP A CA 1
ATOM 2309 C C . ASP A 1 292 ? -13.725 -22.332 -2.997 1.00 45.62 292 ASP A C 1
ATOM 2311 O O . ASP A 1 292 ? -14.186 -23.003 -3.917 1.00 45.62 292 ASP A O 1
ATOM 2315 N N . PHE A 1 293 ? -13.737 -22.798 -1.740 1.00 43.00 293 PHE A N 1
ATOM 2316 C CA . PHE A 1 293 ? -14.286 -24.115 -1.363 1.00 43.00 293 PHE A CA 1
ATOM 2317 C C . PHE A 1 293 ? -15.787 -24.101 -1.034 1.00 43.00 293 PHE A C 1
ATOM 2319 O O . PHE A 1 293 ? -16.358 -25.146 -0.735 1.00 43.00 293 PHE A O 1
ATOM 2326 N N . ASN A 1 294 ? -16.445 -22.938 -1.085 1.00 48.44 294 ASN A N 1
ATOM 2327 C CA . ASN A 1 294 ? -17.859 -22.791 -0.721 1.00 48.44 294 ASN A CA 1
ATOM 2328 C C . ASN A 1 294 ? -18.800 -22.712 -1.937 1.00 48.44 294 ASN A C 1
ATOM 2330 O O . ASN A 1 294 ? -19.902 -22.166 -1.853 1.00 48.44 294 ASN A O 1
ATOM 2334 N N . LYS A 1 295 ? -18.379 -23.267 -3.078 1.00 42.47 295 LYS A N 1
ATOM 2335 C CA . LYS A 1 295 ? -19.272 -23.564 -4.199 1.00 42.47 295 LYS A CA 1
ATOM 2336 C C . LYS A 1 295 ? -19.844 -24.973 -3.977 1.00 42.47 295 LYS A C 1
ATOM 2338 O O . LYS A 1 295 ? -19.058 -25.916 -3.927 1.00 42.47 295 LYS A O 1
ATOM 2343 N N . PRO A 1 296 ? -21.168 -25.154 -3.820 1.00 45.03 296 PRO A N 1
ATOM 2344 C CA . PRO A 1 296 ? -21.743 -26.487 -3.715 1.00 45.03 296 PRO A CA 1
ATOM 2345 C C . PRO A 1 296 ? -21.693 -27.123 -5.105 1.00 45.03 296 PRO A C 1
ATOM 2347 O O . PRO A 1 296 ? -22.533 -26.844 -5.960 1.00 45.03 296 PRO A O 1
ATOM 2350 N N . GLU A 1 297 ? -20.663 -27.923 -5.352 1.00 44.88 297 GLU A N 1
ATOM 2351 C CA . GLU A 1 297 ? -20.602 -28.814 -6.503 1.00 44.88 297 GLU A CA 1
ATOM 2352 C C . GLU A 1 297 ? -21.118 -30.192 -6.058 1.00 44.88 297 GLU A C 1
ATOM 2354 O O . GLU A 1 297 ? -20.740 -30.668 -4.981 1.00 44.88 297 GLU A O 1
ATOM 2359 N N . PRO A 1 298 ? -22.056 -30.799 -6.805 1.00 52.28 298 PRO A N 1
ATOM 2360 C CA . PRO A 1 298 ? -22.610 -32.089 -6.449 1.00 52.28 298 PRO A CA 1
ATOM 2361 C C . PRO A 1 298 ? -21.575 -33.152 -6.804 1.00 52.28 298 PRO A C 1
ATOM 2363 O O . PRO A 1 298 ? -21.004 -33.116 -7.887 1.00 52.28 298 PRO A O 1
ATOM 2366 N N . ASP A 1 299 ? -21.288 -34.037 -5.858 1.00 44.19 299 ASP A N 1
ATOM 2367 C CA . ASP A 1 299 ? -21.103 -35.478 -6.052 1.00 44.19 299 ASP A CA 1
ATOM 2368 C C . ASP A 1 299 ? -20.288 -36.021 -4.879 1.00 44.19 299 ASP A C 1
ATOM 2370 O O . ASP A 1 299 ? -19.177 -35.571 -4.593 1.00 44.19 299 ASP A O 1
ATOM 2374 N N . GLY A 1 300 ? -20.872 -36.993 -4.176 1.00 51.94 300 GLY A N 1
ATOM 2375 C CA . GLY A 1 300 ? -20.287 -37.684 -3.032 1.00 51.94 300 GLY A CA 1
ATOM 2376 C C . GLY A 1 300 ? -19.054 -38.498 -3.410 1.00 51.94 300 GLY A C 1
ATOM 2377 O O . GLY A 1 300 ? -19.099 -39.725 -3.457 1.00 51.94 300 GLY A O 1
ATOM 2378 N N . LYS A 1 301 ? -17.934 -37.820 -3.650 1.00 47.81 301 LYS A N 1
ATOM 2379 C CA . LYS A 1 301 ? -16.615 -38.433 -3.586 1.00 47.81 301 LYS A CA 1
ATOM 2380 C C . LYS A 1 301 ? -16.255 -38.551 -2.113 1.00 47.81 301 LYS A C 1
ATOM 2382 O O . LYS A 1 301 ? -15.930 -37.557 -1.469 1.00 47.81 301 LYS A O 1
ATOM 2387 N N . ASN A 1 302 ? -16.337 -39.771 -1.588 1.00 53.69 302 ASN A N 1
ATOM 2388 C CA . ASN A 1 302 ? -15.615 -40.134 -0.377 1.00 53.69 302 ASN A CA 1
ATOM 2389 C C . ASN A 1 302 ? -14.153 -39.751 -0.616 1.00 53.69 302 ASN A C 1
ATOM 2391 O O . ASN A 1 302 ? -13.504 -40.306 -1.501 1.00 53.69 302 ASN A O 1
ATOM 2395 N N . ILE A 1 303 ? -13.680 -38.732 0.096 1.00 58.69 303 ILE A N 1
ATOM 2396 C CA . ILE A 1 303 ? -12.260 -38.415 0.133 1.00 58.69 303 ILE A CA 1
ATOM 2397 C C . ILE A 1 303 ? -11.641 -39.582 0.894 1.00 58.69 303 ILE A C 1
ATOM 2399 O O . ILE A 1 303 ? -11.904 -39.741 2.085 1.00 58.69 303 ILE A O 1
ATOM 2403 N N . ASP A 1 304 ? -10.917 -40.438 0.179 1.00 63.28 304 ASP A N 1
ATOM 2404 C CA . ASP A 1 304 ? -10.158 -41.531 0.773 1.00 63.28 304 ASP A CA 1
ATOM 2405 C C . ASP A 1 304 ? -8.951 -40.899 1.469 1.00 63.28 304 ASP A C 1
ATOM 2407 O O . ASP A 1 304 ? -7.971 -40.512 0.832 1.00 63.28 304 ASP A O 1
ATOM 2411 N N . ILE A 1 305 ? -9.116 -40.614 2.760 1.00 67.19 305 ILE A N 1
ATOM 2412 C CA . ILE A 1 305 ? -8.068 -40.043 3.598 1.00 67.19 305 ILE A CA 1
ATOM 2413 C C . ILE A 1 305 ? -7.222 -41.218 4.062 1.00 67.19 305 ILE A C 1
ATOM 2415 O O . ILE A 1 305 ? -7.686 -42.030 4.863 1.00 67.19 305 ILE A O 1
ATOM 2419 N N . ASP A 1 306 ? -5.993 -41.283 3.564 1.00 75.50 306 ASP A N 1
ATOM 2420 C CA . ASP A 1 306 ? -4.998 -42.229 4.048 1.00 75.50 306 ASP A CA 1
ATOM 2421 C C . ASP A 1 306 ? -4.714 -41.939 5.532 1.00 75.50 306 ASP A C 1
ATOM 2423 O O . ASP A 1 306 ? -4.221 -40.868 5.893 1.00 75.50 306 ASP A O 1
ATOM 2427 N N . MET A 1 307 ? -5.114 -42.863 6.406 1.00 73.50 307 MET A N 1
ATOM 2428 C CA . MET A 1 307 ? -4.951 -42.731 7.858 1.00 73.50 307 MET A CA 1
ATOM 2429 C C . MET A 1 307 ? -3.508 -42.986 8.305 1.00 73.50 307 MET A C 1
ATOM 2431 O O . MET A 1 307 ? -3.181 -42.665 9.448 1.00 73.50 307 MET A O 1
ATOM 2435 N N . ASP A 1 308 ? -2.662 -43.512 7.414 1.00 77.38 308 ASP A N 1
ATOM 2436 C CA . ASP A 1 308 ? -1.249 -43.782 7.678 1.00 77.38 308 ASP A CA 1
ATOM 2437 C C . ASP A 1 308 ? -0.334 -42.620 7.241 1.00 77.38 308 ASP A C 1
ATOM 2439 O O . ASP A 1 308 ? 0.874 -42.652 7.493 1.00 77.38 308 ASP A O 1
ATOM 2443 N N . ASP A 1 309 ? -0.884 -41.560 6.629 1.00 85.38 309 ASP A N 1
ATOM 2444 C CA . ASP A 1 309 ? -0.121 -40.349 6.314 1.00 85.38 309 ASP A CA 1
ATOM 2445 C C . ASP A 1 309 ? 0.279 -39.624 7.621 1.00 85.38 309 ASP A C 1
ATOM 2447 O O . ASP A 1 309 ? -0.595 -39.195 8.391 1.00 85.38 309 ASP A O 1
ATOM 2451 N N . PRO A 1 310 ? 1.588 -39.442 7.897 1.00 85.38 310 PRO A N 1
ATOM 2452 C CA . PRO A 1 310 ? 2.063 -38.786 9.113 1.00 85.38 310 PRO A CA 1
ATOM 2453 C C . PRO A 1 310 ? 1.491 -37.372 9.306 1.00 85.38 310 PRO A C 1
ATOM 2455 O O . PRO A 1 310 ? 1.275 -36.957 10.447 1.00 85.38 310 PRO A O 1
ATOM 2458 N N . GLU A 1 311 ? 1.191 -36.639 8.228 1.00 83.56 311 GLU A N 1
ATOM 2459 C CA . GLU A 1 311 ? 0.606 -35.296 8.328 1.00 83.56 311 GLU A CA 1
ATOM 2460 C C . GLU A 1 311 ? -0.865 -35.337 8.778 1.00 83.56 311 GLU A C 1
ATOM 2462 O O . GLU A 1 311 ? -1.316 -34.482 9.552 1.00 83.56 311 GLU A O 1
ATOM 2467 N N . VAL A 1 312 ? -1.616 -36.357 8.348 1.00 85.75 312 VAL A N 1
ATOM 2468 C CA . VAL A 1 312 ? -3.015 -36.578 8.748 1.00 85.75 312 VAL A CA 1
ATOM 2469 C C . VAL A 1 312 ? -3.087 -37.008 10.211 1.00 85.75 312 VAL A C 1
ATOM 2471 O O . VAL A 1 312 ? -3.924 -36.491 10.958 1.00 85.75 312 VAL A O 1
ATOM 2474 N N . VAL A 1 313 ? -2.179 -37.881 10.656 1.00 83.12 313 VAL A N 1
ATOM 2475 C CA . VAL A 1 313 ? -2.075 -38.309 12.060 1.00 83.12 313 VAL A CA 1
ATOM 2476 C C . VAL A 1 313 ? -1.712 -37.130 12.973 1.00 83.12 313 VAL A C 1
ATOM 2478 O O . VAL A 1 313 ? -2.340 -36.933 14.021 1.00 83.12 313 VAL A O 1
ATOM 2481 N N . GLU A 1 314 ? -0.764 -36.275 12.576 1.00 87.56 314 GLU A N 1
ATOM 2482 C CA . GLU A 1 314 ? -0.416 -35.064 13.334 1.00 87.56 314 GLU A CA 1
ATOM 2483 C C . GLU A 1 314 ? -1.596 -34.073 13.395 1.00 87.56 314 GLU A C 1
ATOM 2485 O O . GLU A 1 314 ? -1.915 -33.507 14.448 1.00 87.56 314 GLU A O 1
ATOM 2490 N N . ALA A 1 315 ? -2.310 -33.883 12.284 1.00 83.62 315 ALA A N 1
ATOM 2491 C CA . ALA A 1 315 ? -3.496 -33.034 12.253 1.00 83.62 315 ALA A CA 1
ATOM 2492 C C . ALA A 1 315 ? -4.624 -33.588 13.141 1.00 83.62 315 ALA A C 1
ATOM 2494 O O . ALA A 1 315 ? -5.231 -32.835 13.913 1.00 83.62 315 ALA A O 1
ATOM 2495 N N . ALA A 1 316 ? -4.883 -34.896 13.084 1.00 84.75 316 ALA A N 1
ATOM 2496 C CA . ALA A 1 316 ? -5.902 -35.569 13.880 1.00 84.75 316 ALA A CA 1
ATOM 2497 C C . ALA A 1 316 ? -5.600 -35.472 15.381 1.00 84.75 316 ALA A C 1
ATOM 2499 O O . ALA A 1 316 ? -6.464 -35.052 16.156 1.00 84.75 316 ALA A O 1
ATOM 2500 N N . THR A 1 317 ? -4.363 -35.759 15.794 1.00 85.38 317 THR A N 1
ATOM 2501 C CA . THR A 1 317 ? -3.929 -35.635 17.198 1.00 85.38 317 THR A CA 1
ATOM 2502 C C . THR A 1 317 ? -4.049 -34.194 17.703 1.00 85.38 317 THR A C 1
ATOM 2504 O O . THR A 1 317 ? -4.536 -33.958 18.814 1.00 85.38 317 THR A O 1
ATOM 2507 N N . LYS A 1 318 ? -3.720 -33.196 16.874 1.00 90.94 318 LYS A N 1
ATOM 2508 C CA . LYS A 1 318 ? -3.875 -31.770 17.207 1.00 90.94 318 LYS A CA 1
ATOM 2509 C C . LYS A 1 318 ? -5.338 -31.349 17.360 1.00 90.94 318 LYS A C 1
ATOM 2511 O O . LYS A 1 318 ? -5.667 -30.588 18.277 1.00 90.94 318 LYS A O 1
ATOM 2516 N N . ILE A 1 319 ? -6.227 -31.855 16.503 1.00 88.00 319 ILE A N 1
ATOM 2517 C CA . ILE A 1 319 ? -7.677 -31.625 16.596 1.00 88.00 319 ILE A CA 1
ATOM 2518 C C . ILE A 1 319 ? -8.243 -32.289 17.858 1.00 88.00 319 ILE A C 1
ATOM 2520 O O . ILE A 1 319 ? -8.987 -31.648 18.605 1.00 88.00 319 ILE A O 1
ATOM 2524 N N . GLN A 1 320 ? -7.842 -33.526 18.155 1.00 83.12 320 GLN A N 1
ATOM 2525 C CA . GLN A 1 320 ? -8.255 -34.256 19.356 1.00 83.12 320 GLN A CA 1
ATOM 2526 C C . GLN A 1 320 ? -7.783 -33.558 20.641 1.00 83.12 320 GLN A C 1
ATOM 2528 O O . GLN A 1 320 ? -8.579 -33.357 21.563 1.00 83.12 320 GLN A O 1
ATOM 2533 N N . ALA A 1 321 ? -6.527 -33.104 20.695 1.00 83.31 321 ALA A N 1
ATOM 2534 C CA . ALA A 1 321 ? -5.996 -32.333 21.819 1.00 83.31 321 ALA A CA 1
ATOM 2535 C C . ALA A 1 321 ? -6.741 -30.996 21.999 1.00 83.31 321 ALA A C 1
ATOM 2537 O O . ALA A 1 321 ? -7.099 -30.614 23.121 1.00 83.31 321 ALA A O 1
ATOM 2538 N N . GLY A 1 322 ? -7.041 -30.305 20.893 1.00 89.56 322 GLY A N 1
ATOM 2539 C CA . GLY A 1 322 ? -7.839 -29.080 20.887 1.00 89.56 322 GLY A CA 1
ATOM 2540 C C . GLY A 1 322 ? -9.259 -29.293 21.417 1.00 89.56 322 GLY A C 1
ATOM 2541 O O . GLY A 1 322 ? -9.733 -28.504 22.242 1.00 89.56 322 GLY A O 1
ATOM 2542 N N . PHE A 1 323 ? -9.911 -30.382 21.002 1.00 88.50 323 PHE A N 1
ATOM 2543 C CA . PHE A 1 323 ? -11.255 -30.752 21.439 1.00 88.50 323 PHE A CA 1
ATOM 2544 C C . PHE A 1 323 ? -11.291 -31.171 22.912 1.00 88.50 323 PHE A C 1
ATOM 2546 O O . PHE A 1 323 ? -12.145 -30.695 23.661 1.00 88.50 323 PHE A O 1
ATOM 2553 N N . LYS A 1 324 ? -10.317 -31.966 23.374 1.00 85.19 324 LYS A N 1
ATOM 2554 C CA . LYS A 1 324 ? -10.165 -32.323 24.793 1.00 85.19 324 LYS A CA 1
ATOM 2555 C C . LYS A 1 324 ? -10.021 -31.069 25.656 1.00 85.19 324 LYS A C 1
ATOM 2557 O O . LYS A 1 324 ? -10.733 -30.914 26.645 1.00 85.19 324 LYS A O 1
ATOM 2562 N N . GLY A 1 325 ? -9.175 -30.125 25.237 1.00 88.19 325 GLY A N 1
ATOM 2563 C CA . GLY A 1 325 ? -9.029 -28.833 25.909 1.00 88.19 325 GLY A CA 1
ATOM 2564 C C . GLY A 1 325 ? -10.289 -27.960 25.849 1.00 88.19 325 GLY A C 1
ATOM 2565 O O . GLY A 1 325 ? -10.568 -27.198 26.771 1.00 88.19 325 GLY A O 1
ATOM 2566 N N . PHE A 1 326 ? -11.064 -28.031 24.766 1.00 88.19 326 PHE A N 1
ATOM 2567 C CA . PHE A 1 326 ? -12.343 -27.329 24.664 1.00 88.19 326 PHE A CA 1
ATOM 2568 C C . PHE A 1 326 ? -13.381 -27.909 25.629 1.00 88.19 326 PHE A C 1
ATOM 2570 O O . PHE A 1 326 ? -14.023 -27.138 26.341 1.00 88.19 326 PHE A O 1
ATOM 2577 N N . LYS A 1 327 ? -13.489 -29.239 25.708 1.00 86.44 327 LYS A N 1
ATOM 2578 C CA . LYS A 1 327 ? -14.417 -29.937 26.602 1.00 86.44 327 LYS A CA 1
ATOM 2579 C C . LYS A 1 327 ? -14.118 -29.63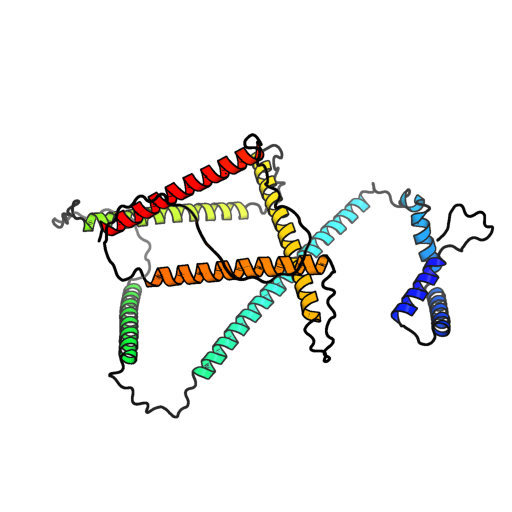1 28.071 1.00 86.44 327 LYS A C 1
ATOM 2581 O O . LYS A 1 327 ? -15.017 -29.200 28.783 1.00 86.44 327 LYS A O 1
ATOM 2586 N N . THR A 1 328 ? -12.851 -29.694 28.489 1.00 83.88 328 THR A N 1
ATOM 2587 C CA . THR A 1 328 ? -12.458 -29.338 29.866 1.00 83.88 328 THR A CA 1
ATOM 2588 C C . THR A 1 328 ? -12.756 -27.877 30.196 1.00 83.88 328 THR A C 1
ATOM 2590 O O . THR A 1 328 ? -13.274 -27.576 31.267 1.00 83.88 328 THR A O 1
ATOM 2593 N N . ARG A 1 329 ? -12.499 -26.939 29.274 1.00 85.81 329 ARG A N 1
ATOM 2594 C CA . ARG A 1 329 ? -12.864 -25.524 29.468 1.00 85.81 329 ARG A CA 1
ATOM 2595 C C . ARG A 1 329 ? -14.372 -25.319 29.547 1.00 85.81 329 ARG A C 1
ATOM 2597 O O . ARG A 1 329 ? -14.815 -24.459 30.304 1.00 85.81 329 ARG A O 1
ATOM 2604 N N . GLN A 1 330 ? -15.151 -26.072 28.774 1.00 84.94 330 GLN A N 1
ATOM 2605 C CA . GLN A 1 330 ? -16.606 -25.989 28.809 1.00 84.94 330 GLN A CA 1
ATOM 2606 C C . GLN A 1 330 ? -17.155 -26.541 30.131 1.00 84.94 330 GLN A C 1
ATOM 2608 O O . GLN A 1 330 ? -17.977 -25.883 30.759 1.00 84.94 330 GLN A O 1
ATOM 2613 N N . GLU A 1 331 ? -16.628 -27.669 30.607 1.00 85.38 331 GLU A N 1
ATOM 2614 C CA . GLU A 1 331 ? -16.965 -28.260 31.907 1.00 85.38 331 GLU A CA 1
ATOM 2615 C C . GLU A 1 331 ? -16.565 -27.346 33.073 1.00 85.38 331 GLU A C 1
ATOM 2617 O O . GLU A 1 331 ? -17.355 -27.136 33.989 1.00 85.38 331 GLU A O 1
ATOM 2622 N N . LEU A 1 332 ? -15.378 -26.730 33.030 1.00 82.56 332 LEU A N 1
ATOM 2623 C CA . LEU A 1 332 ? -14.953 -25.743 34.028 1.00 82.56 332 LEU A CA 1
ATOM 2624 C C . LEU A 1 332 ? -15.824 -24.484 33.992 1.00 82.56 332 LEU A C 1
ATOM 2626 O O . LEU A 1 332 ? -16.132 -23.923 35.040 1.00 82.56 332 LEU A O 1
ATOM 2630 N N . LYS A 1 333 ? -16.249 -24.045 32.802 1.00 85.25 333 LYS A N 1
ATOM 2631 C CA . LYS A 1 333 ? -17.170 -22.914 32.646 1.00 85.25 333 LYS A CA 1
ATOM 2632 C C . LYS A 1 333 ? -18.568 -23.251 33.171 1.00 85.25 333 LYS A C 1
ATOM 2634 O O . LYS A 1 333 ? -19.175 -22.394 33.802 1.00 85.25 333 LYS A O 1
ATOM 2639 N N . ALA A 1 334 ? -19.048 -24.474 32.953 1.00 81.19 334 ALA A N 1
ATOM 2640 C CA . ALA A 1 334 ? -20.314 -24.965 33.490 1.00 81.19 334 ALA A CA 1
ATOM 2641 C C . ALA A 1 334 ? -20.259 -25.098 35.020 1.00 81.19 334 ALA A C 1
ATOM 2643 O O . ALA A 1 334 ? -21.143 -24.592 35.700 1.00 81.19 334 ALA A O 1
ATOM 2644 N N . LYS A 1 335 ? -19.178 -25.664 35.577 1.00 80.31 335 LYS A N 1
ATOM 2645 C CA . LYS A 1 335 ? -18.955 -25.739 37.032 1.00 80.31 335 LYS A CA 1
ATOM 2646 C C . LYS A 1 335 ? -18.826 -24.356 37.678 1.00 80.31 335 LYS A C 1
ATOM 2648 O O . LYS A 1 335 ? -19.383 -24.139 38.743 1.00 80.31 335 LYS A O 1
ATOM 2653 N N . ALA A 1 336 ? -18.153 -23.407 37.025 1.00 74.12 336 ALA A N 1
ATOM 2654 C CA . ALA A 1 336 ? -18.034 -22.027 37.505 1.00 74.12 336 ALA A CA 1
ATOM 2655 C C . ALA A 1 336 ? -19.323 -21.197 37.345 1.00 74.12 336 ALA A C 1
ATOM 2657 O O . ALA A 1 336 ? -19.438 -20.133 37.953 1.00 74.12 336 ALA A O 1
ATOM 2658 N N . ALA A 1 337 ? -20.255 -21.632 36.492 1.00 70.31 337 ALA A N 1
ATOM 2659 C CA . ALA A 1 337 ? -21.602 -21.076 36.412 1.00 70.31 337 ALA A CA 1
ATOM 2660 C C . ALA A 1 337 ? -22.493 -21.679 37.509 1.00 70.31 337 ALA A C 1
ATOM 2662 O O . ALA A 1 337 ? -23.100 -20.925 38.255 1.00 70.31 337 ALA A O 1
ATOM 2663 N N . ALA A 1 338 ? -22.455 -23.002 37.699 1.00 70.50 338 ALA A N 1
ATOM 2664 C CA . ALA A 1 338 ? -23.185 -23.692 38.765 1.00 70.50 338 ALA A CA 1
ATOM 2665 C C . ALA A 1 338 ? -22.761 -23.230 40.173 1.00 70.50 338 ALA A C 1
ATOM 2667 O O . ALA A 1 338 ? -23.602 -23.015 41.035 1.00 70.50 338 ALA A O 1
ATOM 2668 N N . SER A 1 339 ? -21.467 -22.968 40.396 1.00 59.56 339 SER A N 1
ATOM 2669 C CA . SER A 1 339 ? -20.970 -22.455 41.681 1.00 59.56 339 SER A CA 1
ATOM 2670 C C . SER A 1 339 ? -21.345 -20.994 41.965 1.00 59.56 339 SER A C 1
ATOM 2672 O O . SER A 1 339 ? -21.044 -20.503 43.046 1.00 59.56 339 SER A O 1
ATOM 2674 N N . LYS A 1 340 ? -21.911 -20.260 40.995 1.00 54.91 340 LYS A N 1
ATOM 2675 C CA . LYS A 1 340 ? -22.403 -18.886 41.199 1.00 54.91 340 LYS A CA 1
ATOM 2676 C C . LYS A 1 340 ? -23.877 -18.836 41.588 1.00 54.91 340 LYS A C 1
ATOM 2678 O O . LYS A 1 340 ? -24.294 -17.820 42.133 1.00 54.91 340 LYS A O 1
ATOM 2683 N N . ASP A 1 341 ? -24.624 -19.909 41.340 1.00 45.56 341 ASP A N 1
ATOM 2684 C CA . ASP A 1 341 ? -26.050 -19.982 41.656 1.00 45.56 341 ASP A CA 1
ATOM 2685 C C . ASP A 1 341 ? -26.312 -20.555 43.066 1.00 45.56 341 ASP A C 1
ATOM 2687 O O . ASP A 1 341 ? -27.371 -20.307 43.633 1.00 45.56 341 ASP A O 1
ATOM 2691 N N . GLU A 1 342 ? -25.339 -21.236 43.691 1.00 42.50 342 GLU A N 1
ATOM 2692 C CA . GLU A 1 342 ? -25.478 -21.776 45.061 1.00 42.50 342 GLU A CA 1
ATOM 2693 C C . GLU A 1 342 ? -24.996 -20.843 46.192 1.00 42.50 342 GLU A C 1
ATOM 2695 O O . GLU A 1 342 ? -25.249 -21.111 47.363 1.00 42.50 342 GLU A O 1
ATOM 2700 N N . GLU A 1 343 ? -24.378 -19.693 45.896 1.00 42.28 343 GLU A N 1
ATOM 2701 C CA . GLU A 1 343 ? -23.889 -18.752 46.929 1.00 42.28 343 GLU A CA 1
ATOM 2702 C C . GLU A 1 343 ? -24.993 -17.800 47.460 1.00 42.28 343 GLU A C 1
ATOM 2704 O O . GLU A 1 343 ? -24.705 -16.767 48.062 1.00 42.28 343 GLU A O 1
ATOM 2709 N N . SER A 1 344 ? -26.274 -18.143 47.251 1.00 42.31 344 SER A N 1
ATOM 2710 C CA . SER A 1 344 ? -27.448 -17.390 47.730 1.00 42.31 344 SER A CA 1
ATOM 2711 C C . SER A 1 344 ? -28.291 -18.111 48.795 1.00 42.31 344 SER A C 1
ATOM 2713 O O . SER A 1 344 ? -29.360 -17.609 49.150 1.00 42.31 344 SER A O 1
ATOM 2715 N N . GLN A 1 345 ? -27.842 -19.232 49.365 1.00 34.97 345 GLN A N 1
ATOM 2716 C CA . GLN A 1 345 ? -28.424 -19.758 50.606 1.00 34.97 345 GLN A CA 1
ATOM 2717 C C . GLN A 1 345 ? -27.318 -20.262 51.533 1.00 34.97 345 GLN A C 1
ATOM 2719 O O . GLN A 1 345 ? -26.557 -21.163 51.202 1.00 34.97 345 GLN A O 1
ATOM 2724 N N . GLY A 1 346 ? -27.193 -19.609 52.689 1.00 34.31 346 GLY A N 1
ATOM 2725 C CA . GLY A 1 346 ? -26.134 -19.885 53.648 1.00 34.31 346 GLY A CA 1
ATOM 2726 C C . GLY A 1 346 ? -26.277 -21.231 54.349 1.00 34.31 346 GLY A C 1
ATOM 2727 O O . GLY A 1 346 ? -27.383 -21.700 54.600 1.00 34.31 346 GLY A O 1
ATOM 2728 N N . ASN A 1 347 ? -25.142 -21.778 54.786 1.00 32.88 347 ASN A N 1
ATOM 2729 C CA . ASN A 1 347 ? -25.072 -22.428 56.086 1.00 32.88 347 ASN A CA 1
ATOM 2730 C C . ASN A 1 347 ? -23.643 -22.368 56.650 1.00 32.88 347 ASN A C 1
ATOM 2732 O O . ASN A 1 347 ? -22.682 -22.746 55.983 1.00 32.88 347 ASN A O 1
ATOM 2736 N N . LYS A 1 348 ? -23.524 -21.880 57.889 1.00 41.97 348 LYS A N 1
ATOM 2737 C CA . LYS A 1 348 ? -22.334 -22.011 58.740 1.00 41.97 348 LYS A CA 1
ATOM 2738 C C . LYS A 1 348 ? -22.223 -23.470 59.183 1.00 41.97 348 LYS A C 1
ATOM 2740 O O . LYS A 1 348 ? -23.197 -24.026 59.681 1.00 41.97 348 LYS A O 1
ATOM 2745 N N . GLY A 1 349 ? -21.034 -24.047 59.077 1.00 30.55 349 GLY A N 1
ATOM 2746 C CA . GLY A 1 349 ? -20.715 -25.339 59.670 1.00 30.55 349 GLY A CA 1
ATOM 2747 C C . GLY A 1 349 ? -19.209 -25.541 59.724 1.00 30.55 349 GLY A C 1
ATOM 2748 O O . GLY A 1 349 ? -18.584 -25.780 58.695 1.00 30.55 349 GLY A O 1
ATOM 2749 N N . ASP A 1 350 ? -18.652 -25.402 60.925 1.00 37.75 350 ASP A N 1
ATOM 2750 C CA . ASP A 1 350 ? -17.320 -25.872 61.296 1.00 37.75 350 ASP A CA 1
ATOM 2751 C C . ASP A 1 350 ? -17.150 -27.358 60.957 1.00 37.75 350 ASP A C 1
ATOM 2753 O O . ASP A 1 350 ? -18.058 -28.145 61.221 1.00 37.75 350 ASP A O 1
ATOM 2757 N N . MET A 1 351 ? -15.971 -27.745 60.460 1.00 34.44 351 MET A N 1
ATOM 2758 C CA . MET A 1 351 ? -15.320 -29.010 60.820 1.00 34.44 351 MET A CA 1
ATOM 2759 C C . MET A 1 351 ? -13.861 -29.020 60.342 1.00 34.44 351 MET A C 1
ATOM 2761 O O . MET A 1 351 ? -13.559 -29.117 59.154 1.00 34.44 351 MET A O 1
ATOM 2765 N N . ASP A 1 352 ? -12.972 -28.911 61.326 1.00 35.91 352 ASP A N 1
ATOM 2766 C CA . ASP A 1 352 ? -11.597 -29.406 61.315 1.00 35.91 352 ASP A CA 1
ATOM 2767 C C . ASP A 1 352 ? -11.578 -30.886 60.893 1.00 35.91 352 ASP A C 1
ATOM 2769 O O . ASP A 1 352 ? -12.294 -31.691 61.489 1.00 35.91 352 ASP A O 1
ATOM 2773 N N . ALA A 1 353 ? -10.744 -31.263 59.920 1.00 33.50 353 ALA A N 1
ATOM 2774 C CA . ALA A 1 353 ? -10.289 -32.646 59.756 1.00 33.50 353 ALA A CA 1
ATOM 2775 C C . ALA A 1 353 ? -9.055 -32.735 58.846 1.00 33.50 353 ALA A C 1
ATOM 2777 O O . ALA A 1 353 ? -9.111 -32.599 57.625 1.00 33.50 353 ALA A O 1
ATOM 2778 N N . ASN A 1 354 ? -7.936 -33.013 59.500 1.00 37.34 354 ASN A N 1
ATOM 2779 C CA . ASN A 1 354 ? -6.724 -33.607 58.964 1.00 37.34 354 ASN A CA 1
ATOM 2780 C C . ASN A 1 354 ? -7.035 -35.011 58.398 1.00 37.34 354 ASN A C 1
ATOM 2782 O O . ASN A 1 354 ? -7.553 -35.834 59.150 1.00 37.34 354 ASN A O 1
ATOM 2786 N N . VAL A 1 355 ? -6.717 -35.302 57.130 1.00 33.53 355 VAL A N 1
ATOM 2787 C CA . VAL A 1 355 ? -6.714 -36.675 56.581 1.00 33.53 355 VAL A CA 1
ATOM 2788 C C . VAL A 1 355 ? -5.572 -36.819 55.568 1.00 33.53 355 VAL A C 1
ATOM 2790 O O . VAL A 1 355 ? -5.653 -36.342 54.437 1.00 33.53 355 VAL A O 1
ATOM 2793 N N . GLU A 1 356 ? -4.501 -37.474 56.014 1.00 36.62 356 GLU A N 1
ATOM 2794 C CA . GLU A 1 356 ? -3.641 -38.321 55.183 1.00 36.62 356 GLU A CA 1
ATOM 2795 C C . GLU A 1 356 ? -4.463 -39.546 54.749 1.00 36.62 356 GLU A C 1
ATOM 2797 O O . GLU A 1 356 ? -5.219 -40.087 55.558 1.00 36.62 356 GLU A O 1
ATOM 2802 N N . GLY A 1 357 ? -4.346 -39.990 53.497 1.00 29.22 357 GLY A N 1
ATOM 2803 C CA . GLY A 1 357 ? -5.065 -41.181 53.048 1.00 29.22 357 GLY A CA 1
ATOM 2804 C C . GLY A 1 357 ? -4.875 -41.490 51.572 1.00 29.22 357 GLY A C 1
ATOM 2805 O O . GLY A 1 357 ? -5.209 -40.674 50.719 1.00 29.22 357 GLY A O 1
ATOM 2806 N N . ASP A 1 358 ? -4.323 -42.669 51.328 1.00 29.48 358 ASP A N 1
ATOM 2807 C CA . ASP A 1 358 ? -3.824 -43.213 50.074 1.00 29.48 358 ASP A CA 1
ATOM 2808 C C . ASP A 1 358 ? -4.833 -43.362 48.924 1.00 29.48 358 ASP A C 1
ATOM 2810 O O . ASP A 1 358 ? -6.053 -43.420 49.081 1.00 29.48 358 ASP A O 1
ATOM 2814 N N . VAL A 1 359 ? -4.237 -43.448 47.736 1.00 35.94 359 VAL A N 1
ATOM 2815 C CA . VAL A 1 359 ? -4.829 -43.839 46.457 1.00 35.94 359 VAL A CA 1
ATOM 2816 C C . VAL A 1 359 ? -5.071 -45.344 46.452 1.00 35.94 359 VAL A C 1
ATOM 2818 O O . VAL A 1 359 ? -4.095 -46.078 46.495 1.00 35.94 359 VAL A O 1
ATOM 2821 N N . GLU A 1 360 ? -6.311 -45.788 46.237 1.00 28.89 360 GLU A N 1
ATOM 2822 C CA . GLU A 1 360 ? -6.605 -47.042 45.526 1.00 28.89 360 GLU A CA 1
ATOM 2823 C C . GLU A 1 360 ? -7.884 -46.861 44.693 1.00 28.89 360 GLU A C 1
ATOM 2825 O O . GLU A 1 360 ? -8.966 -46.586 45.211 1.00 28.89 360 GLU A O 1
ATOM 2830 N N . ALA A 1 361 ? -7.735 -46.960 43.372 1.00 30.06 361 ALA A N 1
ATOM 2831 C CA . ALA A 1 361 ? -8.825 -47.044 42.412 1.00 30.06 361 ALA A CA 1
ATOM 2832 C C . ALA A 1 361 ? -8.668 -48.379 41.678 1.00 30.06 361 ALA A C 1
ATOM 2834 O O . ALA A 1 361 ? -7.733 -48.544 40.894 1.00 30.06 361 ALA A O 1
ATOM 2835 N N . GLU A 1 362 ? -9.560 -49.326 41.963 1.00 30.25 362 GLU A N 1
ATOM 2836 C CA . GLU A 1 362 ? -9.680 -50.583 41.222 1.00 30.25 362 GLU A CA 1
ATOM 2837 C C . GLU A 1 362 ? -10.602 -50.426 39.998 1.00 30.25 362 GLU A C 1
ATOM 2839 O O . GLU A 1 362 ? -11.451 -49.532 39.951 1.00 30.25 362 GLU A O 1
ATOM 2844 N N . GLY A 1 363 ? -10.351 -51.275 38.990 1.00 28.11 363 GLY A N 1
ATOM 2845 C CA . GLY A 1 363 ? -10.895 -51.259 37.623 1.00 28.11 363 GLY A CA 1
ATOM 2846 C C . GLY A 1 363 ? -12.400 -51.543 37.511 1.00 28.11 363 GLY A C 1
ATOM 2847 O O . GLY A 1 363 ? -13.121 -51.585 38.495 1.00 28.11 363 GLY A O 1
ATOM 2848 N N . GLU A 1 364 ? -12.990 -51.704 36.326 1.00 29.28 364 GLU A N 1
ATOM 2849 C CA . GLU A 1 364 ? -12.627 -52.639 35.252 1.00 29.28 364 GLU A CA 1
ATOM 2850 C C . GLU A 1 364 ? -13.231 -52.185 33.902 1.00 29.28 364 GLU A C 1
ATOM 2852 O O . GLU A 1 364 ? -14.230 -51.463 33.864 1.00 29.28 364 GLU A O 1
ATOM 2857 N N . GLY A 1 365 ? -12.663 -52.649 32.781 1.00 30.25 365 GLY A N 1
ATOM 2858 C CA . GLY A 1 365 ? -13.265 -52.492 31.451 1.00 30.25 365 GLY A CA 1
ATOM 2859 C C . GLY A 1 365 ? -12.287 -52.729 30.302 1.00 30.25 365 GLY A C 1
ATOM 2860 O O . GLY A 1 365 ? -11.818 -51.782 29.677 1.00 30.25 365 GLY A O 1
ATOM 2861 N N . GLU A 1 366 ? -11.979 -53.999 30.052 1.00 30.59 366 GLU A N 1
ATOM 2862 C CA . GLU A 1 366 ? -11.093 -54.504 29.000 1.00 30.59 366 GLU A CA 1
ATOM 2863 C C . GLU A 1 366 ? -11.603 -54.215 27.573 1.00 30.59 366 GLU A C 1
ATOM 2865 O O . GLU A 1 366 ? -12.790 -54.354 27.279 1.00 30.59 366 GLU A O 1
ATOM 2870 N N . ASN A 1 367 ? -10.679 -53.910 26.656 1.00 31.44 367 ASN A N 1
ATOM 2871 C CA . ASN A 1 367 ? -10.679 -54.496 25.314 1.00 31.44 367 ASN A CA 1
ATOM 2872 C C . ASN A 1 367 ? -9.266 -54.446 24.722 1.00 31.44 367 ASN A C 1
ATOM 2874 O O . ASN A 1 367 ? -8.665 -53.384 24.567 1.00 31.44 367 ASN A O 1
ATOM 2878 N N . GLN A 1 368 ? -8.758 -55.640 24.429 1.00 28.95 368 GLN A N 1
ATOM 2879 C CA . GLN A 1 368 ? -7.460 -55.923 23.834 1.00 28.95 368 GLN A CA 1
ATOM 2880 C C . GLN A 1 368 ? -7.453 -55.543 22.347 1.00 28.95 368 GLN A C 1
ATOM 2882 O O . GLN A 1 368 ? -8.296 -56.000 21.578 1.00 28.95 368 GLN A O 1
ATOM 2887 N N . ALA A 1 369 ? -6.458 -54.761 21.939 1.00 31.16 369 ALA A N 1
ATOM 2888 C CA . ALA A 1 369 ? -5.903 -54.798 20.594 1.00 31.16 369 ALA A CA 1
ATOM 2889 C C . ALA A 1 369 ? -4.385 -54.660 20.738 1.00 31.16 369 ALA A C 1
ATOM 2891 O O . ALA A 1 369 ? -3.883 -53.754 21.400 1.00 31.16 369 ALA A O 1
ATOM 2892 N N . GLU A 1 370 ? -3.697 -55.655 20.203 1.00 36.84 370 GLU A N 1
ATOM 2893 C CA . GLU A 1 370 ? -2.277 -55.937 20.341 1.00 36.84 370 GLU A CA 1
ATOM 2894 C C . GLU A 1 370 ? -1.428 -54.786 19.784 1.00 36.84 370 GLU A C 1
ATOM 2896 O O . GLU A 1 370 ? -1.573 -54.413 18.621 1.00 36.84 370 GLU A O 1
ATOM 2901 N N . ASN A 1 371 ? -0.519 -54.242 20.596 1.00 33.06 371 ASN A N 1
ATOM 2902 C CA . ASN A 1 371 ? 0.694 -53.631 20.071 1.00 33.06 371 ASN A CA 1
ATOM 2903 C C . ASN A 1 371 ? 1.856 -53.831 21.048 1.00 33.06 371 ASN A C 1
ATOM 2905 O O . ASN A 1 371 ? 1.696 -53.779 22.269 1.00 33.06 371 ASN A O 1
ATOM 2909 N N . GLU A 1 372 ? 2.998 -54.147 20.463 1.00 38.22 372 GLU A N 1
ATOM 2910 C CA . GLU A 1 372 ? 4.215 -54.629 21.093 1.00 38.22 372 GLU A CA 1
ATOM 2911 C C . GLU A 1 372 ? 4.822 -53.581 22.041 1.00 38.22 372 GLU A C 1
ATOM 2913 O O . GLU A 1 372 ? 4.691 -52.375 21.847 1.00 38.22 372 GLU A O 1
ATOM 2918 N N . GLY A 1 373 ? 5.433 -54.062 23.126 1.00 42.06 373 GLY A N 1
ATOM 2919 C CA . GLY A 1 373 ? 5.781 -53.253 24.287 1.00 42.06 373 GLY A CA 1
ATOM 2920 C C . GLY A 1 373 ? 6.798 -52.138 24.044 1.00 42.06 373 GLY A C 1
ATOM 2921 O O . GLY A 1 373 ? 7.949 -52.395 23.704 1.00 42.06 373 GLY A O 1
ATOM 2922 N N . GLU A 1 374 ? 6.415 -50.926 24.434 1.00 40.75 374 GLU A N 1
ATOM 2923 C CA . GLU A 1 374 ? 7.326 -49.934 24.998 1.00 40.75 374 GLU A CA 1
ATOM 2924 C C . GLU A 1 374 ? 6.947 -49.732 26.467 1.00 40.75 374 GLU A C 1
ATOM 2926 O O . GLU A 1 374 ? 5.800 -49.443 26.814 1.00 40.75 374 GLU A O 1
ATOM 2931 N N . LYS A 1 375 ? 7.917 -49.953 27.360 1.00 45.44 375 LYS A N 1
ATOM 2932 C CA . LYS A 1 375 ? 7.796 -49.563 28.767 1.00 45.44 375 LYS A CA 1
ATOM 2933 C C . LYS A 1 375 ? 7.603 -48.042 28.808 1.00 45.44 375 LYS A C 1
ATOM 2935 O O . LYS A 1 375 ? 8.266 -47.362 28.029 1.00 45.44 375 LYS A O 1
ATOM 2940 N N . PRO A 1 376 ? 6.763 -47.485 29.698 1.00 43.31 376 PRO A N 1
ATOM 2941 C CA . PRO A 1 376 ? 6.830 -46.057 29.955 1.00 43.31 376 PRO A CA 1
ATOM 2942 C C . PRO A 1 376 ? 8.244 -45.769 30.461 1.00 43.31 376 PRO A C 1
ATOM 2944 O O . PRO A 1 376 ? 8.650 -46.322 31.483 1.00 43.31 376 PRO A O 1
ATOM 2947 N N . ASP A 1 377 ? 9.003 -44.971 29.713 1.00 46.47 377 ASP A N 1
ATOM 2948 C CA . ASP A 1 377 ? 10.270 -44.440 30.189 1.00 46.47 377 ASP A CA 1
ATOM 2949 C C . ASP A 1 377 ? 9.987 -43.723 31.513 1.00 46.47 377 ASP A C 1
ATOM 2951 O O . ASP A 1 377 ? 9.344 -42.669 31.551 1.00 46.47 377 ASP A O 1
ATOM 2955 N N . GLU A 1 378 ? 10.414 -44.330 32.620 1.00 53.00 378 GLU A N 1
ATOM 2956 C CA . GLU A 1 378 ? 10.584 -43.631 33.883 1.00 53.00 378 GLU A CA 1
ATOM 2957 C C . GLU A 1 378 ? 11.577 -42.505 33.597 1.00 53.00 378 GLU A C 1
ATOM 2959 O O . GLU A 1 378 ? 12.780 -42.726 33.466 1.00 53.00 378 GLU A O 1
ATOM 2964 N N . VAL A 1 379 ? 11.054 -41.296 33.390 1.00 56.12 379 VAL A N 1
ATOM 2965 C CA . VAL A 1 379 ? 11.882 -40.107 33.217 1.00 56.12 379 VAL A CA 1
ATOM 2966 C C . VAL A 1 379 ? 12.566 -39.867 34.555 1.00 56.12 379 VAL A C 1
ATOM 2968 O O . VAL A 1 379 ? 11.967 -39.323 35.482 1.00 56.12 379 VAL A O 1
ATOM 2971 N N . ASP A 1 380 ? 13.808 -40.323 34.657 1.00 61.62 380 ASP A N 1
ATOM 2972 C CA . ASP A 1 380 ? 14.670 -40.124 35.812 1.00 61.62 380 ASP A CA 1
ATOM 2973 C C . ASP A 1 380 ? 15.072 -38.638 35.835 1.00 61.62 380 ASP A C 1
ATOM 2975 O O . ASP A 1 380 ? 15.998 -38.193 35.152 1.00 61.62 380 ASP A O 1
ATOM 2979 N N . ILE A 1 381 ? 14.265 -37.816 36.514 1.00 63.50 381 ILE A N 1
ATOM 2980 C CA . ILE A 1 381 ? 14.478 -36.369 36.598 1.00 63.50 381 ILE A CA 1
ATOM 2981 C C . ILE A 1 381 ? 15.665 -36.127 37.533 1.00 63.50 381 ILE A C 1
ATOM 2983 O O . ILE A 1 381 ? 15.530 -36.213 38.755 1.00 63.50 381 ILE A O 1
ATOM 2987 N N . ASP A 1 382 ? 16.816 -35.768 36.965 1.00 74.75 382 ASP A N 1
ATOM 2988 C CA . ASP A 1 382 ? 17.976 -35.348 37.748 1.00 74.75 382 ASP A CA 1
ATOM 2989 C C . ASP A 1 382 ? 17.650 -34.054 38.514 1.00 74.75 382 ASP A C 1
ATOM 2991 O O . ASP A 1 382 ? 17.556 -32.958 37.960 1.00 74.75 382 ASP A O 1
ATOM 2995 N N . LEU A 1 383 ? 17.470 -34.179 39.829 1.00 73.44 383 LEU A N 1
ATOM 2996 C CA . LEU A 1 383 ? 17.192 -33.067 40.745 1.00 73.44 383 LEU A CA 1
ATOM 2997 C C . LEU A 1 383 ? 18.342 -32.042 40.821 1.00 73.44 383 LEU A C 1
ATOM 2999 O O . LEU A 1 383 ? 18.153 -30.943 41.358 1.00 73.44 383 LEU A O 1
ATOM 3003 N N . ASN A 1 384 ? 19.523 -32.375 40.290 1.00 75.00 384 ASN A N 1
ATOM 3004 C CA . ASN A 1 384 ? 20.660 -31.464 40.183 1.00 75.00 384 ASN A CA 1
ATOM 3005 C C . ASN A 1 384 ? 20.741 -30.735 38.835 1.00 75.00 384 ASN A C 1
ATOM 3007 O O . ASN A 1 384 ? 21.610 -29.874 38.683 1.00 75.00 384 ASN A O 1
ATOM 3011 N N . ASP A 1 385 ? 19.841 -31.017 37.887 1.00 84.12 385 ASP A N 1
ATOM 3012 C CA . ASP A 1 385 ? 19.781 -30.286 36.624 1.00 84.12 385 ASP A CA 1
ATOM 3013 C C . ASP A 1 385 ? 19.370 -28.817 36.883 1.00 84.12 385 ASP A C 1
ATOM 3015 O O . ASP A 1 385 ? 18.315 -28.553 37.486 1.00 84.12 385 ASP A O 1
ATOM 3019 N N . PRO A 1 386 ? 20.174 -27.827 36.445 1.00 82.44 386 PRO A N 1
ATOM 3020 C CA . PRO A 1 386 ? 19.816 -26.416 36.549 1.00 82.44 386 PRO A CA 1
ATOM 3021 C C . PRO A 1 386 ? 18.445 -26.082 35.935 1.00 82.44 386 PRO A C 1
ATOM 3023 O O . PRO A 1 386 ? 17.767 -25.185 36.443 1.00 82.44 386 PRO A O 1
ATOM 3026 N N . GLU A 1 387 ? 17.985 -26.787 34.896 1.00 79.00 387 GLU A N 1
ATOM 3027 C CA . GLU A 1 387 ? 16.659 -26.559 34.304 1.00 79.00 387 GLU A CA 1
ATOM 3028 C C . GLU A 1 387 ? 15.514 -27.011 35.219 1.00 79.00 387 GLU A C 1
ATOM 3030 O O . GLU A 1 387 ? 14.525 -26.286 35.386 1.00 79.00 387 GLU A O 1
ATOM 3035 N N . VAL A 1 388 ? 15.679 -28.147 35.899 1.00 84.44 388 VAL A N 1
ATOM 3036 C CA . VAL A 1 388 ? 14.719 -28.668 36.883 1.00 84.44 388 VAL A CA 1
ATOM 3037 C C . VAL A 1 388 ? 14.654 -27.751 38.107 1.00 84.44 388 VAL A C 1
ATOM 3039 O O . VAL A 1 388 ? 13.564 -27.437 38.594 1.00 84.44 388 VAL A O 1
ATOM 3042 N N . GLN A 1 389 ? 15.791 -27.217 38.560 1.00 79.31 389 GLN A N 1
ATOM 3043 C CA . GLN A 1 389 ? 15.840 -26.237 39.653 1.00 79.31 389 GLN A CA 1
ATOM 3044 C C . GLN A 1 389 ? 15.181 -24.900 39.272 1.00 79.31 389 GLN A C 1
ATOM 3046 O O . GLN A 1 389 ? 14.449 -24.301 40.071 1.00 79.31 389 GLN A O 1
ATOM 3051 N N . MET A 1 390 ? 15.374 -24.433 38.035 1.00 79.94 390 MET A N 1
ATOM 3052 C CA . MET A 1 390 ? 14.688 -23.249 37.502 1.00 79.94 390 MET A CA 1
ATOM 3053 C C . MET A 1 390 ? 13.173 -23.468 37.380 1.00 79.94 390 MET A C 1
ATOM 3055 O O . MET A 1 390 ? 12.379 -22.581 37.712 1.00 79.94 390 MET A O 1
ATOM 3059 N N . ALA A 1 391 ? 12.742 -24.656 36.957 1.00 80.81 391 ALA A N 1
ATOM 3060 C CA . ALA A 1 391 ? 11.331 -25.019 36.922 1.00 80.81 391 ALA A CA 1
ATOM 3061 C C . ALA A 1 391 ? 10.729 -25.076 38.337 1.00 80.81 391 ALA A C 1
ATOM 3063 O O . ALA A 1 391 ? 9.683 -24.470 38.587 1.00 80.81 391 ALA A O 1
ATOM 3064 N N . ALA A 1 392 ? 11.418 -25.712 39.288 1.00 81.81 392 ALA A N 1
ATOM 3065 C CA . ALA A 1 392 ? 10.988 -25.819 40.679 1.00 81.81 392 ALA A CA 1
ATOM 3066 C C . ALA A 1 392 ? 10.861 -24.443 41.349 1.00 81.81 392 ALA A C 1
ATOM 3068 O O . ALA A 1 392 ? 9.832 -24.138 41.954 1.00 81.81 392 ALA A O 1
ATOM 3069 N N . THR A 1 393 ? 11.852 -23.563 41.182 1.00 82.25 393 THR A N 1
ATOM 3070 C CA . THR A 1 393 ? 11.800 -22.188 41.712 1.00 82.25 393 THR A CA 1
ATOM 3071 C C . THR A 1 393 ? 10.656 -21.376 41.101 1.00 82.25 393 THR A C 1
ATOM 3073 O O . THR A 1 393 ? 9.974 -20.631 41.811 1.00 82.25 393 THR A O 1
ATOM 3076 N N . LYS A 1 394 ? 10.362 -21.558 39.809 1.00 88.12 394 LYS A N 1
ATOM 3077 C CA . LYS A 1 394 ? 9.222 -20.918 39.134 1.00 88.12 394 LYS A CA 1
ATOM 3078 C C . LYS A 1 394 ? 7.875 -21.426 39.656 1.00 88.12 394 LYS A C 1
ATOM 3080 O O . LYS A 1 394 ? 6.965 -20.621 39.869 1.00 88.12 394 LYS A O 1
ATOM 3085 N N . ILE A 1 395 ? 7.755 -22.729 39.912 1.00 86.19 395 ILE A N 1
ATOM 3086 C CA . ILE A 1 395 ? 6.563 -23.347 40.514 1.00 86.19 395 ILE A CA 1
ATOM 3087 C C . ILE A 1 395 ? 6.371 -22.845 41.951 1.00 86.19 395 ILE A C 1
ATOM 3089 O O . ILE A 1 395 ? 5.275 -22.411 42.308 1.00 86.19 395 ILE A O 1
ATOM 3093 N N . GLN A 1 396 ? 7.436 -22.799 42.753 1.00 83.88 396 GLN A N 1
ATOM 3094 C CA . GLN A 1 396 ? 7.405 -22.282 44.124 1.00 83.88 396 GLN A CA 1
ATOM 3095 C C . GLN A 1 396 ? 7.023 -20.796 44.176 1.00 83.88 396 GLN A C 1
ATOM 3097 O O . GLN A 1 396 ? 6.185 -20.396 44.989 1.00 83.88 396 GLN A O 1
ATOM 3102 N N . ALA A 1 397 ? 7.576 -19.967 43.284 1.00 82.62 397 ALA A N 1
ATOM 3103 C CA . ALA A 1 397 ? 7.214 -18.555 43.173 1.00 82.62 397 ALA A CA 1
ATOM 3104 C C . ALA A 1 397 ? 5.744 -18.373 42.754 1.00 82.62 397 ALA A C 1
ATOM 3106 O O . ALA A 1 397 ? 5.027 -17.540 43.322 1.00 82.62 397 ALA A O 1
ATOM 3107 N N . GLY A 1 398 ? 5.271 -19.189 41.805 1.00 87.56 398 GLY A N 1
ATOM 3108 C CA . GLY A 1 398 ? 3.872 -19.229 41.385 1.00 87.56 398 GLY A CA 1
ATOM 3109 C C . GLY A 1 398 ? 2.927 -19.602 42.528 1.00 87.56 398 GLY A C 1
ATOM 3110 O O . GLY A 1 398 ? 1.928 -18.912 42.749 1.00 87.56 398 GLY A O 1
ATOM 3111 N N . PHE A 1 399 ? 3.279 -20.631 43.302 1.00 89.31 399 PHE A N 1
ATOM 3112 C CA . PHE A 1 399 ? 2.511 -21.092 44.457 1.00 89.31 399 PHE A CA 1
ATOM 3113 C C . PHE A 1 399 ? 2.487 -20.057 45.585 1.00 89.31 399 PHE A C 1
ATOM 3115 O O . PHE A 1 399 ? 1.423 -19.756 46.123 1.00 89.31 399 PHE A O 1
ATOM 3122 N N . LYS A 1 400 ? 3.625 -19.422 45.889 1.00 84.75 400 LYS A N 1
ATOM 3123 C CA . LYS A 1 400 ? 3.697 -18.332 46.873 1.00 84.75 400 LYS A CA 1
ATOM 3124 C C . LYS A 1 400 ? 2.788 -17.165 46.480 1.00 84.75 400 LYS A C 1
ATOM 3126 O O . LYS A 1 400 ? 2.037 -16.666 47.313 1.00 84.75 400 LYS A O 1
ATOM 3131 N N . GLY A 1 401 ? 2.803 -16.768 45.206 1.00 87.69 401 GLY A N 1
ATOM 3132 C CA . GLY A 1 401 ? 1.905 -15.736 44.684 1.00 87.69 401 GLY A CA 1
ATOM 3133 C C . GLY A 1 401 ? 0.431 -16.155 44.669 1.00 87.69 401 GLY A C 1
ATOM 3134 O O . GLY A 1 401 ? -0.457 -15.323 44.838 1.00 87.69 401 GLY A O 1
ATOM 3135 N N . PHE A 1 402 ? 0.139 -17.439 44.465 1.00 89.88 402 PHE A N 1
ATOM 3136 C CA . PHE A 1 402 ? -1.217 -17.970 44.579 1.00 89.88 402 PHE A CA 1
ATOM 3137 C C . PHE A 1 402 ? -1.717 -17.929 46.028 1.00 89.88 402 PHE A C 1
ATOM 3139 O O . PHE A 1 402 ? -2.818 -17.433 46.266 1.00 89.88 402 PHE A O 1
ATOM 3146 N N . LYS A 1 403 ? -0.891 -18.357 46.988 1.00 87.25 403 LYS A N 1
ATOM 3147 C CA . LYS A 1 403 ? -1.213 -18.358 48.419 1.00 87.25 403 LYS A CA 1
ATOM 3148 C C . LYS A 1 403 ? -1.511 -16.949 48.938 1.00 87.25 403 LYS A C 1
ATOM 3150 O O . LYS A 1 403 ? -2.561 -16.740 49.535 1.00 87.25 403 LYS A O 1
ATOM 3155 N N . THR A 1 404 ? -0.681 -15.958 48.604 1.00 84.25 404 THR A N 1
ATOM 3156 C CA . THR A 1 404 ? -0.926 -14.559 49.011 1.00 84.25 404 THR A CA 1
ATOM 3157 C C . THR A 1 404 ? -2.211 -13.987 48.414 1.00 84.25 404 THR A C 1
ATOM 3159 O O . THR A 1 404 ? -2.947 -13.273 49.091 1.00 84.25 404 THR A O 1
ATOM 3162 N N . ARG A 1 405 ? -2.529 -14.310 47.154 1.00 85.75 405 ARG A N 1
ATOM 3163 C CA . ARG A 1 405 ? -3.796 -13.897 46.527 1.00 85.75 405 ARG A CA 1
ATOM 3164 C C . ARG A 1 405 ? -5.006 -14.561 47.176 1.00 85.75 405 ARG A C 1
ATOM 3166 O O . ARG A 1 405 ? -6.041 -13.910 47.291 1.00 85.75 405 ARG A O 1
ATOM 3173 N N . LYS A 1 406 ? -4.882 -15.825 47.584 1.00 89.38 406 LYS A N 1
ATOM 3174 C CA . LYS A 1 406 ? -5.938 -16.550 48.295 1.00 89.38 406 LYS A CA 1
ATOM 3175 C C . LYS A 1 406 ? -6.199 -15.915 49.665 1.00 89.38 406 LYS A C 1
ATOM 3177 O O . LYS A 1 406 ? -7.329 -15.522 49.925 1.00 89.38 406 LYS A O 1
ATOM 3182 N N . GLU A 1 407 ? -5.149 -15.669 50.446 1.00 88.25 407 GLU A N 1
ATOM 3183 C CA . GLU A 1 407 ? -5.236 -14.998 51.754 1.00 88.25 407 GLU A CA 1
ATOM 3184 C C . GLU A 1 407 ? -5.818 -13.575 51.646 1.00 88.25 407 GLU A C 1
ATOM 3186 O O . GLU A 1 407 ? -6.641 -13.163 52.461 1.00 88.25 407 GLU A O 1
ATOM 3191 N N . LEU A 1 408 ? -5.442 -12.807 50.616 1.00 85.06 408 LEU A N 1
ATOM 3192 C CA . LEU A 1 408 ? -6.020 -11.478 50.371 1.00 85.06 408 LEU A CA 1
ATOM 3193 C C . LEU A 1 408 ? -7.499 -11.541 49.978 1.00 85.06 408 LEU A C 1
ATOM 3195 O O . LEU A 1 408 ? -8.261 -10.637 50.323 1.00 85.06 408 LEU A O 1
ATOM 3199 N N . LYS A 1 409 ? -7.910 -12.584 49.248 1.00 86.88 409 LYS A N 1
ATOM 3200 C CA . LYS A 1 409 ? -9.313 -12.797 48.883 1.00 86.88 409 LYS A CA 1
ATOM 3201 C C . LYS A 1 409 ? -10.144 -13.139 50.121 1.00 86.88 409 LYS A C 1
ATOM 3203 O O . LYS A 1 409 ? -11.199 -12.541 50.289 1.00 86.88 409 LYS A O 1
ATOM 3208 N N . GLU A 1 410 ? -9.628 -14.003 50.995 1.00 86.38 410 GLU A N 1
ATOM 3209 C CA . GLU A 1 410 ? -10.254 -14.387 52.270 1.00 86.38 410 GLU A CA 1
ATOM 3210 C C . GLU A 1 410 ? -10.383 -13.195 53.235 1.00 86.38 410 GLU A C 1
ATOM 3212 O O . GLU A 1 410 ? -11.466 -12.941 53.765 1.00 86.38 410 GLU A O 1
ATOM 3217 N N . LYS A 1 411 ? -9.330 -12.376 53.377 1.00 84.56 411 LYS A N 1
ATOM 3218 C CA . LYS A 1 411 ? -9.389 -11.135 54.175 1.00 84.56 411 LYS A CA 1
ATOM 3219 C C . LYS A 1 411 ? -10.396 -10.128 53.626 1.00 84.56 411 LYS A C 1
ATOM 3221 O O . LYS A 1 411 ? -11.058 -9.434 54.389 1.00 84.56 411 LYS A O 1
ATOM 3226 N N . LYS A 1 412 ? -10.520 -10.037 52.299 1.00 78.44 412 LYS A N 1
ATOM 3227 C CA . LYS A 1 412 ? -11.472 -9.131 51.648 1.00 78.44 412 LYS A CA 1
ATOM 3228 C C . LYS A 1 412 ? -12.919 -9.611 51.772 1.00 78.44 412 LYS A C 1
ATOM 3230 O O . LYS A 1 412 ? -13.802 -8.764 51.792 1.00 78.44 412 LYS A O 1
ATOM 3235 N N . SER A 1 413 ? -13.170 -10.920 51.839 1.00 77.25 413 SER A N 1
ATOM 3236 C CA . SER A 1 413 ? -14.500 -11.451 52.168 1.00 77.25 413 SER A CA 1
ATOM 3237 C C . SER A 1 413 ? -14.852 -11.262 53.644 1.00 77.25 413 SER A C 1
ATOM 3239 O O . SER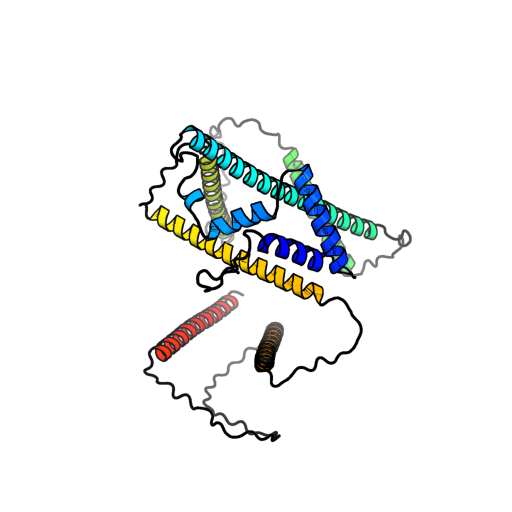 A 1 413 ? -15.989 -10.911 53.922 1.00 77.25 413 SER A O 1
ATOM 3241 N N . GLN A 1 414 ? -13.891 -11.405 54.567 1.00 73.19 414 GLN A N 1
ATOM 3242 C CA . GLN A 1 414 ? -14.110 -11.146 56.000 1.00 73.19 414 GLN A CA 1
ATOM 3243 C C . GLN A 1 414 ? -14.410 -9.669 56.280 1.00 73.19 414 GLN A C 1
ATOM 3245 O O . GLN A 1 414 ? -15.446 -9.362 56.850 1.00 73.19 414 GLN A O 1
ATOM 3250 N N . ALA A 1 415 ? -13.604 -8.744 55.748 1.00 70.88 415 ALA A N 1
ATOM 3251 C CA . ALA A 1 415 ? -13.832 -7.304 55.917 1.00 70.88 415 ALA A CA 1
ATOM 3252 C C . ALA A 1 415 ? -15.154 -6.797 55.308 1.00 70.88 415 ALA A C 1
ATOM 3254 O O . ALA A 1 415 ? -15.567 -5.682 55.591 1.00 70.88 415 ALA A O 1
ATOM 3255 N N . LYS A 1 416 ? -15.789 -7.584 54.434 1.00 68.94 416 LYS A N 1
ATOM 3256 C CA . LYS A 1 416 ? -17.097 -7.274 53.847 1.00 68.94 416 LYS A CA 1
ATOM 3257 C C . LYS A 1 416 ? -18.267 -7.845 54.650 1.00 68.94 416 LYS A C 1
ATOM 3259 O O . LYS A 1 416 ? -19.388 -7.444 54.393 1.00 68.94 416 LYS A O 1
ATOM 3264 N N . ALA A 1 417 ? -18.004 -8.802 55.537 1.00 67.12 417 ALA A N 1
ATOM 3265 C CA . ALA A 1 417 ? -18.993 -9.421 56.412 1.00 67.12 417 ALA A CA 1
ATOM 3266 C C . ALA A 1 417 ? -19.061 -8.746 57.794 1.00 67.12 417 ALA A C 1
ATOM 3268 O O . ALA A 1 417 ? -20.023 -8.970 58.513 1.00 67.12 417 ALA A O 1
ATOM 3269 N N . ASP A 1 418 ? -18.051 -7.943 58.150 1.00 65.75 418 ASP A N 1
ATOM 3270 C CA . ASP A 1 418 ? -17.996 -7.169 59.401 1.00 65.75 418 ASP A CA 1
ATOM 3271 C C . ASP A 1 418 ? -18.548 -5.726 59.252 1.00 65.75 418 ASP A C 1
ATOM 3273 O O . ASP A 1 418 ? -18.572 -4.984 60.232 1.00 65.75 418 ASP A O 1
ATOM 3277 N N . ASP A 1 419 ? -18.946 -5.315 58.038 1.00 53.56 419 ASP A N 1
ATOM 3278 C CA . ASP A 1 419 ? -19.408 -3.952 57.680 1.00 53.56 419 ASP A CA 1
ATOM 3279 C C . ASP A 1 419 ? -20.889 -3.929 57.205 1.00 53.56 419 ASP A C 1
ATOM 3281 O O . ASP A 1 419 ? -21.393 -2.885 56.793 1.00 53.56 419 ASP A O 1
ATOM 3285 N N . ASP A 1 420 ? -21.567 -5.086 57.263 1.00 44.53 420 ASP A N 1
ATOM 3286 C CA . ASP A 1 420 ? -23.027 -5.298 57.141 1.00 44.53 420 ASP A CA 1
ATOM 3287 C C . ASP A 1 420 ? -23.560 -5.796 58.499 1.00 44.53 420 ASP A C 1
ATOM 3289 O O . ASP A 1 420 ? -24.709 -5.443 58.863 1.00 44.53 420 ASP A O 1
#